Protein AF-0000000080308103 (afdb_homodimer)

Solvent-accessible surface area (backbone atoms only — not comparable to full-atom values): 25995 Å² total; per-residue (Å²): 134,79,86,72,74,79,72,71,76,78,71,68,77,74,68,74,76,74,72,71,75,73,69,74,71,70,71,75,76,76,62,34,45,28,36,38,45,41,58,25,29,65,58,26,25,47,21,34,77,88,60,50,63,88,73,70,76,81,42,71,68,58,45,45,56,50,38,70,53,49,80,53,44,45,34,35,49,26,24,52,69,46,42,56,53,44,47,71,62,43,49,53,52,89,93,43,58,66,75,50,66,36,80,89,50,80,57,86,63,48,74,41,54,36,52,44,33,47,48,60,52,69,18,39,30,41,34,40,32,82,75,70,86,73,78,86,57,71,56,54,42,83,34,64,67,94,47,71,68,57,53,52,50,56,25,67,38,90,73,54,25,31,36,32,50,67,23,32,70,52,46,18,53,36,52,75,67,67,56,52,50,31,43,35,38,33,38,30,41,31,35,44,31,50,46,33,53,50,46,70,30,64,96,37,79,44,53,37,38,58,76,43,77,47,76,46,96,76,28,36,30,40,38,33,31,29,54,58,80,64,72,127,137,74,88,77,65,84,72,69,73,82,70,70,77,75,70,71,74,76,69,71,77,72,69,76,70,72,71,76,76,75,62,33,46,30,34,38,47,39,58,25,29,64,60,26,25,46,24,34,76,89,60,51,64,88,74,71,76,82,44,70,68,58,44,45,56,52,38,71,53,49,80,52,43,44,34,35,48,26,23,51,69,45,42,57,51,43,48,71,62,43,49,52,51,89,94,43,55,63,74,50,64,38,78,89,51,76,59,88,64,48,73,41,54,35,53,44,30,44,48,62,52,69,18,40,30,42,34,42,34,82,76,70,88,72,80,85,55,70,55,54,41,83,34,64,68,95,46,70,68,58,52,52,50,53,25,68,39,90,73,54,26,31,37,32,50,66,24,32,70,52,47,18,54,35,53,77,66,68,55,53,50,31,42,3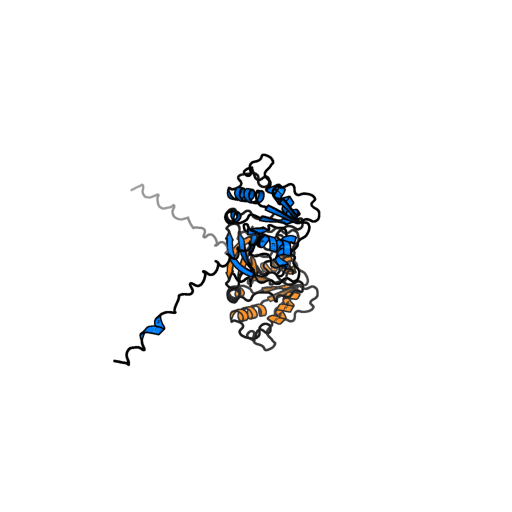5,39,32,37,30,41,29,34,45,31,51,46,33,55,51,46,69,30,64,96,39,79,45,53,37,38,58,75,43,76,48,76,47,95,78,28,36,30,40,38,32,30,30,54,59,79,65,72,125

Secondary structure (DSSP, 8-state):
-GGGTTSGGGGTT--------------------EEEEEEEETTSEEE-TT---TTPPP-HHHHHHHHHHGGGEEEEEEEHHHHHHHHHHHS--TT--TTS--TTS-S---HHHHHHHHHHHHSEEEEE-SS-----STTEEEESS--HHHHHHHHHSSSSEEEEES-HHHHHHHHHTT---EEEEEEESEE-SS-EES---SS--EEEEEEEEEE-TTS-EEEEEEETT---/--TTGGGSGGGTT--------------------EEEEEEEETTSEEE-TT---TTPPP-HHHHHHHHHHGGGEEEEEEEHHHHHHHHHHHSPPTT--TTS--TTS-S---HHHHHHHHHHHHSEEEEE-SS-----STTEEEESS--HHHHHHHHHSSSSEEEEES-HHHHHHHHHTT---EEEEEEESEE-SS-EES---SS--EEEEEEEEEE-TTS-EEEEEEETT---

InterPro domains:
  IPR002734 Bacterial bifunctional deaminase-reductase, C-terminal [PF01872] (34-221)
  IPR024072 Dihydrofolate reductase-like domain superfamily [G3DSA:3.40.430.10] (32-225)
  IPR024072 Dihydrofolate reductase-like domain superfamily [SSF53597] (31-227)
  IPR050765 Riboflavin Biosynthesis HTP Reductase [PTHR38011] (26-227)

Structure (mmCIF, N/CA/C/O backbone):
data_AF-0000000080308103-model_v1
#
loop_
_entity.id
_entity.type
_entity.pdbx_description
1 polymer 'Dihydrofolate reductase'
#
loop_
_atom_site.group_PDB
_atom_site.id
_atom_site.type_symbol
_atom_site.label_atom_id
_atom_site.label_alt_id
_atom_site.label_comp_id
_atom_site.label_asym_id
_atom_site.label_entity_id
_atom_site.label_seq_id
_atom_site.pdbx_PDB_ins_code
_atom_site.Cartn_x
_atom_site.Cartn_y
_atom_site.Cartn_z
_atom_site.occupancy
_atom_site.B_iso_or_equiv
_atom_site.auth_seq_id
_atom_site.auth_comp_id
_atom_site.auth_asym_id
_atom_site.auth_atom_id
_atom_site.pdbx_PDB_model_num
ATOM 1 N N . MET A 1 1 ? 73.375 21.219 58.812 1 26.78 1 MET A N 1
ATOM 2 C CA . MET A 1 1 ? 72.312 22.234 58.844 1 26.78 1 MET A CA 1
ATOM 3 C C . MET A 1 1 ? 71.812 22.516 57.438 1 26.78 1 MET A C 1
ATOM 5 O O . MET A 1 1 ? 70.688 23.078 57.281 1 26.78 1 MET A O 1
ATOM 9 N N . SER A 1 2 ? 72.688 22.375 56.344 1 27.06 2 SER A N 1
ATOM 1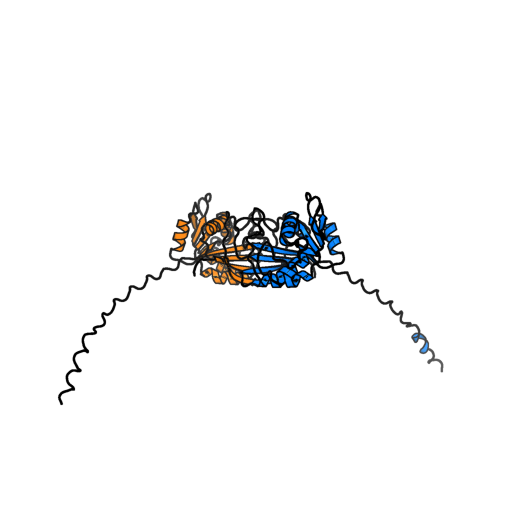0 C CA . SER A 1 2 ? 72.5 23.094 55.062 1 27.06 2 SER A CA 1
ATOM 11 C C . SER A 1 2 ? 71.5 22.359 54.156 1 27.06 2 SER A C 1
ATOM 13 O O . SER A 1 2 ? 71.062 22.906 53.156 1 27.06 2 SER A O 1
ATOM 15 N N . GLY A 1 3 ? 71.375 21.016 54.312 1 28.23 3 GLY A N 1
ATOM 16 C CA . GLY A 1 3 ? 70.812 20.172 53.25 1 28.23 3 GLY A CA 1
ATOM 17 C C . GLY A 1 3 ? 69.312 20.281 53.094 1 28.23 3 GLY A C 1
ATOM 18 O O . GLY A 1 3 ? 68.688 19.578 52.281 1 28.23 3 GLY A O 1
ATOM 19 N N . ALA A 1 4 ? 68.562 20.891 54.188 1 30.61 4 ALA A N 1
ATOM 20 C CA . ALA A 1 4 ? 67.062 20.828 54.406 1 30.61 4 ALA A CA 1
ATOM 21 C C . ALA A 1 4 ? 66.375 21.828 53.5 1 30.61 4 ALA A C 1
ATOM 23 O O . ALA A 1 4 ? 65.125 21.922 53.562 1 30.61 4 ALA A O 1
ATOM 24 N N . ARG A 1 5 ? 67.062 22.844 52.969 1 29.81 5 ARG A N 1
ATOM 25 C CA . ARG A 1 5 ? 66.375 24.016 52.469 1 29.81 5 ARG A CA 1
ATOM 26 C C . ARG A 1 5 ? 65.625 23.688 51.156 1 29.81 5 ARG A C 1
ATOM 28 O O . ARG A 1 5 ? 65 24.562 50.594 1 29.81 5 ARG A O 1
ATOM 35 N N . ARG A 1 6 ? 65.938 22.531 50.5 1 30.41 6 ARG A N 1
ATOM 36 C CA . ARG A 1 6 ? 65.562 22.375 49.094 1 30.41 6 ARG A CA 1
ATOM 37 C C . ARG A 1 6 ? 64.062 22.109 48.938 1 30.41 6 ARG A C 1
ATOM 39 O O . ARG A 1 6 ? 63.562 22 47.812 1 30.41 6 ARG A O 1
ATOM 46 N N . LEU A 1 7 ? 63.344 21.766 50.094 1 29.8 7 LEU A N 1
ATOM 47 C CA . LEU A 1 7 ? 62.062 21.078 49.906 1 29.8 7 LEU A CA 1
ATOM 48 C C . LEU A 1 7 ? 60.969 22.062 49.531 1 29.8 7 LEU A C 1
ATOM 50 O O . LEU A 1 7 ? 59.969 21.688 48.906 1 29.8 7 LEU A O 1
ATOM 54 N N . GLU A 1 8 ? 60.969 23.375 50.062 1 26.59 8 GLU A N 1
ATOM 55 C CA . GLU A 1 8 ? 59.688 24.016 50.312 1 26.59 8 GLU A CA 1
ATOM 56 C C . GLU A 1 8 ? 59.125 24.656 49.031 1 26.59 8 GLU A C 1
ATOM 58 O O . GLU A 1 8 ? 57.938 24.984 49 1 26.59 8 GLU A O 1
ATOM 63 N N . ARG A 1 9 ? 59.938 25.062 48.094 1 26.5 9 ARG A N 1
ATOM 64 C CA . ARG A 1 9 ? 59.406 26.125 47.219 1 26.5 9 ARG A CA 1
ATOM 65 C C . ARG A 1 9 ? 58.375 25.578 46.25 1 26.5 9 ARG A C 1
ATOM 67 O O . ARG A 1 9 ? 57.781 26.328 45.469 1 26.5 9 ARG A O 1
ATOM 74 N N . ARG A 1 10 ? 58.406 24.266 45.812 1 28.92 10 ARG A N 1
ATOM 75 C CA . ARG A 1 10 ? 57.781 24.016 44.531 1 28.92 10 ARG A CA 1
ATOM 76 C C . ARG A 1 10 ? 56.25 23.984 44.656 1 28.92 10 ARG A C 1
ATOM 78 O O . ARG A 1 10 ? 55.562 23.703 43.688 1 28.92 10 ARG A O 1
ATOM 85 N N . CYS A 1 11 ? 55.719 24.141 45.906 1 27.56 11 CYS A N 1
ATOM 86 C CA . CYS A 1 11 ? 54.312 23.781 46.031 1 27.56 11 CYS A CA 1
ATOM 87 C C . CYS A 1 11 ? 53.406 24.859 45.406 1 27.56 11 CYS A C 1
ATOM 89 O O . CYS A 1 11 ? 52.188 24.719 45.406 1 27.56 11 CYS A O 1
ATOM 91 N N . LEU A 1 12 ? 53.875 26.125 45.25 1 27.81 12 LEU A N 1
ATOM 92 C CA . LEU A 1 12 ? 52.812 27.141 45.25 1 27.81 12 LEU A CA 1
ATOM 93 C C . LEU A 1 12 ? 52.031 27.125 43.938 1 27.81 12 LEU A C 1
ATOM 95 O O . LEU A 1 12 ? 50.906 27.609 43.875 1 27.81 12 LEU A O 1
ATOM 99 N N . ASP A 1 13 ? 52.625 26.969 42.781 1 26.73 13 ASP A N 1
ATOM 100 C CA . ASP A 1 13 ? 52 27.672 41.656 1 26.73 13 ASP A CA 1
ATOM 101 C C . ASP A 1 13 ? 50.781 26.922 41.156 1 26.73 13 ASP A C 1
ATOM 103 O O . ASP A 1 13 ? 50.375 27.109 40 1 26.73 13 ASP A O 1
ATOM 107 N N . ARG A 1 14 ? 50.312 25.812 41.781 1 28.62 14 ARG A N 1
ATOM 108 C CA . ARG A 1 14 ? 49.219 25.156 41.094 1 28.62 14 ARG A CA 1
ATOM 109 C C . ARG A 1 14 ? 47.938 26 41.156 1 28.62 14 ARG A C 1
ATOM 111 O O . ARG A 1 14 ? 47.125 25.844 42.062 1 28.62 14 ARG A O 1
ATOM 118 N N . ARG A 1 15 ? 48.062 27.359 41.094 1 28.92 15 ARG A N 1
ATOM 119 C CA . ARG A 1 15 ? 46.781 28.031 41.031 1 28.92 15 ARG A CA 1
ATOM 120 C C . ARG A 1 15 ? 45.875 27.406 39.969 1 28.92 15 ARG A C 1
ATOM 122 O O . ARG A 1 15 ? 46.344 27.125 38.875 1 28.92 15 ARG A O 1
ATOM 129 N N . ALA A 1 16 ? 44.719 26.828 40.375 1 32.78 16 ALA A N 1
ATOM 130 C CA . ALA A 1 16 ? 43.531 26.219 39.75 1 32.78 16 ALA A CA 1
ATOM 131 C C . ALA A 1 16 ? 42.969 27.125 38.688 1 32.78 16 ALA A C 1
ATOM 133 O O . ALA A 1 16 ? 42.531 28.25 38.969 1 32.78 16 ALA A O 1
ATOM 134 N N . SER A 1 17 ? 43.656 27.344 37.5 1 33.94 17 SER A N 1
ATOM 135 C CA . SER A 1 17 ? 42.844 27.984 36.469 1 33.94 17 SER A CA 1
ATOM 136 C C . SER A 1 17 ? 41.438 27.422 36.438 1 33.94 17 SER A C 1
ATOM 138 O O . SER A 1 17 ? 41.219 26.219 36.281 1 33.94 17 SER A O 1
ATOM 140 N N . GLU A 1 18 ? 40.594 27.844 37.344 1 34.66 18 GLU A N 1
ATOM 141 C CA . GLU A 1 18 ? 39.156 27.562 37.25 1 34.66 18 GLU A CA 1
ATOM 142 C C . GLU A 1 18 ? 38.656 27.656 35.812 1 34.66 18 GLU A C 1
ATOM 144 O O . GLU A 1 18 ? 38.844 28.688 35.156 1 34.66 18 GLU A O 1
ATOM 149 N N . GLY A 1 19 ? 38.812 26.625 35 1 36.56 19 GLY A N 1
ATOM 150 C CA . GLY A 1 19 ? 38.25 26.484 33.656 1 36.56 19 GLY A CA 1
ATOM 151 C C . GLY A 1 19 ? 36.875 27.125 33.562 1 36.56 19 GLY A C 1
ATOM 152 O O . GLY A 1 19 ? 36.062 27.047 34.5 1 36.56 19 GLY A O 1
ATOM 153 N N . ARG A 1 20 ? 36.75 28.344 32.969 1 39.88 20 ARG A N 1
ATOM 154 C CA . ARG A 1 20 ? 35.469 28.984 32.719 1 39.88 20 ARG A CA 1
ATOM 155 C C . ARG A 1 20 ? 34.406 27.938 32.281 1 39.88 20 ARG A C 1
ATOM 157 O O . ARG A 1 20 ? 34.719 27.016 31.547 1 39.88 20 ARG A O 1
ATOM 164 N N . PRO A 1 21 ? 33.406 27.812 33.094 1 37.38 21 PRO A N 1
ATOM 165 C CA . PRO A 1 21 ? 32.375 26.828 32.688 1 37.38 21 PRO A CA 1
ATOM 166 C C . PRO A 1 21 ? 32.062 26.891 31.203 1 37.38 21 PRO A C 1
ATOM 168 O O . PRO A 1 21 ? 32.125 27.969 30.609 1 37.38 21 PRO A O 1
ATOM 171 N N . ARG A 1 22 ? 32.406 25.906 30.438 1 41.38 22 ARG A N 1
ATOM 172 C CA . ARG A 1 22 ? 31.984 25.797 29.047 1 41.38 22 ARG A CA 1
ATOM 173 C C . ARG A 1 22 ? 30.547 26.25 28.875 1 41.38 22 ARG A C 1
ATOM 175 O O . ARG A 1 22 ? 29.688 25.953 29.719 1 41.38 22 ARG A O 1
ATOM 182 N N . ALA A 1 23 ? 30.328 27.391 28.281 1 38.25 23 ALA A N 1
ATOM 183 C CA . ALA A 1 23 ? 28.969 27.844 27.969 1 38.25 23 ALA A CA 1
ATOM 184 C C . ALA A 1 23 ? 28.047 26.672 27.672 1 38.25 23 ALA A C 1
ATOM 186 O O . ALA A 1 23 ? 28.469 25.656 27.109 1 38.25 23 ALA A O 1
ATOM 187 N N . PRO A 1 24 ? 26.906 26.516 28.422 1 38.19 24 PRO A N 1
ATOM 188 C CA . PRO A 1 24 ? 26.047 25.406 28.078 1 38.19 24 PRO A CA 1
ATOM 189 C C . PRO A 1 24 ? 25.859 25.25 26.562 1 38.19 24 PRO A C 1
ATOM 191 O O . PRO A 1 24 ? 25.953 26.234 25.828 1 38.19 24 PRO A O 1
ATOM 194 N N . ARG A 1 25 ? 26.484 24.219 25.938 1 38.03 25 ARG A N 1
ATOM 195 C CA . ARG A 1 25 ? 26.125 23.922 24.547 1 38.03 25 ARG A CA 1
ATOM 196 C C . ARG A 1 25 ? 24.719 24.406 24.219 1 38.03 25 ARG A C 1
ATOM 198 O O . ARG A 1 25 ? 23.781 24.172 24.969 1 38.03 25 ARG A O 1
ATOM 205 N N . ARG A 1 26 ? 24.578 25.609 23.672 1 37.34 26 ARG A N 1
ATOM 206 C CA . ARG A 1 26 ? 23.25 25.984 23.188 1 37.34 26 ARG A CA 1
ATOM 207 C C . ARG A 1 26 ? 22.391 24.75 22.922 1 37.34 26 ARG A C 1
ATOM 209 O O . ARG A 1 26 ? 22.875 23.766 22.375 1 37.34 26 ARG A O 1
ATOM 216 N N . ALA A 1 27 ? 21.484 24.453 23.75 1 39.94 27 ALA A N 1
ATOM 217 C CA . ALA A 1 27 ? 20.453 23.469 23.5 1 39.94 27 ALA A CA 1
ATOM 218 C C . ALA A 1 27 ? 20.203 23.297 22 1 39.94 27 ALA A C 1
ATOM 220 O O . ALA A 1 27 ? 19.891 24.266 21.297 1 39.94 27 ALA A O 1
ATOM 221 N N . ARG A 1 28 ? 20.984 22.797 21.156 1 41.38 28 ARG A N 1
ATOM 222 C CA . ARG A 1 28 ? 20.625 22.469 19.781 1 41.38 28 ARG A CA 1
ATOM 223 C C . ARG A 1 28 ? 19.109 22.438 19.625 1 41.38 28 ARG A C 1
ATOM 225 O O . ARG A 1 28 ? 18.422 21.578 20.203 1 41.38 28 ARG A O 1
ATOM 232 N N . SER A 1 29 ? 18.297 23.562 19.781 1 49.81 29 SER A N 1
ATOM 233 C CA . SER A 1 29 ? 16.859 23.719 19.609 1 49.81 29 SER A CA 1
ATOM 234 C C . SER A 1 29 ? 16.312 22.688 18.641 1 49.81 29 SER A C 1
ATOM 236 O O . SER A 1 29 ? 16.812 22.531 17.516 1 49.81 29 SER A O 1
ATOM 238 N N . ALA A 1 30 ? 15.773 21.516 19.031 1 70.5 30 ALA A N 1
ATOM 239 C CA . ALA A 1 30 ? 15.32 20.312 18.344 1 70.5 30 ALA A CA 1
ATOM 240 C C . ALA A 1 30 ? 14.469 20.672 17.125 1 70.5 30 ALA A C 1
ATOM 242 O O . ALA A 1 30 ? 13.695 21.641 17.172 1 70.5 30 ALA A O 1
ATOM 243 N N . MET A 1 31 ? 14.93 20.469 15.844 1 91.44 31 MET A N 1
ATOM 244 C CA . MET A 1 31 ? 14.234 20.641 14.57 1 91.44 31 MET A CA 1
ATOM 245 C C . MET A 1 31 ? 12.836 20.031 14.633 1 91.44 31 MET A C 1
ATOM 247 O O . MET A 1 31 ? 12.641 18.953 15.195 1 91.44 31 MET A O 1
ATOM 251 N N . ARG A 1 32 ? 11.883 20.938 14.258 1 96.94 32 ARG A N 1
ATOM 252 C CA . ARG A 1 32 ? 10.523 20.406 14.133 1 96.94 32 ARG A CA 1
ATOM 253 C C . ARG A 1 32 ? 10.484 19.203 13.203 1 96.94 32 ARG A C 1
ATOM 255 O O . ARG A 1 32 ? 11.156 19.188 12.172 1 96.94 32 ARG A O 1
ATOM 262 N N . ARG A 1 33 ? 9.773 18.266 13.547 1 96.88 33 ARG A N 1
ATOM 263 C CA . ARG A 1 33 ? 9.578 17.109 12.672 1 96.88 33 ARG A CA 1
ATOM 264 C C . ARG A 1 33 ? 8.398 17.328 11.727 1 96.88 33 ARG A C 1
ATOM 266 O O . ARG A 1 33 ? 7.418 17.969 12.102 1 96.88 33 ARG A O 1
ATOM 273 N N . ILE A 1 34 ? 8.5 16.766 10.578 1 97.56 34 ILE A N 1
ATOM 274 C CA . ILE A 1 34 ? 7.383 16.703 9.648 1 97.56 34 ILE A CA 1
ATOM 275 C C . ILE A 1 34 ? 6.859 15.273 9.57 1 97.56 34 ILE A C 1
ATOM 277 O O . ILE A 1 34 ? 7.605 14.352 9.227 1 97.56 34 ILE A O 1
ATOM 281 N N . VAL A 1 35 ? 5.617 15.094 9.867 1 97.31 35 VAL A N 1
ATOM 282 C CA . VAL A 1 35 ? 4.957 13.789 9.875 1 97.31 35 VAL A CA 1
ATOM 283 C C . VAL A 1 35 ? 3.891 13.75 8.781 1 97.31 35 VAL A C 1
ATOM 285 O O . VAL A 1 35 ? 3.053 14.648 8.688 1 97.31 35 VAL A O 1
ATOM 288 N N . MET A 1 36 ? 3.953 12.766 7.934 1 96.38 36 MET A N 1
ATOM 289 C CA . MET A 1 36 ? 2.906 12.516 6.949 1 96.38 36 MET A CA 1
ATOM 290 C C . MET A 1 36 ? 1.895 11.5 7.477 1 96.38 36 MET A C 1
ATOM 292 O O . MET A 1 36 ? 2.275 10.445 7.984 1 96.38 36 MET A O 1
ATOM 296 N N . PHE A 1 37 ? 0.674 11.828 7.371 1 94.94 37 PHE A N 1
ATOM 297 C CA . PHE A 1 37 ? -0.406 10.914 7.723 1 94.94 37 PHE A CA 1
ATOM 298 C C . PHE A 1 37 ? -1.337 10.695 6.535 1 94.94 37 PHE A C 1
ATOM 300 O O . PHE A 1 37 ? -2.008 11.625 6.086 1 94.94 37 PHE A O 1
ATOM 307 N N . GLU A 1 38 ? -1.406 9.461 6.039 1 93.94 38 GLU A N 1
ATOM 308 C CA . GLU A 1 38 ? -2.24 9.141 4.883 1 93.94 38 GLU A CA 1
ATOM 309 C C . GLU A 1 38 ? -2.984 7.82 5.09 1 93.94 38 GLU A C 1
ATOM 311 O O . GLU A 1 38 ? -2.416 6.855 5.605 1 93.94 38 GLU A O 1
ATOM 316 N N . ARG A 1 39 ? -4.234 7.863 4.746 1 93.94 39 ARG A N 1
ATOM 317 C CA . ARG A 1 39 ? -4.961 6.617 4.527 1 93.94 39 ARG A CA 1
ATOM 318 C C . ARG A 1 39 ? -4.836 6.16 3.076 1 93.94 39 ARG A C 1
ATOM 320 O O . ARG A 1 39 ? -4.949 6.973 2.154 1 93.94 39 ARG A O 1
ATOM 327 N N . VAL A 1 40 ? -4.586 4.867 2.945 1 95.31 40 VAL A N 1
ATOM 328 C CA . VAL A 1 40 ? -4.445 4.332 1.595 1 95.31 40 VAL A CA 1
ATOM 329 C C . VAL A 1 40 ? -5.207 3.01 1.483 1 95.31 40 VAL A C 1
ATOM 331 O O . VAL A 1 40 ? -5.32 2.266 2.461 1 95.31 40 VAL A O 1
ATOM 334 N N . SER A 1 41 ? -5.777 2.795 0.31 1 94.12 41 SER A N 1
ATOM 335 C CA . SER A 1 41 ? -6.348 1.479 0.036 1 94.12 41 SER A CA 1
ATOM 336 C C . SER A 1 41 ? -5.262 0.411 -0.026 1 94.12 41 SER A C 1
ATOM 338 O O . SER A 1 41 ? -4.074 0.729 -0.125 1 94.12 41 SER A O 1
ATOM 340 N N . SER A 1 42 ? -5.656 -0.834 0.055 1 94.94 42 SER A N 1
ATOM 341 C CA . SER A 1 42 ? -4.703 -1.938 0.049 1 94.94 42 SER A CA 1
ATOM 342 C C . SER A 1 42 ? -3.971 -2.027 -1.285 1 94.94 42 SER A C 1
ATOM 344 O O . SER A 1 42 ? -2.908 -2.646 -1.375 1 94.94 42 SER A O 1
ATOM 346 N N . ASP A 1 43 ? -4.605 -1.435 -2.277 1 93.38 43 ASP A N 1
ATOM 347 C CA . ASP A 1 43 ? -3.922 -1.417 -3.568 1 93.38 43 ASP A CA 1
ATOM 348 C C . ASP A 1 43 ? -3.191 -0.095 -3.785 1 93.38 43 ASP A C 1
ATOM 350 O O . ASP A 1 43 ? -2.732 0.192 -4.895 1 93.38 43 ASP A O 1
ATOM 354 N N . GLY A 1 44 ? -3.076 0.829 -2.773 1 92.88 44 GLY A N 1
ATOM 355 C CA . GLY A 1 44 ? -2.035 1.843 -2.732 1 92.88 44 GLY A CA 1
ATOM 356 C C . GLY A 1 44 ? -2.531 3.225 -3.111 1 92.88 44 GLY A C 1
ATOM 357 O O . GLY A 1 44 ? -1.734 4.121 -3.389 1 92.88 44 GLY A O 1
ATOM 358 N N . PHE A 1 45 ? -3.836 3.43 -3.117 1 91.62 45 PHE A N 1
ATOM 359 C CA . PHE A 1 45 ? -4.359 4.73 -3.514 1 91.62 45 PHE A CA 1
ATOM 360 C C . PHE A 1 4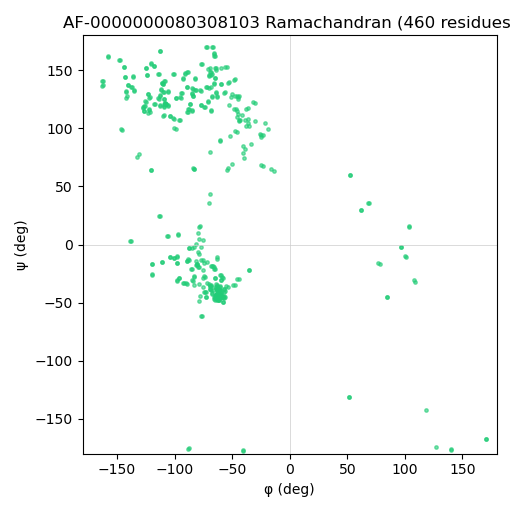5 ? -4.93 5.473 -2.312 1 91.62 45 PHE A C 1
ATOM 362 O O . PHE A 1 45 ? -5.57 4.871 -1.45 1 91.62 45 PHE A O 1
ATOM 369 N N . PHE A 1 46 ? -4.707 6.797 -2.254 1 90.94 46 PHE A N 1
ATOM 370 C CA . PHE A 1 46 ? -5.234 7.566 -1.133 1 90.94 46 PHE A CA 1
ATOM 371 C C . PHE A 1 46 ? -6.543 8.25 -1.512 1 90.94 46 PHE A C 1
ATOM 373 O O . PHE A 1 46 ? -7.273 8.734 -0.643 1 90.94 46 PHE A O 1
ATOM 380 N N . ALA A 1 47 ? -6.797 8.32 -2.799 1 88.31 47 ALA A N 1
ATOM 381 C CA . ALA A 1 47 ? -8.039 8.906 -3.295 1 88.31 47 ALA A CA 1
ATOM 382 C C . ALA A 1 47 ? -8.492 8.227 -4.586 1 88.31 47 ALA A C 1
ATOM 384 O O . ALA A 1 47 ? -7.676 7.645 -5.301 1 88.31 47 ALA A O 1
ATOM 385 N N . ARG A 1 48 ? -9.766 8.367 -4.848 1 88 48 ARG A N 1
ATOM 386 C CA . ARG A 1 48 ? -10.258 7.973 -6.164 1 88 48 ARG A CA 1
ATOM 387 C C . ARG A 1 48 ? -9.695 8.883 -7.25 1 88 48 ARG A C 1
ATOM 389 O O . ARG A 1 48 ? -9.086 9.914 -6.957 1 88 48 ARG A O 1
ATOM 396 N N . PRO A 1 49 ? -9.93 8.453 -8.484 1 87.38 49 PRO A N 1
ATOM 397 C CA . PRO A 1 49 ? -9.414 9.297 -9.57 1 87.38 49 PRO A CA 1
ATOM 398 C C . PRO A 1 49 ? -9.961 10.719 -9.523 1 87.38 49 PRO A C 1
ATOM 400 O O . PRO A 1 49 ? -9.258 11.664 -9.867 1 87.38 49 PRO A O 1
ATOM 403 N N . ASP A 1 50 ? -11.156 10.914 -9 1 84.56 50 ASP A N 1
ATOM 404 C CA . ASP A 1 50 ? -11.773 12.234 -8.953 1 84.56 50 ASP A CA 1
ATOM 405 C C . ASP A 1 50 ? -11.359 12.992 -7.691 1 84.56 50 ASP A C 1
ATOM 407 O O . ASP A 1 50 ? -11.789 14.133 -7.477 1 84.56 50 ASP A O 1
ATOM 411 N N . GLY A 1 51 ? -10.594 12.312 -6.871 1 83 51 GLY A N 1
ATOM 412 C CA . GLY A 1 51 ? -10.086 12.969 -5.68 1 83 51 GLY A CA 1
ATOM 413 C C . GLY A 1 51 ? -10.922 12.695 -4.445 1 83 51 GLY A C 1
ATOM 414 O O . GLY A 1 51 ? -10.578 13.125 -3.344 1 83 51 GLY A O 1
ATOM 415 N N . SER A 1 52 ? -12 11.953 -4.617 1 79.56 52 SER A N 1
ATOM 416 C CA . SER A 1 52 ? -12.875 11.688 -3.48 1 79.56 52 SER A CA 1
ATOM 417 C C . SER A 1 52 ? -12.211 10.75 -2.479 1 79.56 52 SER A C 1
ATOM 419 O O . SER A 1 52 ? -11.484 9.836 -2.867 1 79.56 52 SER A O 1
ATOM 421 N N . LEU A 1 53 ? -12.523 10.992 -1.211 1 78.44 53 LEU A N 1
ATOM 422 C CA . LEU A 1 53 ? -11.984 10.203 -0.103 1 78.44 53 LEU A CA 1
ATOM 423 C C . LEU A 1 53 ? -13.094 9.406 0.578 1 78.44 53 LEU A C 1
ATOM 425 O O . LEU A 1 53 ? -12.969 9.039 1.748 1 78.44 53 LEU A O 1
ATOM 429 N N . ASP A 1 54 ? -14.18 9.102 -0.095 1 73.5 54 ASP A N 1
ATOM 430 C CA . ASP A 1 54 ? -15.398 8.508 0.445 1 73.5 54 ASP A CA 1
ATOM 431 C C . ASP A 1 54 ? -15.227 7.008 0.663 1 73.5 54 ASP A C 1
ATOM 433 O O . ASP A 1 54 ? -16.203 6.305 0.94 1 73.5 54 ASP A O 1
ATOM 437 N N . TRP A 1 55 ? -14.102 6.555 0.661 1 77.56 55 TRP A N 1
ATOM 438 C CA . TRP A 1 55 ? -13.867 5.117 0.734 1 77.56 55 TRP A CA 1
ATOM 439 C C . TRP A 1 55 ? -13.234 4.734 2.07 1 77.56 55 TRP A C 1
ATOM 441 O O . TRP A 1 55 ? -13.188 3.555 2.424 1 77.56 55 TRP A O 1
ATOM 451 N N . ALA A 1 56 ? -12.711 5.781 2.799 1 72.12 56 ALA A N 1
ATOM 452 C CA . ALA A 1 56 ? -11.969 5.477 4.02 1 72.12 56 ALA A CA 1
ATOM 453 C C . ALA A 1 56 ? -12.875 4.816 5.059 1 72.12 56 ALA A C 1
ATOM 455 O O . ALA A 1 56 ? -14 5.266 5.289 1 72.12 56 ALA A O 1
ATOM 456 N N . VAL A 1 57 ? -12.43 3.725 5.625 1 72.38 57 VAL A N 1
ATOM 457 C CA . VAL A 1 57 ? -13.164 2.932 6.605 1 72.38 57 VAL A CA 1
ATOM 458 C C . VAL A 1 57 ? -13.109 3.617 7.969 1 72.38 57 VAL A C 1
ATOM 460 O O . VAL A 1 57 ? -12.023 3.865 8.5 1 72.38 57 VAL A O 1
ATOM 463 N N . PRO A 1 58 ? -14.25 3.941 8.461 1 74.19 58 PRO A N 1
ATOM 464 C CA . PRO A 1 58 ? -14.266 4.531 9.797 1 74.19 58 PRO A CA 1
ATOM 465 C C . PRO A 1 58 ? -13.664 3.611 10.859 1 74.19 58 PRO A C 1
ATOM 467 O O . PRO A 1 58 ? -13.828 2.391 10.789 1 74.19 58 PRO A O 1
ATOM 470 N N . ASP A 1 59 ? -12.922 4.117 11.711 1 84.94 59 ASP A N 1
ATOM 471 C CA . ASP A 1 59 ? -12.227 3.381 12.766 1 84.94 59 ASP A CA 1
ATOM 472 C C . ASP A 1 59 ? -12.109 4.215 14.039 1 84.94 59 ASP A C 1
ATOM 474 O O . ASP A 1 59 ? -11.141 4.949 14.219 1 84.94 59 ASP A O 1
ATOM 478 N N . PRO A 1 60 ? -13 3.945 14.969 1 82.69 60 PRO A N 1
ATOM 479 C CA . PRO A 1 60 ? -12.977 4.738 16.203 1 82.69 60 PRO A CA 1
ATOM 480 C C . PRO A 1 60 ? -11.695 4.539 17 1 82.69 60 PRO A C 1
ATOM 482 O O . PRO A 1 60 ? -11.211 5.477 17.641 1 82.69 60 PRO A O 1
ATOM 485 N N . GLU A 1 61 ? -11.188 3.32 17.016 1 89.5 61 GLU A N 1
ATOM 486 C CA . GLU A 1 61 ? -9.953 3.055 17.75 1 89.5 61 GLU A CA 1
ATOM 487 C C . GLU A 1 61 ? -8.773 3.793 17.125 1 89.5 61 GLU A C 1
ATOM 489 O O . GLU A 1 61 ? -7.98 4.414 17.828 1 89.5 61 GLU A O 1
ATOM 494 N N . LEU A 1 62 ? -8.703 3.727 15.828 1 88.19 62 LEU A N 1
ATOM 495 C CA . LEU A 1 62 ? -7.656 4.445 15.109 1 88.19 62 LEU A CA 1
ATOM 496 C C . LEU A 1 62 ? -7.797 5.953 15.312 1 88.19 62 LEU A C 1
ATOM 498 O O . LEU A 1 62 ? -6.805 6.648 15.531 1 88.19 62 LEU A O 1
ATOM 502 N N . ASP A 1 63 ? -8.984 6.398 15.25 1 83.44 63 ASP A N 1
ATOM 503 C CA . ASP A 1 63 ? -9.242 7.824 15.445 1 83.44 63 ASP A CA 1
ATOM 504 C C . ASP A 1 63 ? -8.812 8.273 16.844 1 83.44 63 ASP A C 1
ATOM 506 O O . ASP A 1 63 ? -8.25 9.359 17 1 83.44 63 ASP A O 1
ATOM 510 N N . ARG A 1 64 ? -9.055 7.445 17.812 1 86.06 64 ARG A N 1
ATOM 511 C CA . ARG A 1 64 ? -8.617 7.738 19.172 1 86.06 64 ARG A CA 1
ATOM 512 C C . ARG A 1 64 ? -7.094 7.797 19.266 1 86.06 64 ARG A C 1
ATOM 514 O O . ARG A 1 64 ? -6.539 8.711 19.875 1 86.06 64 ARG A O 1
ATOM 521 N N . ASP A 1 65 ? -6.504 6.863 18.641 1 88.19 65 ASP A N 1
ATOM 522 C CA . ASP A 1 65 ? -5.047 6.852 18.625 1 88.19 65 ASP A CA 1
ATOM 523 C C . ASP A 1 65 ? -4.492 8.094 17.922 1 88.19 65 ASP A C 1
ATOM 525 O O . ASP A 1 65 ? -3.566 8.734 18.422 1 88.19 65 ASP A O 1
ATOM 529 N N . ALA A 1 66 ? -5.039 8.398 16.797 1 84.25 66 ALA A N 1
ATOM 530 C CA . ALA A 1 66 ? -4.605 9.578 16.047 1 84.25 66 ALA A CA 1
ATOM 531 C C . ALA A 1 66 ? -4.848 10.859 16.859 1 84.25 66 ALA A C 1
ATOM 533 O O . ALA A 1 66 ? -3.982 11.727 16.922 1 84.25 66 ALA A O 1
ATOM 534 N N . ALA A 1 67 ? -5.973 10.953 17.5 1 81.56 67 ALA A N 1
ATOM 535 C CA . ALA A 1 67 ? -6.336 12.117 18.297 1 81.56 67 ALA A CA 1
ATOM 536 C C . ALA A 1 67 ? -5.34 12.328 19.438 1 81.56 67 ALA A C 1
ATOM 538 O O . ALA A 1 67 ? -5.035 13.469 19.797 1 81.56 67 ALA A O 1
ATOM 539 N N . SER A 1 68 ? -4.887 11.25 19.953 1 86.62 68 SER A N 1
ATOM 540 C CA . SER A 1 68 ? -3.955 11.336 21.062 1 86.62 68 SER A CA 1
ATOM 541 C C . SER A 1 68 ? -2.625 11.945 20.641 1 86.62 68 SER A C 1
ATOM 543 O O . SER A 1 68 ? -1.869 12.453 21.469 1 86.62 68 SER A O 1
ATOM 545 N N . THR A 1 69 ? -2.338 11.961 19.344 1 88.44 69 THR A N 1
ATOM 546 C CA . THR A 1 69 ? -1.066 12.484 18.859 1 88.44 69 THR A CA 1
ATOM 547 C C . THR A 1 69 ? -1.231 13.906 18.312 1 88.44 69 THR A C 1
ATOM 549 O O . THR A 1 69 ? -0.245 14.617 18.125 1 88.44 69 THR A O 1
ATOM 552 N N . ILE A 1 70 ? -2.381 14.344 18.141 1 84.88 70 ILE A N 1
ATOM 553 C CA . ILE A 1 70 ? -2.709 15.586 17.453 1 84.88 70 ILE A CA 1
ATOM 554 C C . ILE A 1 70 ? -2.105 16.766 18.219 1 84.88 70 ILE A C 1
ATOM 556 O O . ILE A 1 70 ? -1.582 17.703 17.594 1 84.88 70 ILE A O 1
ATOM 560 N N . PRO A 1 71 ? -2.041 16.766 19.625 1 86.56 71 PRO A N 1
ATOM 561 C CA . PRO A 1 71 ? -1.508 17.906 20.359 1 86.56 71 PRO A CA 1
ATOM 562 C C . PRO A 1 71 ? -0.032 18.172 20.062 1 86.56 71 PRO A C 1
ATOM 564 O O . PRO A 1 71 ? 0.483 19.25 20.375 1 86.56 71 PRO A O 1
ATOM 567 N N . ARG A 1 72 ? 0.572 17.297 19.453 1 92.75 72 ARG A N 1
ATOM 568 C CA . ARG A 1 72 ? 1.995 17.469 19.172 1 92.75 72 ARG A CA 1
ATOM 569 C C . ARG A 1 72 ? 2.213 18.312 17.922 1 92.75 72 ARG A C 1
ATOM 571 O O . ARG A 1 72 ? 3.346 18.672 17.594 1 92.75 72 ARG A O 1
ATOM 578 N N . PHE A 1 73 ? 1.139 18.672 17.328 1 95.5 73 PHE A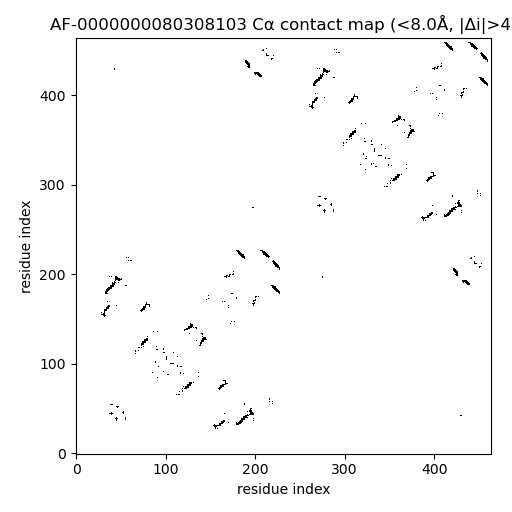 N 1
ATOM 579 C CA . PHE A 1 73 ? 1.254 19.422 16.078 1 95.5 73 PHE A CA 1
ATOM 580 C C . PHE A 1 73 ? 0.702 20.844 16.25 1 95.5 73 PHE A C 1
ATOM 582 O O . PHE A 1 73 ? -0.262 21.047 16.984 1 95.5 73 PHE A O 1
ATOM 589 N N . ASP A 1 74 ? 1.322 21.797 15.531 1 96.81 74 ASP A N 1
ATOM 590 C CA . ASP A 1 74 ? 0.775 23.156 15.539 1 96.81 74 ASP A CA 1
ATOM 591 C C . ASP A 1 74 ? 0.811 23.766 14.148 1 96.81 74 ASP A C 1
ATOM 593 O O . ASP A 1 74 ? 0.467 24.938 13.969 1 96.81 74 ASP A O 1
ATOM 597 N N . THR A 1 75 ? 1.244 23 13.164 1 97.88 75 THR A N 1
ATOM 598 C CA . THR A 1 75 ? 1.342 23.453 11.781 1 97.88 75 THR A CA 1
ATOM 599 C C . THR A 1 75 ? 0.915 22.344 10.812 1 97.88 75 THR A C 1
ATOM 601 O O . THR A 1 75 ? 1.27 21.172 11 1 97.88 75 THR A O 1
ATOM 604 N N . ILE A 1 76 ? 0.147 22.703 9.805 1 97.44 76 ILE A N 1
ATOM 605 C CA . ILE A 1 76 ? -0.32 21.781 8.781 1 97.44 76 ILE A CA 1
ATOM 606 C C . ILE A 1 76 ? 0.108 22.281 7.402 1 97.44 76 ILE A C 1
ATOM 608 O O . ILE A 1 76 ? -0.042 23.469 7.094 1 97.44 76 ILE A O 1
ATOM 612 N N . LEU A 1 77 ? 0.712 21.469 6.609 1 98.12 77 LEU A N 1
ATOM 613 C CA . LEU A 1 77 ? 0.982 21.75 5.207 1 98.12 77 LEU A CA 1
ATOM 614 C C . LEU A 1 77 ? -0.112 21.172 4.312 1 98.12 77 LEU A C 1
ATOM 616 O O . LEU A 1 77 ? -0.425 19.984 4.395 1 98.12 77 LEU A O 1
ATOM 620 N N . LEU A 1 78 ? -0.695 22.031 3.457 1 96.94 78 LEU A N 1
ATOM 621 C CA . LEU A 1 78 ? -1.83 21.609 2.639 1 96.94 78 LEU A CA 1
ATOM 622 C C . LEU A 1 78 ? -1.664 22.094 1.199 1 96.94 78 LEU A C 1
ATOM 624 O O . LEU A 1 78 ? -1.312 23.25 0.959 1 96.94 78 LEU A O 1
ATOM 628 N N . GLY A 1 79 ? -1.896 21.141 0.3 1 95.69 79 GLY A N 1
ATOM 629 C CA . GLY A 1 79 ? -2.211 21.609 -1.04 1 95.69 79 GLY A CA 1
ATOM 630 C C . GLY A 1 79 ? -3.594 22.219 -1.148 1 95.69 79 GLY A C 1
ATOM 631 O O . GLY A 1 79 ? -4.438 22.031 -0.269 1 95.69 79 GLY A O 1
ATOM 632 N N . ARG A 1 80 ? -3.891 22.828 -2.23 1 94.44 80 ARG A N 1
ATOM 633 C CA . ARG A 1 80 ? -5.121 23.594 -2.408 1 94.44 80 ARG A CA 1
ATOM 634 C C . ARG A 1 80 ? -6.348 22.703 -2.266 1 94.44 80 ARG A C 1
ATOM 636 O O . ARG A 1 80 ? -7.289 23.031 -1.547 1 94.44 80 ARG A O 1
ATOM 643 N N . ARG A 1 81 ? -6.344 21.562 -2.941 1 90.5 81 ARG A N 1
ATOM 644 C CA . ARG A 1 81 ? -7.52 20.688 -2.951 1 90.5 81 ARG A CA 1
ATOM 645 C C . ARG A 1 81 ? -7.832 20.172 -1.55 1 90.5 81 ARG A C 1
ATOM 647 O O . ARG A 1 81 ? -8.984 20.203 -1.116 1 90.5 81 ARG A O 1
ATOM 654 N N . THR A 1 82 ? -6.801 19.703 -0.892 1 91.5 82 THR A N 1
ATOM 655 C CA . THR A 1 82 ? -7.004 19.234 0.473 1 91.5 82 THR A CA 1
ATOM 656 C C . THR A 1 82 ? -7.453 20.375 1.378 1 91.5 82 THR A C 1
ATOM 658 O O . THR A 1 82 ? -8.312 20.188 2.244 1 91.5 82 THR A O 1
ATOM 661 N N . PHE A 1 83 ? -6.898 21.547 1.185 1 93.75 83 PHE A N 1
ATOM 662 C CA . PHE A 1 83 ? -7.293 22.703 1.965 1 93.75 83 PHE A CA 1
ATOM 663 C C . PHE A 1 83 ? -8.781 22.969 1.817 1 93.75 83 PHE A C 1
ATOM 665 O O . PHE A 1 83 ? -9.492 23.125 2.812 1 93.75 83 PHE A O 1
ATOM 672 N N . GLU A 1 84 ? -9.25 23 0.587 1 91.31 84 GLU A N 1
ATOM 673 C CA . GLU A 1 84 ? -10.656 23.297 0.315 1 91.31 84 GLU A CA 1
ATOM 674 C C . GLU A 1 84 ? -11.562 22.219 0.925 1 91.31 84 GLU A C 1
ATOM 676 O O . GLU A 1 84 ? -12.609 22.547 1.486 1 91.31 84 GLU A O 1
ATOM 681 N N . MET A 1 85 ? -11.133 21.031 0.849 1 86.88 85 MET A N 1
ATOM 682 C CA . MET A 1 85 ? -11.898 19.953 1.459 1 86.88 85 MET A CA 1
ATOM 683 C C . MET A 1 85 ? -11.938 20.094 2.977 1 86.88 85 MET A C 1
ATOM 685 O O . MET A 1 85 ? -12.992 19.922 3.594 1 86.88 85 MET A O 1
ATOM 689 N N . PHE A 1 86 ? -10.758 20.344 3.553 1 88.25 86 PHE A N 1
ATOM 690 C CA . PHE A 1 86 ? -10.672 20.5 5 1 88.25 86 PHE A CA 1
ATOM 691 C C . PHE A 1 86 ? -11.516 21.672 5.465 1 88.25 86 PHE A C 1
ATOM 693 O O . PHE A 1 86 ? -12.156 21.609 6.512 1 88.25 86 PHE A O 1
ATOM 700 N N . GLU A 1 87 ? -11.438 22.766 4.742 1 88.62 87 GLU A N 1
ATOM 701 C CA . GLU A 1 87 ? -12.195 23.953 5.117 1 88.62 87 GLU A CA 1
ATOM 702 C C . GLU A 1 87 ? -13.688 23.656 5.219 1 88.62 87 GLU A C 1
ATOM 704 O O . GLU A 1 87 ? -14.344 24.078 6.172 1 88.62 87 GLU A O 1
ATOM 709 N N . VAL A 1 88 ? -14.18 22.875 4.316 1 83.56 88 VAL A N 1
ATOM 710 C CA . VAL A 1 88 ? -15.594 22.516 4.301 1 83.56 88 VAL A CA 1
ATOM 711 C C . VAL A 1 88 ? -15.891 21.562 5.457 1 83.56 88 VAL A C 1
ATOM 713 O O . VAL A 1 88 ? -16.906 21.688 6.133 1 83.56 88 VAL A O 1
ATOM 716 N N . ALA A 1 89 ? -14.953 20.766 5.773 1 79.19 89 ALA A N 1
ATOM 717 C CA . ALA A 1 89 ? -15.203 19.672 6.715 1 79.19 89 ALA A CA 1
ATOM 718 C C . ALA A 1 89 ? -14.945 20.109 8.148 1 79.19 89 ALA A C 1
ATOM 720 O O . ALA A 1 89 ? -15.602 19.641 9.078 1 79.19 89 ALA A O 1
ATOM 721 N N . TRP A 1 90 ? -14.016 20.953 8.297 1 81.12 90 TRP A N 1
ATOM 722 C CA . TRP A 1 90 ? -13.508 21.156 9.648 1 81.12 90 TRP A CA 1
ATOM 723 C C . TRP A 1 90 ? -13.688 22.594 10.102 1 81.12 90 TRP A C 1
ATOM 725 O O . TRP A 1 90 ? -13.57 22.906 11.289 1 81.12 90 TRP A O 1
ATOM 735 N N . ARG A 1 91 ? -13.938 23.516 9.156 1 71.44 91 ARG A N 1
ATOM 736 C CA . ARG A 1 91 ? -14.133 24.906 9.562 1 71.44 91 ARG A CA 1
ATOM 737 C C . ARG A 1 91 ? -15.43 25.078 10.352 1 71.44 91 ARG A C 1
ATOM 739 O O . ARG A 1 91 ? -16.5 24.703 9.867 1 71.44 91 ARG A O 1
ATOM 746 N N . PRO A 1 92 ? -15.25 25.438 11.586 1 67.5 92 PRO A N 1
ATOM 747 C CA . PRO A 1 92 ? -16.484 25.672 12.336 1 67.5 92 PRO A CA 1
ATOM 748 C C . PRO A 1 92 ? -17.391 26.703 11.68 1 67.5 92 PRO A C 1
ATOM 750 O O . PRO A 1 92 ? -16.906 27.625 11 1 67.5 92 PRO A O 1
ATOM 753 N N . ALA A 1 93 ? -18.641 26.312 11.562 1 58.16 93 ALA A N 1
ATOM 754 C CA . ALA A 1 93 ? -19.578 27.328 11.094 1 58.16 93 ALA A CA 1
ATOM 755 C C . ALA A 1 93 ? -19.406 28.625 11.867 1 58.16 93 ALA A C 1
ATOM 757 O O . ALA A 1 93 ? -18.984 28.625 13.023 1 58.16 93 ALA A O 1
ATOM 758 N N . GLU A 1 94 ? -19.547 29.719 11.023 1 54.91 94 GLU A N 1
ATOM 759 C CA . GLU A 1 94 ? -19.547 31.016 11.695 1 54.91 94 GLU A CA 1
ATOM 760 C C . GLU A 1 94 ? -20.453 31 12.922 1 54.91 94 GLU A C 1
ATOM 762 O O . GLU A 1 94 ? -21.609 30.578 12.844 1 54.91 94 GLU A O 1
ATOM 767 N N . GLY A 1 95 ? -20 31.375 14.023 1 52.44 95 GLY A N 1
ATOM 768 C CA . GLY A 1 95 ? -20.766 31.391 15.258 1 52.44 95 GLY A CA 1
ATOM 769 C C . GLY A 1 95 ? -20.891 30.016 15.891 1 52.44 95 GLY A C 1
ATOM 770 O O . GLY A 1 95 ? -21.422 29.875 17 1 52.44 95 GLY A O 1
ATOM 771 N N . ALA A 1 96 ? -20.609 28.938 15.062 1 54.53 96 ALA A N 1
ATOM 772 C CA . ALA A 1 96 ? -20.766 27.594 15.586 1 54.53 96 ALA A CA 1
ATOM 773 C C . ALA A 1 96 ? -19.547 27.172 16.406 1 54.53 96 ALA A C 1
ATOM 775 O O . ALA A 1 96 ? -18.422 27.609 16.125 1 54.53 96 ALA A O 1
ATOM 776 N N . ALA A 1 97 ? -19.938 26.641 17.531 1 52.09 97 ALA A N 1
ATOM 777 C CA . ALA A 1 97 ? -18.859 26.125 18.391 1 52.09 97 ALA A CA 1
ATOM 778 C C . ALA A 1 97 ? -18.203 24.891 17.766 1 52.09 97 ALA A C 1
ATOM 780 O O . ALA A 1 97 ? -18.844 24.156 17.016 1 52.09 97 ALA A O 1
ATOM 781 N N . PRO A 1 98 ? -16.859 24.719 17.719 1 50.75 98 PRO A N 1
ATOM 782 C CA . PRO A 1 98 ? -16.125 23.578 17.203 1 50.75 98 PRO A CA 1
ATOM 783 C C . PRO A 1 98 ? -16.828 22.25 17.453 1 50.75 98 PRO A C 1
ATOM 785 O O . PRO A 1 98 ? -16.453 21.219 16.891 1 50.75 98 PRO A O 1
ATOM 788 N N . THR A 1 99 ? -17.656 22.266 18.406 1 48.12 99 THR A N 1
ATOM 789 C CA . THR A 1 99 ? -18.406 21.078 18.844 1 48.12 99 THR A CA 1
ATOM 790 C C . THR A 1 99 ? -19.578 20.812 17.922 1 48.12 99 THR A C 1
ATOM 792 O O . THR A 1 99 ? -20.312 19.828 18.094 1 48.12 99 THR A O 1
ATOM 795 N N . ASP A 1 100 ? -19.766 21.672 17.141 1 51.69 100 ASP A N 1
ATOM 796 C CA . ASP A 1 100 ? -21.031 21.5 16.438 1 51.69 100 ASP A CA 1
ATOM 797 C C . ASP A 1 100 ? -20.984 20.297 15.5 1 51.69 100 ASP A C 1
ATOM 799 O O . ASP A 1 100 ? -19.906 19.859 15.086 1 51.69 100 ASP A O 1
ATOM 803 N N . GLU A 1 101 ? -22.062 19.641 15.203 1 49.06 101 GLU A N 1
ATOM 804 C CA . GLU A 1 101 ? -22.312 18.406 14.461 1 49.06 101 GLU A CA 1
ATOM 805 C C . GLU A 1 101 ? -21.531 18.391 13.148 1 49.06 101 GLU A C 1
ATOM 807 O O . GLU A 1 101 ? -21.391 19.422 12.477 1 49.06 101 GLU A O 1
ATOM 812 N N . ASP A 1 102 ? -20.641 17.5 12.984 1 46.78 102 ASP A N 1
ATOM 813 C CA . ASP A 1 102 ? -19.844 17.219 11.797 1 46.78 102 ASP A CA 1
ATOM 814 C C . ASP A 1 102 ? -20.719 17.156 10.547 1 46.78 102 ASP A C 1
ATOM 816 O O . ASP A 1 102 ? -21.594 16.297 10.453 1 46.78 102 ASP A O 1
ATOM 820 N N . PRO A 1 103 ? -20.812 18.203 9.773 1 42.69 103 PRO A N 1
ATOM 821 C CA . PRO A 1 103 ? -21.719 18.156 8.617 1 42.69 103 PRO A CA 1
ATOM 822 C C . PRO A 1 103 ? -21.516 16.906 7.777 1 42.69 103 PRO A C 1
ATOM 824 O O . PRO A 1 103 ? -22.438 16.5 7.055 1 42.69 103 PRO A O 1
ATOM 827 N N . HIS A 1 104 ? -20.391 16.453 7.66 1 41.25 104 HIS A N 1
ATOM 828 C CA . HIS A 1 104 ? -20.141 15.344 6.75 1 41.25 104 HIS A CA 1
ATOM 829 C C . HIS A 1 104 ? -20.516 14.008 7.387 1 41.25 104 HIS A C 1
ATOM 831 O O . HIS A 1 104 ? -20.578 12.984 6.707 1 41.25 104 HIS A O 1
ATOM 837 N N . ALA A 1 105 ? -20.641 13.953 8.641 1 43.38 105 ALA A N 1
ATOM 838 C CA . ALA A 1 105 ? -21.219 12.844 9.398 1 43.38 105 ALA A CA 1
ATOM 839 C C . ALA A 1 105 ? -22.25 13.344 10.398 1 43.38 105 ALA A C 1
ATOM 841 O O . ALA A 1 105 ? -21.922 13.555 11.578 1 43.38 105 ALA A O 1
ATOM 842 N N . PRO A 1 106 ? -23.375 13.633 9.938 1 41.53 106 PRO A N 1
ATOM 843 C CA . PRO A 1 106 ? -24.469 13.977 10.859 1 41.53 106 PRO A CA 1
ATOM 844 C C . PRO A 1 106 ? -24.688 12.922 11.945 1 41.53 106 PRO A C 1
ATOM 846 O O . PRO A 1 106 ? -24.609 11.719 11.656 1 41.53 106 PRO A O 1
ATOM 849 N N . GLY A 1 107 ? -24.531 13.367 13.367 1 48.97 107 GLY A N 1
ATOM 850 C CA . GLY A 1 107 ? -24.562 12.609 14.609 1 48.97 107 GLY A CA 1
ATOM 851 C C . GLY A 1 107 ? -23.344 12.836 15.477 1 48.97 107 GLY A C 1
ATOM 852 O O . GLY A 1 107 ? -22.406 13.547 15.078 1 48.97 107 GLY A O 1
ATOM 853 N N . ARG A 1 108 ? -23.062 12.148 16.656 1 50.22 108 ARG A N 1
ATOM 854 C CA . ARG A 1 108 ? -22.188 12.367 17.812 1 50.22 108 ARG A CA 1
ATOM 855 C C . ARG A 1 108 ? -20.719 12.219 17.406 1 50.22 108 ARG A C 1
ATOM 857 O O . ARG A 1 108 ? -20.25 11.117 17.109 1 50.22 108 ARG A O 1
ATOM 864 N N . ARG A 1 109 ? -20.078 13.352 16.734 1 60.31 109 ARG A N 1
ATOM 865 C CA . ARG A 1 109 ? -18.625 13.258 16.734 1 60.31 109 ARG A CA 1
ATOM 866 C C . ARG A 1 109 ? -18.094 12.828 18.094 1 60.31 109 ARG A C 1
ATOM 868 O O . ARG A 1 109 ? -18.578 13.297 19.125 1 60.31 109 ARG A O 1
ATOM 875 N N . SER A 1 110 ? -17.375 11.898 17.891 1 71.94 110 SER A N 1
ATOM 876 C CA . SER A 1 110 ? -16.703 11.469 19.109 1 71.94 110 SER A CA 1
ATOM 877 C C . SER A 1 110 ? -15.852 12.594 19.703 1 71.94 110 SER A C 1
ATOM 879 O O . SER A 1 110 ? -15.578 13.586 19.016 1 71.94 110 SER A O 1
ATOM 881 N N . ASP A 1 111 ? -15.641 12.641 20.938 1 74.06 111 ASP A N 1
ATOM 882 C CA . ASP A 1 111 ? -14.75 13.578 21.594 1 74.06 111 ASP A CA 1
ATOM 883 C C . ASP A 1 111 ? -13.414 13.68 20.875 1 74.06 111 ASP A C 1
ATOM 885 O O . ASP A 1 111 ? -12.828 14.766 20.781 1 74.06 111 ASP A O 1
ATOM 889 N N . GLU A 1 112 ? -13.07 12.602 20.266 1 75.31 112 GLU A N 1
ATOM 890 C CA . GLU A 1 112 ? -11.797 12.547 19.562 1 75.31 112 GLU A CA 1
ATOM 891 C C . GLU A 1 112 ? -11.844 13.352 18.266 1 75.31 112 GLU A C 1
ATOM 893 O O . GLU A 1 112 ? -10.906 14.078 17.938 1 75.31 112 GLU A O 1
ATOM 898 N N . MET A 1 113 ? -12.898 13.266 17.578 1 75.75 113 MET A N 1
ATOM 899 C CA . MET A 1 113 ? -13.047 13.992 16.328 1 75.75 113 MET A CA 1
ATOM 900 C C . MET A 1 113 ? -13.156 15.492 16.578 1 75.75 113 MET A C 1
ATOM 902 O O . MET A 1 113 ? -12.648 16.297 15.789 1 75.75 113 MET A O 1
ATOM 906 N N . ARG A 1 114 ? -13.781 15.844 17.641 1 76.88 114 ARG A N 1
ATOM 907 C CA . ARG A 1 114 ? -13.883 17.25 18.016 1 76.88 114 ARG A CA 1
ATOM 908 C C . ARG A 1 114 ? -12.508 17.828 18.328 1 76.88 114 ARG A C 1
ATOM 910 O O . ARG A 1 114 ? -12.188 18.953 17.938 1 76.88 114 ARG A O 1
ATOM 917 N N . ALA A 1 115 ? -11.781 17.031 19.047 1 76.5 115 ALA A N 1
ATOM 918 C CA . ALA A 1 115 ? -10.422 17.453 19.375 1 76.5 115 ALA A CA 1
ATOM 919 C C . ALA A 1 115 ? -9.586 17.656 18.125 1 76.5 115 ALA A C 1
ATOM 921 O O . ALA A 1 115 ? -8.836 18.625 18.016 1 76.5 115 ALA A O 1
ATOM 922 N N . MET A 1 116 ? -9.758 16.812 17.172 1 80.12 116 MET A N 1
ATOM 923 C CA . MET A 1 116 ? -9.055 16.922 15.898 1 80.12 116 MET A CA 1
ATOM 924 C C . MET A 1 116 ? -9.477 18.188 15.156 1 80.12 116 MET A C 1
ATOM 926 O O . MET A 1 116 ? -8.625 18.922 14.656 1 80.12 116 MET A O 1
ATOM 930 N N . GLY A 1 117 ? -10.719 18.391 15.125 1 82.69 117 GLY A N 1
ATOM 931 C CA . GLY A 1 117 ? -11.234 19.594 14.484 1 82.69 117 GLY A CA 1
ATOM 932 C C . GLY A 1 117 ? -10.695 20.875 15.094 1 82.69 117 GLY A C 1
ATOM 933 O O . GLY A 1 117 ? -10.344 21.812 14.367 1 82.69 117 GLY A O 1
ATOM 934 N N . ARG A 1 118 ? -10.672 20.922 16.375 1 84.25 118 ARG A N 1
ATOM 935 C CA . ARG A 1 118 ? -10.141 22.094 17.078 1 84.25 118 ARG A CA 1
ATOM 936 C C . ARG A 1 118 ? -8.672 22.312 16.719 1 84.25 118 ARG A C 1
ATOM 938 O O . ARG A 1 118 ? -8.266 23.453 16.453 1 84.25 118 ARG A O 1
ATOM 945 N N . MET A 1 119 ? -7.988 21.25 16.75 1 85.31 119 MET A N 1
ATOM 946 C CA . MET A 1 119 ? -6.57 21.375 16.422 1 85.31 119 MET A CA 1
ATOM 947 C C . MET A 1 119 ? -6.383 21.875 15 1 85.31 119 MET A C 1
ATOM 949 O O . MET A 1 119 ? -5.551 22.75 14.758 1 85.31 119 MET A O 1
ATOM 953 N N . ILE A 1 120 ? -7.102 21.344 14.094 1 89.44 120 ILE A N 1
ATOM 954 C CA . ILE A 1 120 ? -6.977 21.719 12.688 1 89.44 120 ILE A CA 1
ATOM 955 C C . ILE A 1 120 ? -7.344 23.188 12.523 1 89.44 120 ILE A C 1
ATOM 957 O O . ILE A 1 120 ? -6.664 23.938 11.805 1 89.44 120 ILE A O 1
ATOM 961 N N . ASP A 1 121 ? -8.336 23.578 13.203 1 89.88 121 ASP A N 1
ATOM 962 C CA . ASP A 1 121 ? -8.789 24.953 13.109 1 89.88 121 ASP A CA 1
ATOM 963 C C . ASP A 1 121 ? -7.746 25.922 13.672 1 89.88 121 ASP A C 1
ATOM 965 O O . ASP A 1 121 ? -7.52 26.984 13.109 1 89.88 121 ASP A O 1
ATOM 969 N N . GLU A 1 122 ? -7.117 25.547 14.727 1 92.56 122 GLU A N 1
ATOM 970 C CA . GLU A 1 122 ? -6.203 26.438 15.438 1 92.56 122 GLU A CA 1
ATOM 971 C C . GLU A 1 122 ? -4.805 26.391 14.828 1 92.56 122 GLU A C 1
ATOM 973 O O . GLU A 1 122 ? -3.998 27.297 15.047 1 92.56 122 GLU A O 1
ATOM 978 N N . ALA A 1 123 ? -4.484 25.391 14.133 1 95.88 123 ALA A N 1
ATOM 979 C CA . ALA A 1 123 ? -3.143 25.219 13.586 1 95.88 123 ALA A CA 1
ATOM 980 C C . ALA A 1 123 ? -2.844 26.25 12.508 1 95.88 123 ALA A C 1
ATOM 982 O O . ALA A 1 123 ? -3.752 26.719 11.812 1 95.88 123 ALA A O 1
ATOM 983 N N . THR A 1 124 ? -1.544 26.625 12.492 1 97.62 124 THR A N 1
ATOM 984 C CA . THR A 1 124 ? -1.101 27.391 11.32 1 97.62 124 THR A CA 1
ATOM 985 C C . THR A 1 124 ? -1.129 26.5 10.07 1 97.62 124 THR A C 1
ATOM 987 O O . THR A 1 124 ? -0.566 25.406 10.062 1 97.62 124 THR A O 1
ATOM 990 N N . LYS A 1 125 ? -1.8 27.016 9.055 1 97.25 125 LYS A N 1
ATOM 991 C CA . LYS A 1 125 ? -1.914 26.281 7.805 1 97.25 125 LYS A CA 1
ATOM 992 C C . LYS A 1 125 ? -1.092 26.922 6.695 1 97.25 125 LYS A C 1
ATOM 994 O O . LYS A 1 125 ? -1.3 28.094 6.367 1 97.25 125 LYS A O 1
ATOM 999 N N . TRP A 1 126 ? -0.11 26.172 6.172 1 98.19 126 TRP A N 1
ATOM 1000 C CA . TRP A 1 126 ? 0.542 26.547 4.922 1 98.19 126 TRP A CA 1
ATOM 1001 C C . TRP A 1 126 ? -0.199 25.953 3.723 1 98.19 126 TRP A C 1
ATOM 1003 O O . TRP A 1 126 ? -0.269 24.734 3.562 1 98.19 126 TRP A O 1
ATOM 1013 N N . VAL A 1 127 ? -0.755 26.844 2.953 1 98.06 127 VAL A N 1
ATOM 1014 C CA . VAL A 1 127 ? -1.535 26.422 1.797 1 98.06 127 VAL A CA 1
ATOM 1015 C C . VAL A 1 127 ? -0.733 26.641 0.518 1 98.06 127 VAL A C 1
ATOM 1017 O O . VAL A 1 127 ? -0.55 27.797 0.092 1 98.06 127 VAL A O 1
ATOM 1020 N N . PHE A 1 128 ? -0.33 25.594 -0.09 1 97.94 128 PHE A N 1
ATOM 1021 C CA . PHE A 1 128 ? 0.435 25.672 -1.328 1 97.94 128 PHE A CA 1
ATOM 1022 C C . PHE A 1 128 ? -0.492 25.734 -2.535 1 97.94 128 PHE A C 1
ATOM 1024 O O . PHE A 1 128 ? -1.222 24.781 -2.807 1 97.94 128 PHE A O 1
ATOM 1031 N N . SER A 1 129 ? -0.423 26.828 -3.238 1 96.81 129 SER A N 1
ATOM 1032 C CA . SER A 1 129 ? -1.288 27 -4.402 1 96.81 129 SER A CA 1
ATOM 1033 C C . SER A 1 129 ? -0.781 28.109 -5.316 1 96.81 129 SER A C 1
ATOM 1035 O O . SER A 1 129 ? -0.384 29.172 -4.844 1 96.81 129 SER A O 1
ATOM 1037 N N . ARG A 1 130 ? -0.843 27.766 -6.562 1 93.12 130 ARG A N 1
ATOM 1038 C CA . ARG A 1 130 ? -0.505 28.781 -7.559 1 93.12 130 ARG A CA 1
ATOM 1039 C C . ARG A 1 130 ? -1.737 29.594 -7.961 1 93.12 130 ARG A C 1
ATOM 1041 O O . ARG A 1 130 ? -1.618 30.672 -8.547 1 93.12 130 ARG A O 1
ATOM 1048 N N . THR A 1 131 ? -2.941 29.094 -7.605 1 92.44 131 THR A N 1
ATOM 1049 C CA . THR A 1 131 ? -4.145 29.656 -8.203 1 92.44 131 THR A CA 1
ATOM 1050 C C . THR A 1 131 ? -5.059 30.234 -7.125 1 92.44 131 THR A C 1
ATOM 1052 O O . THR A 1 131 ? -5.906 31.078 -7.41 1 92.44 131 THR A O 1
ATOM 1055 N N . LEU A 1 132 ? -4.969 29.75 -5.938 1 90.94 132 LEU A N 1
ATOM 1056 C CA . LEU A 1 132 ? -5.797 30.266 -4.859 1 90.94 132 LEU A CA 1
ATOM 1057 C C . LEU A 1 132 ? -5.465 31.734 -4.582 1 90.94 132 LEU A C 1
ATOM 1059 O O . LEU A 1 132 ? -4.293 32.094 -4.434 1 90.94 132 LEU A O 1
ATOM 1063 N N . ALA A 1 133 ? -6.422 32.625 -4.578 1 89.56 133 ALA A N 1
ATOM 1064 C CA . ALA A 1 133 ? -6.184 34.062 -4.387 1 89.56 133 ALA A CA 1
ATOM 1065 C C . ALA A 1 133 ? -5.91 34.375 -2.922 1 89.56 133 ALA A C 1
ATOM 1067 O O . ALA A 1 133 ? -4.848 34.875 -2.58 1 89.56 133 ALA A O 1
ATOM 1068 N N . THR A 1 134 ? -6.953 34.062 -2.037 1 89.94 134 THR A N 1
ATOM 1069 C CA . THR A 1 134 ? -6.82 34.312 -0.605 1 89.94 134 THR A CA 1
ATOM 1070 C C . THR A 1 134 ? -7.484 33.188 0.194 1 89.94 134 THR A C 1
ATOM 1072 O O . THR A 1 134 ? -8.656 32.875 -0.024 1 89.94 134 THR A O 1
ATOM 1075 N N . PRO A 1 135 ? -6.699 32.625 1.091 1 90.56 135 PRO A N 1
ATOM 1076 C CA . PRO A 1 135 ? -7.371 31.656 1.96 1 90.56 135 PRO A CA 1
ATOM 1077 C C . PRO A 1 135 ? -8.305 32.312 2.973 1 90.56 135 PRO A C 1
ATOM 1079 O O . PRO A 1 135 ? -7.961 33.344 3.543 1 90.56 135 PRO A O 1
ATOM 1082 N N . THR A 1 136 ? -9.453 31.812 3.162 1 88.62 136 THR A N 1
ATOM 1083 C CA . THR A 1 136 ? -10.477 32.438 3.988 1 88.62 136 THR A CA 1
ATOM 1084 C C . THR A 1 136 ? -10.5 31.828 5.383 1 88.62 136 THR A C 1
ATOM 1086 O O . THR A 1 136 ? -11.141 32.375 6.293 1 88.62 136 THR A O 1
ATOM 1089 N N . TRP A 1 137 ? -9.797 30.734 5.613 1 91.19 137 TRP A N 1
ATOM 1090 C CA . TRP A 1 137 ? -9.75 30.062 6.906 1 91.19 137 TRP A CA 1
ATOM 1091 C C . TRP A 1 137 ? -8.695 30.703 7.809 1 91.19 137 TRP A C 1
ATOM 1093 O O . TRP A 1 137 ? -7.594 31.016 7.363 1 91.19 137 TRP A O 1
ATOM 1103 N N . ARG A 1 138 ? -9.047 30.938 9.016 1 92 138 ARG A N 1
ATOM 1104 C CA . ARG A 1 138 ? -8.117 31.609 9.93 1 92 138 ARG A CA 1
ATOM 1105 C C . ARG A 1 138 ? -6.797 30.844 10.008 1 92 138 ARG A C 1
ATOM 1107 O O . ARG A 1 138 ? -6.75 29.641 9.766 1 92 138 ARG A O 1
ATOM 1114 N N . ASN A 1 139 ? -5.688 31.516 10.312 1 96.12 139 ASN A N 1
ATOM 1115 C CA . ASN A 1 139 ? -4.348 30.984 10.516 1 96.12 139 ASN A CA 1
ATOM 1116 C C . ASN A 1 139 ? -3.811 30.312 9.25 1 96.12 139 ASN A C 1
ATOM 1118 O O . ASN A 1 139 ? -3.068 29.328 9.328 1 96.12 139 ASN A O 1
ATOM 1122 N N . SER A 1 140 ? -4.25 30.781 8.109 1 96.69 140 SER A N 1
ATOM 1123 C CA . SER A 1 140 ? -3.771 30.234 6.844 1 96.69 140 SER A CA 1
ATOM 1124 C C . SER A 1 140 ? -2.803 31.188 6.16 1 96.69 140 SER A C 1
ATOM 1126 O O . SER A 1 140 ? -3.066 32.375 6.074 1 96.69 140 SER A O 1
ATOM 1128 N N . LYS A 1 141 ? -1.719 30.641 5.754 1 96.19 141 LYS A N 1
ATOM 1129 C CA . LYS A 1 141 ? -0.729 31.344 4.945 1 96.19 141 LYS A CA 1
ATOM 1130 C C . LYS A 1 141 ? -0.648 30.75 3.539 1 96.19 141 LYS A C 1
ATOM 1132 O O . LYS A 1 141 ? -0.506 29.547 3.375 1 96.19 141 LYS A O 1
ATOM 1137 N N . LEU A 1 142 ? -0.749 31.625 2.559 1 97.31 142 LEU A N 1
ATOM 1138 C CA . LEU A 1 142 ? -0.643 31.172 1.175 1 97.31 142 LEU A CA 1
ATOM 1139 C C . LEU A 1 142 ? 0.816 31.078 0.741 1 97.31 142 LEU A C 1
ATOM 1141 O O . LEU A 1 142 ? 1.584 32.031 0.938 1 97.31 142 LEU A O 1
ATOM 1145 N N . VAL A 1 143 ? 1.208 29.953 0.21 1 97.06 143 VAL A N 1
ATOM 1146 C CA . VAL A 1 143 ? 2.543 29.719 -0.329 1 97.06 143 VAL A CA 1
ATOM 1147 C C . VAL A 1 143 ? 2.451 29.422 -1.824 1 97.06 143 VAL A C 1
ATOM 1149 O O . VAL A 1 143 ? 1.863 28.406 -2.227 1 97.06 143 VAL A O 1
ATOM 1152 N N . ARG A 1 144 ? 3.061 30.156 -2.662 1 95.5 144 ARG A N 1
ATOM 1153 C CA . ARG A 1 144 ? 2.832 30.109 -4.105 1 95.5 144 ARG A CA 1
ATOM 1154 C C . ARG A 1 144 ? 3.662 29.016 -4.754 1 95.5 144 ARG A C 1
ATOM 1156 O O . ARG A 1 144 ? 3.275 28.469 -5.793 1 95.5 144 ARG A O 1
ATOM 1163 N N . ALA A 1 145 ? 4.809 28.797 -4.129 1 94.75 145 ALA A N 1
ATOM 1164 C CA . ALA A 1 145 ? 5.68 27.781 -4.695 1 94.75 145 ALA A CA 1
ATOM 1165 C C . ALA A 1 145 ? 6.398 27 -3.598 1 94.75 145 ALA A C 1
ATOM 1167 O O . ALA A 1 145 ? 6.77 27.562 -2.566 1 94.75 145 ALA A O 1
ATOM 1168 N N . PHE A 1 146 ? 6.57 25.75 -3.844 1 95.81 146 PHE A N 1
ATOM 1169 C CA . PHE A 1 146 ? 7.316 24.922 -2.906 1 95.81 146 PHE A CA 1
ATOM 1170 C C . PHE A 1 146 ? 8.812 25.219 -2.986 1 95.81 146 PHE A C 1
ATOM 1172 O O . PHE A 1 146 ? 9.422 25.062 -4.043 1 95.81 146 PHE A O 1
ATOM 1179 N N . GLU A 1 147 ? 9.383 25.672 -1.944 1 96.81 147 GLU A N 1
ATOM 1180 C CA . GLU A 1 147 ? 10.82 25.891 -1.797 1 96.81 147 GLU A CA 1
ATOM 1181 C C . GLU A 1 147 ? 11.383 25.094 -0.623 1 96.81 147 GLU A C 1
ATOM 1183 O O . GLU A 1 147 ? 11.086 25.391 0.536 1 96.81 147 GLU A O 1
ATOM 1188 N N . PRO A 1 148 ? 12.211 24.156 -0.92 1 96.62 148 PRO A N 1
ATOM 1189 C CA . PRO A 1 148 ? 12.742 23.328 0.161 1 96.62 148 PRO A CA 1
ATOM 1190 C C . PRO A 1 148 ? 13.406 24.141 1.263 1 96.62 148 PRO A C 1
ATOM 1192 O O . PRO A 1 148 ? 13.312 23.797 2.441 1 96.62 148 PRO A O 1
ATOM 1195 N N . ARG A 1 149 ? 14.055 25.203 0.886 1 97 149 ARG A N 1
ATOM 1196 C CA . ARG A 1 149 ? 14.758 26.031 1.863 1 97 149 ARG A CA 1
ATOM 1197 C C . ARG A 1 149 ? 13.773 26.672 2.848 1 97 149 ARG A C 1
ATOM 1199 O O . ARG A 1 149 ? 14.102 26.844 4.023 1 97 149 ARG A O 1
ATOM 1206 N N . GLU A 1 150 ? 12.633 26.984 2.363 1 97.06 150 GLU A N 1
ATOM 1207 C CA . GLU A 1 150 ? 11.609 27.547 3.242 1 97.06 150 GLU A CA 1
ATOM 1208 C C . GLU A 1 150 ? 11.094 26.516 4.227 1 97.06 150 GLU A C 1
ATOM 1210 O O . GLU A 1 150 ? 10.789 26.828 5.375 1 97.06 150 GLU A O 1
ATOM 1215 N N . ILE A 1 151 ? 10.961 25.344 3.799 1 97.81 151 ILE A N 1
ATOM 1216 C CA . ILE A 1 151 ? 10.523 24.25 4.668 1 97.81 151 ILE A CA 1
ATOM 1217 C C . ILE A 1 151 ? 11.602 23.953 5.707 1 97.81 151 ILE A C 1
ATOM 1219 O O . ILE A 1 151 ? 11.289 23.719 6.879 1 97.81 151 ILE A O 1
ATOM 1223 N N . GLU A 1 152 ? 12.812 23.953 5.285 1 97.12 152 GLU A N 1
ATOM 1224 C CA . GLU A 1 152 ? 13.914 23.781 6.227 1 97.12 152 GLU A CA 1
ATOM 1225 C C . GLU A 1 152 ? 13.906 24.875 7.293 1 97.12 152 GLU A C 1
ATOM 1227 O O . GLU A 1 152 ? 14.148 24.594 8.469 1 97.12 152 GLU A O 1
ATOM 1232 N N . ALA A 1 153 ? 13.711 26.047 6.824 1 96.94 153 ALA A N 1
ATOM 1233 C CA . ALA A 1 153 ? 13.617 27.172 7.77 1 96.94 153 ALA A CA 1
ATOM 1234 C C . ALA A 1 153 ? 12.469 26.953 8.75 1 96.94 153 ALA A C 1
ATOM 1236 O O . ALA A 1 153 ? 12.602 27.25 9.945 1 96.94 153 ALA A O 1
ATOM 1237 N N . LEU A 1 154 ? 11.32 26.469 8.234 1 97 154 LEU A N 1
ATOM 1238 C CA . LEU A 1 154 ? 10.188 26.141 9.102 1 97 154 LEU A CA 1
ATOM 1239 C C . LEU A 1 154 ? 10.602 25.125 10.156 1 97 154 LEU A C 1
ATOM 1241 O O . LEU A 1 154 ? 10.273 25.281 11.336 1 97 154 LEU A O 1
ATOM 1245 N N . LYS A 1 155 ? 11.281 24.109 9.75 1 96.88 155 LYS A N 1
ATOM 1246 C CA . LYS A 1 155 ? 11.727 23.062 10.664 1 96.88 155 LYS A CA 1
ATOM 1247 C C . LYS A 1 155 ? 12.641 23.641 11.75 1 96.88 155 LYS A C 1
ATOM 1249 O O . LYS A 1 155 ? 12.68 23.125 12.867 1 96.88 155 LYS A O 1
ATOM 1254 N N . ARG A 1 156 ? 13.375 24.672 11.469 1 96.25 156 ARG A N 1
ATOM 1255 C CA . ARG A 1 156 ? 14.32 25.266 12.406 1 96.25 156 ARG A CA 1
ATOM 1256 C C . ARG A 1 156 ? 13.641 26.312 13.281 1 96.25 156 ARG A C 1
ATOM 1258 O O . ARG A 1 156 ? 14.227 26.797 14.25 1 96.25 156 ARG A O 1
ATOM 1265 N N . SER A 1 157 ? 12.484 26.703 12.914 1 95.88 157 SER A N 1
ATOM 1266 C CA . SER A 1 157 ? 11.742 27.688 13.695 1 95.88 157 SER A CA 1
ATOM 1267 C C . SER A 1 157 ? 11.148 27.062 14.953 1 95.88 157 SER A C 1
ATOM 1269 O O . SER A 1 157 ? 10.961 25.844 15.016 1 95.88 157 SER A O 1
ATOM 1271 N N . PRO A 1 158 ? 10.906 27.875 15.945 1 95.31 158 PRO A N 1
ATOM 1272 C CA . PRO A 1 158 ? 10.266 27.328 17.141 1 95.31 158 PRO A CA 1
ATOM 1273 C C . PRO A 1 158 ? 8.844 26.828 16.875 1 95.31 158 PRO A C 1
ATOM 1275 O O . PRO A 1 158 ? 8.148 27.359 16 1 95.31 158 PRO A O 1
ATOM 1278 N N . GLY A 1 159 ? 8.43 25.859 17.641 1 95.88 159 GLY A N 1
ATOM 1279 C CA . GLY A 1 159 ? 7.09 25.312 17.531 1 95.88 159 GLY A CA 1
ATOM 1280 C C . GLY A 1 159 ? 7.035 23.797 17.688 1 95.88 159 GLY A C 1
ATOM 1281 O O . GLY A 1 159 ? 8.039 23.172 18.031 1 95.88 159 GLY A O 1
ATOM 1282 N N . LYS A 1 160 ? 5.836 23.312 17.516 1 96.69 160 LYS A N 1
ATOM 1283 C CA . LYS A 1 160 ? 5.609 21.875 17.578 1 96.69 160 LYS A CA 1
ATOM 1284 C C . LYS A 1 160 ? 5.832 21.219 16.219 1 96.69 160 LYS A C 1
ATOM 1286 O O . LYS A 1 160 ? 6.285 21.875 15.273 1 96.69 160 LYS A O 1
ATOM 1291 N N . ASP A 1 161 ? 5.582 19.938 16.078 1 97.12 161 ASP A N 1
ATOM 1292 C CA . ASP A 1 161 ? 5.758 19.203 14.836 1 97.12 161 ASP A CA 1
ATOM 1293 C C . ASP A 1 161 ? 4.785 19.688 13.766 1 97.12 161 ASP A C 1
ATOM 1295 O O . ASP A 1 161 ? 3.803 20.375 14.07 1 97.12 161 ASP A O 1
ATOM 1299 N N . VAL A 1 162 ? 5.113 19.359 12.586 1 97.94 162 VAL A N 1
ATOM 1300 C CA . VAL A 1 162 ? 4.34 19.719 11.398 1 97.94 162 VAL A CA 1
ATOM 1301 C C . VAL A 1 162 ? 3.695 18.469 10.812 1 97.94 162 VAL A C 1
ATOM 1303 O O . VAL A 1 162 ? 4.328 17.406 10.734 1 97.94 162 VAL A O 1
ATOM 1306 N N . ILE A 1 163 ? 2.457 18.594 10.391 1 97.06 163 ILE A N 1
ATOM 1307 C CA . ILE A 1 163 ? 1.779 17.422 9.844 1 97.06 163 ILE A CA 1
ATOM 1308 C C . ILE A 1 163 ? 1.274 17.719 8.438 1 97.06 163 ILE A C 1
ATOM 1310 O O . ILE A 1 163 ? 0.942 18.875 8.125 1 97.06 163 ILE A O 1
ATOM 1314 N N . VAL A 1 164 ? 1.282 16.75 7.586 1 96.69 164 VAL A N 1
ATOM 1315 C CA . VAL A 1 164 ? 0.734 16.828 6.238 1 96.69 164 VAL A CA 1
ATOM 1316 C C . VAL A 1 164 ? -0.336 15.758 6.051 1 96.69 164 VAL A C 1
ATOM 1318 O O . VAL A 1 164 ? -0.091 14.578 6.312 1 96.69 164 VAL A O 1
ATOM 1321 N N . PHE A 1 165 ? -1.547 16.125 5.621 1 92.06 165 PHE A N 1
ATOM 1322 C CA . PHE A 1 165 ? -2.641 15.242 5.227 1 92.06 165 PHE A CA 1
ATOM 1323 C C . PHE A 1 165 ? -2.869 15.312 3.719 1 92.06 165 PHE A C 1
ATOM 1325 O O . PHE A 1 165 ? -2.951 16.391 3.146 1 92.06 165 PHE A O 1
ATOM 1332 N N . GLY A 1 166 ? -3.104 14.078 3.172 1 91.62 166 GLY A N 1
ATOM 1333 C CA . GLY A 1 166 ? -3.289 14.148 1.731 1 91.62 166 GLY A CA 1
ATOM 1334 C C . GLY A 1 166 ? -2.18 14.906 1.025 1 91.62 166 GLY A C 1
ATOM 1335 O O . GLY A 1 166 ? -1 14.594 1.196 1 91.62 166 GLY A O 1
ATOM 1336 N N . SER A 1 167 ? -2.732 15.859 0.147 1 93.19 167 SER A N 1
ATOM 1337 C CA . SER A 1 167 ? -1.776 16.781 -0.472 1 93.19 167 SER A CA 1
ATOM 1338 C C . SER A 1 167 ? -0.633 16.016 -1.135 1 93.19 167 SER A C 1
ATOM 1340 O O . SER A 1 167 ? 0.539 16.297 -0.869 1 93.19 167 SER A O 1
ATOM 1342 N N . GLY A 1 168 ? -0.993 15.172 -2.102 1 91.25 168 GLY A N 1
ATOM 1343 C CA . GLY A 1 168 ? -0.031 14.289 -2.74 1 91.25 168 GLY A CA 1
ATOM 1344 C C . GLY A 1 168 ? 1.139 15.031 -3.361 1 91.25 168 GLY A C 1
ATOM 1345 O O . GLY A 1 168 ? 2.281 14.57 -3.285 1 91.25 168 GLY A O 1
ATOM 1346 N N . SER A 1 169 ? 0.883 16.188 -3.957 1 91.69 169 SER A N 1
ATOM 1347 C CA . SER A 1 169 ? 1.967 16.938 -4.59 1 91.69 169 SER A CA 1
ATOM 1348 C C . SER A 1 169 ? 2.936 17.484 -3.549 1 91.69 169 SER A C 1
ATOM 1350 O O . SER A 1 169 ? 4.145 17.531 -3.783 1 91.69 169 SER A O 1
ATOM 1352 N N . ILE A 1 170 ? 2.416 17.875 -2.418 1 94.88 170 ILE A N 1
ATOM 1353 C CA . ILE A 1 170 ? 3.26 18.406 -1.349 1 94.88 170 ILE A CA 1
ATOM 1354 C C . ILE A 1 170 ? 4.055 17.266 -0.715 1 94.88 170 ILE A C 1
ATOM 1356 O O . ILE A 1 170 ? 5.266 17.391 -0.497 1 94.88 170 ILE A O 1
ATOM 1360 N N . VAL A 1 171 ? 3.354 16.172 -0.456 1 94.75 171 VAL A N 1
ATOM 1361 C CA . VAL A 1 171 ? 4.02 15 0.086 1 94.75 171 VAL A CA 1
ATOM 1362 C C . VAL A 1 171 ? 5.152 14.57 -0.846 1 94.75 171 VAL A C 1
ATOM 1364 O O . VAL A 1 171 ? 6.258 14.266 -0.392 1 94.75 171 VAL A O 1
ATOM 1367 N N . SER A 1 172 ? 4.895 14.555 -2.117 1 93.5 172 SER A N 1
ATOM 1368 C CA . SER A 1 172 ? 5.895 14.156 -3.104 1 93.5 172 SER A CA 1
ATOM 1369 C C . SER A 1 172 ? 7.102 15.094 -3.07 1 93.5 172 SER A C 1
ATOM 1371 O O . SER A 1 172 ? 8.242 14.641 -3.092 1 93.5 172 SER A O 1
ATOM 1373 N N . ALA A 1 173 ? 6.848 16.375 -3.025 1 93.75 173 ALA A N 1
ATOM 1374 C CA . ALA A 1 173 ? 7.93 17.359 -2.979 1 93.75 173 ALA A CA 1
ATOM 1375 C C . ALA A 1 173 ? 8.75 17.203 -1.7 1 93.75 173 ALA A C 1
ATOM 1377 O O . ALA A 1 173 ? 9.984 17.219 -1.743 1 93.75 173 ALA A O 1
ATOM 1378 N N . LEU A 1 174 ? 8.055 17.094 -0.572 1 94.94 174 LEU A N 1
ATOM 1379 C CA . LEU A 1 174 ? 8.742 16.906 0.701 1 94.94 174 LEU A CA 1
ATOM 1380 C C . LEU A 1 174 ? 9.602 15.648 0.676 1 94.94 174 LEU A C 1
ATOM 1382 O O . LEU A 1 174 ? 10.75 15.672 1.128 1 94.94 174 LEU A O 1
ATOM 1386 N N . THR A 1 175 ? 9.039 14.562 0.172 1 93.12 175 THR A N 1
ATOM 1387 C CA . THR A 1 175 ? 9.734 13.281 0.115 1 93.12 175 THR A CA 1
ATOM 1388 C C . THR A 1 175 ? 10.969 13.383 -0.783 1 93.12 175 THR A C 1
ATOM 1390 O O . THR A 1 175 ? 12.039 12.883 -0.433 1 93.12 175 THR A O 1
ATOM 1393 N N . ALA A 1 176 ? 10.812 14.023 -1.913 1 90.56 176 ALA A N 1
ATOM 1394 C CA . ALA A 1 176 ? 11.906 14.172 -2.873 1 90.56 176 ALA A CA 1
ATOM 1395 C C . ALA A 1 176 ? 13.086 14.914 -2.25 1 90.56 176 ALA A C 1
ATOM 1397 O O . ALA A 1 176 ? 14.234 14.688 -2.633 1 90.56 176 ALA A O 1
ATOM 1398 N N . HIS A 1 17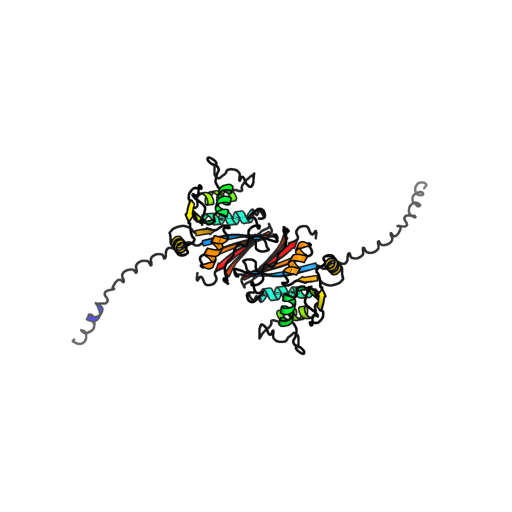7 ? 12.805 15.695 -1.316 1 91.94 177 HIS A N 1
ATOM 1399 C CA . HIS A 1 177 ? 13.852 16.5 -0.717 1 91.94 177 HIS A CA 1
ATOM 1400 C C . HIS A 1 177 ? 14.25 15.969 0.656 1 91.94 177 HIS A C 1
ATOM 1402 O O . HIS A 1 177 ? 14.984 16.625 1.395 1 91.94 177 HIS A O 1
ATOM 1408 N N . GLY A 1 178 ? 13.719 14.844 1.001 1 91.06 178 GLY A N 1
ATOM 1409 C CA . GLY A 1 178 ? 14.102 14.211 2.252 1 91.06 178 GLY A CA 1
ATOM 1410 C C . GLY A 1 178 ? 13.633 14.969 3.477 1 91.06 178 GLY A C 1
ATOM 1411 O O . GLY A 1 178 ? 14.305 14.977 4.508 1 91.06 178 GLY A O 1
ATOM 1412 N N . LEU A 1 179 ? 12.477 15.57 3.396 1 94.25 179 LEU A N 1
ATOM 1413 C CA . LEU A 1 179 ? 12.07 16.516 4.438 1 94.25 179 LEU A CA 1
ATOM 1414 C C . LEU A 1 179 ? 11.031 15.883 5.359 1 94.25 179 LEU A C 1
ATOM 1416 O O . LEU A 1 179 ? 10.734 16.438 6.426 1 94.25 179 LEU A O 1
ATOM 1420 N N . ILE A 1 180 ? 10.469 14.742 5.039 1 95.38 180 ILE A N 1
ATOM 1421 C CA . ILE A 1 180 ? 9.539 14.055 5.93 1 95.38 180 ILE A CA 1
ATOM 1422 C C . ILE A 1 180 ? 10.32 13.195 6.922 1 95.38 180 ILE A C 1
ATOM 1424 O O . ILE A 1 180 ? 11.156 12.383 6.523 1 95.38 180 ILE A O 1
ATOM 1428 N N . ASP A 1 181 ? 9.984 13.367 8.141 1 95.44 181 ASP A N 1
ATOM 1429 C CA . ASP A 1 181 ? 10.688 12.641 9.195 1 95.44 181 ASP A CA 1
ATOM 1430 C C . ASP A 1 181 ? 9.984 11.328 9.523 1 95.44 181 ASP A C 1
ATOM 1432 O O . ASP A 1 181 ? 10.617 10.359 9.938 1 95.44 181 ASP A O 1
ATOM 1436 N N . GLU A 1 182 ? 8.734 11.336 9.406 1 96.62 182 GLU A N 1
ATOM 1437 C CA . GLU A 1 182 ? 7.926 10.164 9.75 1 96.62 182 GLU A CA 1
ATOM 1438 C C . GLU A 1 182 ? 6.762 10 8.773 1 96.62 182 GLU A C 1
ATOM 1440 O O . GLU A 1 182 ? 6.07 10.969 8.453 1 96.62 182 GLU A O 1
ATOM 1445 N N . TYR A 1 183 ? 6.625 8.781 8.297 1 96.25 183 TYR A N 1
ATOM 1446 C CA . TYR A 1 183 ? 5.488 8.391 7.473 1 96.25 183 TYR A CA 1
ATOM 1447 C C . TYR A 1 183 ? 4.512 7.523 8.258 1 96.25 183 TYR A C 1
ATOM 1449 O O . TYR A 1 183 ? 4.891 6.473 8.789 1 96.25 183 TYR A O 1
ATOM 1457 N N . GLN A 1 184 ? 3.348 7.969 8.383 1 96.62 184 GLN A N 1
ATOM 1458 C CA . GLN A 1 184 ? 2.264 7.168 8.945 1 96.62 184 GLN A CA 1
ATOM 1459 C C . GLN A 1 184 ? 1.252 6.785 7.871 1 96.62 184 GLN A C 1
ATOM 1461 O O . GLN A 1 184 ? 0.534 7.641 7.352 1 96.62 184 GLN A O 1
ATOM 1466 N N . LEU A 1 185 ? 1.203 5.52 7.551 1 96.81 185 LEU A N 1
ATOM 1467 C CA . LEU A 1 185 ? 0.306 4.98 6.535 1 96.81 185 LEU A CA 1
ATOM 1468 C C . LEU A 1 185 ? -0.749 4.078 7.164 1 96.81 185 LEU A C 1
ATOM 1470 O O . LEU A 1 185 ? -0.413 3.109 7.848 1 96.81 185 LEU A O 1
ATOM 1474 N N . VAL A 1 186 ? -1.953 4.445 7 1 96.31 186 VAL A N 1
ATOM 1475 C CA . VAL A 1 186 ? -3.045 3.551 7.371 1 96.31 186 VAL A CA 1
ATOM 1476 C C . VAL A 1 186 ? -3.516 2.771 6.145 1 96.31 186 VAL A C 1
ATOM 1478 O O . VAL A 1 186 ? -4.199 3.322 5.277 1 96.31 186 VAL A O 1
ATOM 1481 N N . VAL A 1 187 ? -3.193 1.517 6.102 1 97.31 187 VAL A N 1
ATOM 1482 C CA . VAL A 1 187 ? -3.631 0.663 5.004 1 97.31 187 VAL A CA 1
ATOM 1483 C C . VAL A 1 187 ? -5.031 0.125 5.289 1 97.31 187 VAL A C 1
ATOM 1485 O O . VAL A 1 187 ? -5.227 -0.633 6.242 1 97.31 187 VAL A O 1
ATOM 1488 N N . CYS A 1 188 ? -5.98 0.529 4.457 1 95.88 188 CYS A N 1
ATOM 1489 C CA . CYS A 1 188 ? -7.379 0.161 4.656 1 95.88 188 CYS A CA 1
ATOM 1490 C C . CYS A 1 188 ? -7.711 -1.133 3.922 1 95.88 188 CYS A C 1
ATOM 1492 O O . CYS A 1 188 ? -7.172 -1.397 2.846 1 95.88 188 CYS A O 1
ATOM 1494 N N . PRO A 1 189 ? -8.594 -1.906 4.473 1 95.44 189 PRO A N 1
ATOM 1495 C CA . PRO A 1 189 ? -8.906 -3.23 3.926 1 95.44 189 PRO A CA 1
ATOM 1496 C C . PRO A 1 189 ? -9.914 -3.178 2.779 1 95.44 189 PRO A C 1
ATOM 1498 O O . PRO A 1 189 ? -11 -3.746 2.883 1 95.44 189 PRO A O 1
ATOM 1501 N N . LEU A 1 190 ? -9.539 -2.586 1.726 1 93.56 190 LEU A N 1
ATOM 1502 C CA . LEU A 1 190 ? -10.367 -2.525 0.524 1 93.56 190 LEU A CA 1
ATOM 1503 C C . LEU A 1 190 ? -9.508 -2.258 -0.71 1 93.56 190 LEU A C 1
ATOM 1505 O O . LEU A 1 190 ? -8.344 -1.867 -0.591 1 93.56 190 LEU A O 1
ATOM 1509 N N . LEU A 1 191 ? -10.102 -2.564 -1.841 1 93.12 191 LEU A N 1
ATOM 1510 C CA . LEU A 1 191 ? -9.492 -2.273 -3.135 1 93.12 191 LEU A CA 1
ATOM 1511 C C . LEU A 1 191 ? -10.273 -1.186 -3.867 1 93.12 191 LEU A C 1
ATOM 1513 O O . LEU A 1 191 ? -11.508 -1.231 -3.928 1 93.12 191 LEU A O 1
ATOM 1517 N N . LEU A 1 192 ? -9.516 -0.217 -4.402 1 90.81 192 LEU A N 1
ATOM 1518 C CA . LEU A 1 192 ? -10.156 0.823 -5.203 1 90.81 192 LEU A CA 1
ATOM 1519 C C . LEU A 1 192 ? -10.078 0.494 -6.688 1 90.81 192 LEU A C 1
ATOM 1521 O O . LEU A 1 192 ? -10.938 0.906 -7.469 1 90.81 192 LEU A O 1
ATOM 1525 N N . GLY A 1 193 ? -9.023 -0.243 -7.059 1 89.81 193 GLY A N 1
ATOM 1526 C CA . GLY A 1 193 ? -8.82 -0.582 -8.461 1 89.81 193 GLY A CA 1
ATOM 1527 C C . GLY A 1 193 ? -8.109 0.507 -9.242 1 89.81 193 GLY A C 1
ATOM 1528 O O . GLY A 1 193 ? -7.234 0.221 -10.062 1 89.81 193 GLY A O 1
ATOM 1529 N N . ARG A 1 194 ? -8.539 1.717 -9.047 1 88.5 194 ARG A N 1
ATOM 1530 C CA . ARG A 1 194 ? -7.914 2.91 -9.609 1 88.5 194 ARG A CA 1
ATOM 1531 C C . ARG A 1 194 ? -7.992 4.078 -8.633 1 88.5 194 ARG A C 1
ATOM 1533 O O . ARG A 1 194 ? -8.914 4.16 -7.828 1 88.5 194 ARG A O 1
ATOM 1540 N N . GLY A 1 195 ? -6.996 4.938 -8.82 1 89.75 195 GLY A N 1
ATOM 1541 C CA . GLY A 1 195 ? -6.988 6.086 -7.93 1 89.75 195 GLY A CA 1
ATOM 1542 C C . GLY A 1 195 ? -5.719 6.91 -8.031 1 89.75 195 GLY A C 1
ATOM 1543 O O . GLY A 1 195 ? -4.961 6.777 -8.992 1 89.75 195 GLY A O 1
ATOM 1544 N N . ARG A 1 196 ? -5.602 7.773 -7.059 1 89.44 196 ARG A N 1
ATOM 1545 C CA . ARG A 1 196 ? -4.422 8.633 -6.992 1 89.44 196 ARG A CA 1
ATOM 1546 C C . ARG A 1 196 ? -3.398 8.078 -6.004 1 89.44 196 ARG A C 1
ATOM 1548 O O . ARG A 1 196 ? -3.73 7.789 -4.855 1 89.44 196 ARG A O 1
ATOM 1555 N N . PRO A 1 197 ? -2.145 7.902 -6.512 1 90.31 197 PRO A N 1
ATOM 1556 C CA . PRO A 1 197 ? -1.097 7.555 -5.551 1 90.31 197 PRO A CA 1
ATOM 1557 C C . PRO A 1 197 ? -0.762 8.703 -4.602 1 90.31 197 PRO A C 1
ATOM 1559 O O . PRO A 1 197 ? -0.901 9.867 -4.965 1 90.31 197 PRO A O 1
ATOM 1562 N N . TRP A 1 198 ? -0.365 8.32 -3.377 1 89.12 198 TRP A N 1
ATOM 1563 C CA . TRP A 1 198 ? -0.043 9.375 -2.418 1 89.12 198 TRP A CA 1
ATOM 1564 C C . TRP A 1 198 ? 1.362 9.914 -2.658 1 89.12 198 TRP A C 1
ATOM 1566 O O . TRP A 1 198 ? 1.721 10.977 -2.143 1 89.12 198 TRP A O 1
ATOM 1576 N N . LEU A 1 199 ? 2.143 9.203 -3.367 1 90.25 199 LEU A N 1
ATOM 1577 C CA . LEU A 1 199 ? 3.49 9.609 -3.752 1 90.25 199 LEU A CA 1
ATOM 1578 C C . LEU A 1 199 ? 3.68 9.5 -5.262 1 90.25 199 LEU A C 1
ATOM 1580 O O . LEU A 1 199 ? 3.369 8.461 -5.855 1 90.25 199 LEU A O 1
ATOM 1584 N N . ASP A 1 200 ? 3.93 10.539 -5.828 1 81.62 200 ASP A N 1
ATOM 1585 C CA . ASP A 1 200 ? 4.258 10.562 -7.25 1 81.62 200 ASP A CA 1
ATOM 1586 C C . ASP A 1 200 ? 5.645 11.156 -7.484 1 81.62 200 ASP A C 1
ATOM 1588 O O . ASP A 1 200 ? 5.777 12.352 -7.758 1 81.62 200 ASP A O 1
ATOM 1592 N N . GLY A 1 201 ? 6.578 10.477 -6.996 1 70.31 201 GLY A N 1
ATOM 1593 C CA . GLY A 1 201 ? 7.906 11.062 -7.086 1 70.31 201 GLY A CA 1
ATOM 1594 C C . GLY A 1 201 ? 8.742 10.477 -8.203 1 70.31 201 GLY A C 1
ATOM 1595 O O . GLY A 1 201 ? 8.336 9.508 -8.844 1 70.31 201 GLY A O 1
ATOM 1596 N N . GLY A 1 202 ? 9.594 11.234 -8.82 1 59.91 202 GLY A N 1
ATOM 1597 C CA . GLY A 1 202 ? 10.672 10.734 -9.656 1 59.91 202 GLY A CA 1
ATOM 1598 C C . GLY A 1 202 ? 11.359 9.508 -9.078 1 59.91 202 GLY A C 1
ATOM 1599 O O . GLY A 1 202 ? 10.859 8.898 -8.133 1 59.91 202 GLY A O 1
ATOM 1600 N N . SER A 1 203 ? 12.352 9.062 -9.734 1 56.25 203 SER A N 1
ATOM 1601 C CA . SER A 1 203 ? 13.164 7.898 -9.383 1 56.25 203 SER A CA 1
ATOM 1602 C C . SER A 1 203 ? 13.719 8.016 -7.969 1 56.25 203 SER A C 1
ATOM 1604 O O . SER A 1 203 ? 14.766 8.625 -7.754 1 56.25 203 SER A O 1
ATOM 1606 N N . LEU A 1 204 ? 12.719 8.016 -6.949 1 61.75 204 LEU A N 1
ATOM 1607 C CA . LEU A 1 204 ? 13.219 8.023 -5.574 1 61.75 204 LEU A CA 1
ATOM 1608 C C . LEU A 1 204 ? 13.156 6.625 -4.969 1 61.75 204 LEU A C 1
ATOM 1610 O O . LEU A 1 204 ? 12.164 5.91 -5.148 1 61.75 204 LEU A O 1
ATOM 1614 N N . SER A 1 205 ? 14.312 5.957 -4.785 1 67.12 205 SER A N 1
ATOM 1615 C CA . SER A 1 205 ? 14.305 4.797 -3.9 1 67.12 205 SER A CA 1
ATOM 1616 C C . SER A 1 205 ? 14.828 5.152 -2.514 1 67.12 205 SER A C 1
ATOM 1618 O O . SER A 1 205 ? 15.984 5.555 -2.367 1 67.12 205 SER A O 1
ATOM 1620 N N . SER A 1 206 ? 13.898 5.383 -1.542 1 84.38 206 SER A N 1
ATOM 1621 C CA . SER A 1 206 ? 14.289 5.637 -0.157 1 84.38 206 SER A CA 1
ATOM 1622 C C . SER A 1 206 ? 13.922 4.461 0.742 1 84.38 206 SER A C 1
ATOM 1624 O O . SER A 1 206 ? 12.812 3.926 0.655 1 84.38 206 SER A O 1
ATOM 1626 N N . GLU A 1 207 ? 14.891 4.102 1.468 1 90.62 207 GLU A N 1
ATOM 1627 C CA . GLU A 1 207 ? 14.633 3.045 2.439 1 90.62 207 GLU A CA 1
ATOM 1628 C C . GLU A 1 207 ? 14 3.604 3.711 1 90.62 207 GLU A C 1
ATOM 1630 O O . GLU A 1 207 ? 14.32 4.719 4.129 1 90.62 207 GLU A O 1
ATOM 1635 N N . LEU A 1 208 ? 13.125 2.863 4.238 1 94.69 208 LEU A N 1
ATOM 1636 C CA . LEU A 1 208 ? 12.438 3.234 5.469 1 94.69 208 LEU A CA 1
ATOM 1637 C C . LEU A 1 208 ? 12.727 2.229 6.578 1 94.69 208 LEU A C 1
ATOM 1639 O O . LEU A 1 208 ? 13.148 1.104 6.309 1 94.69 208 LEU A O 1
ATOM 1643 N N . ALA A 1 209 ? 12.633 2.697 7.766 1 95.75 209 ALA A N 1
ATOM 1644 C CA . ALA A 1 209 ? 12.648 1.834 8.945 1 95.75 209 ALA A CA 1
ATOM 1645 C C . ALA A 1 209 ? 11.266 1.743 9.578 1 95.75 209 ALA A C 1
ATOM 1647 O O . ALA A 1 209 ? 10.68 2.762 9.953 1 95.75 209 ALA A O 1
ATOM 1648 N N . LEU A 1 210 ? 10.742 0.538 9.664 1 97.31 210 LEU A N 1
ATOM 1649 C CA . LEU A 1 210 ? 9.445 0.335 10.305 1 97.31 210 LEU A CA 1
ATOM 1650 C C . LEU A 1 210 ? 9.547 0.524 11.812 1 97.31 210 LEU A C 1
ATOM 1652 O O . LEU A 1 210 ? 10.344 -0.145 12.477 1 97.31 210 LEU A O 1
ATOM 1656 N N . GLN A 1 211 ? 8.781 1.396 12.312 1 97.31 211 GLN A N 1
ATOM 1657 C CA . GLN A 1 211 ? 8.773 1.651 13.75 1 97.31 211 GLN A CA 1
ATOM 1658 C C . GLN A 1 211 ? 7.629 0.913 14.438 1 97.31 211 GLN A C 1
ATOM 1660 O O . GLN A 1 211 ? 7.746 0.521 15.602 1 97.31 211 GLN A O 1
ATOM 1665 N N . GLU A 1 212 ? 6.574 0.755 13.703 1 97 212 GLU A N 1
ATOM 1666 C CA . GLU A 1 212 ? 5.375 0.142 14.273 1 97 212 GLU A CA 1
ATOM 1667 C C . GLU A 1 212 ? 4.43 -0.339 13.172 1 97 212 GLU A C 1
ATOM 1669 O O . GLU A 1 212 ? 4.285 0.318 12.141 1 97 212 GLU A O 1
ATOM 1674 N N . ALA A 1 213 ? 3.838 -1.508 13.422 1 98 213 ALA A N 1
ATOM 1675 C CA . ALA A 1 213 ? 2.689 -2.014 12.672 1 98 213 ALA A CA 1
ATOM 1676 C C . ALA A 1 213 ? 1.549 -2.396 13.609 1 98 213 ALA A C 1
ATOM 1678 O O . ALA A 1 213 ? 1.687 -3.312 14.422 1 98 213 ALA A O 1
ATOM 1679 N N . LYS A 1 214 ? 0.495 -1.684 13.484 1 97.5 214 LYS A N 1
ATOM 1680 C CA . LYS A 1 214 ? -0.627 -1.92 14.383 1 97.5 214 LYS A CA 1
ATOM 1681 C C . LYS A 1 214 ? -1.91 -2.197 13.609 1 97.5 214 LYS A C 1
ATOM 1683 O O . LYS A 1 214 ? -2.332 -1.379 12.789 1 97.5 214 LYS A O 1
ATOM 1688 N N . ALA A 1 215 ? -2.5 -3.328 13.875 1 97.62 215 ALA A N 1
ATOM 1689 C CA . ALA A 1 215 ? -3.787 -3.678 13.281 1 97.62 215 ALA A CA 1
ATOM 1690 C C . ALA A 1 215 ? -4.941 -3.268 14.188 1 97.62 215 ALA A C 1
ATOM 1692 O O . ALA A 1 215 ? -4.852 -3.395 15.414 1 97.62 215 ALA A O 1
ATOM 1693 N N . TYR A 1 216 ? -6 -2.828 13.586 1 96.12 216 TYR A N 1
ATOM 1694 C CA . TYR A 1 216 ? -7.219 -2.473 14.305 1 96.12 216 TYR A CA 1
ATOM 1695 C C . TYR A 1 216 ? -8.352 -3.438 13.969 1 96.12 216 TYR A C 1
ATOM 1697 O O . TYR A 1 216 ? -8.289 -4.148 12.961 1 96.12 216 TYR A O 1
ATOM 1705 N N . ARG A 1 217 ? -9.398 -3.396 14.75 1 93.19 217 ARG A N 1
ATOM 1706 C CA . ARG A 1 217 ? -10.531 -4.297 14.555 1 93.19 217 ARG A CA 1
ATOM 1707 C C . ARG A 1 217 ? -11.227 -4.023 13.227 1 93.19 217 ARG A C 1
ATOM 1709 O O . ARG A 1 217 ? -11.797 -4.934 12.625 1 93.19 217 ARG A O 1
ATOM 1716 N N . SER A 1 218 ? -11.195 -2.893 12.75 1 92.25 218 SER A N 1
ATOM 1717 C CA . SER A 1 218 ? -11.828 -2.49 11.492 1 92.25 218 SER A CA 1
ATOM 1718 C C . SER A 1 218 ? -11.148 -3.146 10.297 1 92.25 218 SER A C 1
ATOM 1720 O O . SER A 1 218 ? -11.688 -3.143 9.188 1 92.25 218 SER A O 1
ATOM 1722 N N . GLY A 1 219 ? -9.922 -3.625 10.523 1 95.38 219 GLY A N 1
ATOM 1723 C CA . GLY A 1 219 ? -9.109 -4.133 9.43 1 95.38 219 GLY A CA 1
ATOM 1724 C C . GLY A 1 219 ? -8.062 -3.143 8.953 1 95.38 219 GLY A C 1
ATOM 1725 O O . GLY A 1 219 ? -7.199 -3.484 8.141 1 95.38 219 GLY A O 1
ATOM 1726 N N . ASN A 1 220 ? -8.188 -1.946 9.43 1 96.56 220 ASN A N 1
ATOM 1727 C CA . ASN A 1 220 ? -7.133 -0.98 9.156 1 96.56 220 ASN A CA 1
ATOM 1728 C C . ASN A 1 220 ? -5.812 -1.392 9.805 1 96.56 220 ASN A C 1
ATOM 1730 O O . ASN A 1 220 ? -5.801 -1.922 10.914 1 96.56 220 ASN A O 1
ATOM 1734 N N . VAL A 1 221 ? -4.703 -1.132 9.117 1 98 221 VAL A N 1
ATOM 1735 C CA . VAL A 1 221 ? -3.377 -1.367 9.68 1 98 221 VAL A CA 1
ATOM 1736 C C . VAL A 1 221 ? -2.541 -0.092 9.586 1 98 221 VAL A C 1
ATOM 1738 O O . VAL A 1 221 ? -2.305 0.421 8.484 1 98 221 VAL A O 1
ATOM 1741 N N . MET A 1 222 ? -2.125 0.406 10.688 1 97.44 222 MET A N 1
ATOM 1742 C CA . MET A 1 222 ? -1.243 1.569 10.727 1 97.44 222 MET A CA 1
ATOM 1743 C C . MET A 1 222 ? 0.219 1.146 10.625 1 97.44 222 MET A C 1
ATOM 1745 O O . MET A 1 222 ? 0.691 0.336 11.43 1 97.44 222 MET A O 1
ATOM 1749 N N . LEU A 1 223 ? 0.899 1.615 9.641 1 98.19 223 LEU A N 1
ATOM 1750 C CA . LEU A 1 223 ? 2.34 1.451 9.469 1 98.19 223 LEU A CA 1
ATOM 1751 C C . LEU A 1 223 ? 3.066 2.771 9.703 1 98.19 223 LEU A C 1
ATOM 1753 O O . LEU A 1 223 ? 2.799 3.762 9.023 1 98.19 223 LEU A O 1
ATOM 1757 N N . ARG A 1 224 ? 3.957 2.799 10.648 1 97.75 224 ARG A N 1
ATOM 1758 C CA . ARG A 1 224 ? 4.777 3.973 10.93 1 97.75 224 ARG A CA 1
ATOM 1759 C C . ARG A 1 224 ? 6.227 3.732 10.516 1 97.75 224 ARG A C 1
ATOM 1761 O O . ARG A 1 224 ? 6.844 2.748 10.93 1 97.75 224 ARG A O 1
ATOM 1768 N N . TYR A 1 225 ? 6.711 4.641 9.68 1 97.19 225 TYR A N 1
ATOM 1769 C CA . TYR A 1 225 ? 8.07 4.523 9.164 1 97.19 225 TYR A CA 1
ATOM 1770 C C . TYR A 1 225 ? 8.875 5.785 9.461 1 97.19 225 TYR A C 1
ATOM 1772 O O . TYR A 1 225 ? 8.312 6.883 9.539 1 97.19 225 TYR A O 1
ATOM 1780 N N . THR A 1 226 ? 10.156 5.609 9.586 1 96.06 226 THR A N 1
ATOM 1781 C CA . THR A 1 226 ? 11.117 6.707 9.508 1 96.06 226 THR A CA 1
ATOM 1782 C C . THR A 1 226 ? 12.117 6.469 8.375 1 96.06 226 THR A C 1
ATOM 1784 O O . THR A 1 226 ? 12.234 5.352 7.875 1 96.06 226 THR A O 1
ATOM 1787 N N . ARG A 1 227 ? 12.688 7.504 7.871 1 88.81 227 ARG A N 1
ATOM 1788 C CA . ARG A 1 227 ? 13.727 7.328 6.859 1 88.81 227 ARG A CA 1
ATOM 1789 C C . ARG A 1 227 ? 14.953 6.641 7.445 1 88.81 227 ARG A C 1
ATOM 1791 O O . ARG A 1 227 ? 15.352 6.926 8.578 1 88.81 227 ARG A O 1
ATOM 1798 N N . ARG A 1 228 ? 15.445 5.691 6.539 1 80 228 ARG A N 1
ATOM 1799 C CA . ARG A 1 228 ? 16.688 5.047 6.961 1 80 228 ARG A CA 1
ATOM 1800 C C . ARG A 1 228 ? 17.891 5.961 6.73 1 80 228 ARG A C 1
ATOM 1802 O O . ARG A 1 228 ? 17.969 6.641 5.707 1 80 228 ARG A O 1
ATOM 1809 N N . GLY A 1 229 ? 18.797 6.148 7.656 1 64.62 229 GLY A N 1
ATOM 1810 C CA . GLY A 1 229 ? 19.969 7 7.637 1 64.62 229 GLY A CA 1
ATOM 1811 C C . GLY A 1 229 ? 19.844 8.227 8.516 1 64.62 229 GLY A C 1
ATOM 1812 O O . GLY A 1 229 ? 20.797 8.984 8.695 1 64.62 229 GLY A O 1
ATOM 1813 N N . ASP A 1 230 ? 18.625 8.703 8.648 1 46.66 230 ASP A N 1
ATOM 1814 C CA . ASP A 1 230 ? 18.609 9.812 9.594 1 46.66 230 ASP A CA 1
ATOM 1815 C C . ASP A 1 230 ? 19.078 9.367 10.977 1 46.66 230 ASP A C 1
ATOM 1817 O O . ASP A 1 230 ? 18.516 8.453 11.562 1 46.66 230 ASP A O 1
ATOM 1821 N N . PRO A 1 231 ? 20.312 9.445 11.234 1 37.5 231 PRO A N 1
ATOM 1822 C CA . PRO A 1 231 ? 20.797 9.258 12.609 1 37.5 231 PRO A CA 1
ATOM 1823 C C . PRO A 1 231 ? 19.859 9.875 13.641 1 37.5 231 PRO A C 1
ATOM 1825 O O . PRO A 1 231 ? 19.312 10.969 13.422 1 37.5 231 PRO A O 1
ATOM 1828 N N . ARG A 1 232 ? 19.047 9.047 14.312 1 31.98 232 ARG A N 1
ATOM 1829 C CA . ARG A 1 232 ? 18.641 9.742 15.523 1 31.98 232 ARG A CA 1
ATOM 1830 C C . ARG A 1 232 ? 19.781 10.539 16.125 1 31.98 232 ARG A C 1
ATOM 1832 O O . ARG A 1 232 ? 20.953 10.133 16.031 1 31.98 232 ARG A O 1
ATOM 1839 N N . MET B 1 1 ? -58.062 -62.438 39.344 1 26.98 1 MET B N 1
ATOM 1840 C CA . MET B 1 1 ? -57.375 -63.25 38.312 1 26.98 1 MET B CA 1
ATOM 1841 C C . MET B 1 1 ? -57.531 -62.656 36.938 1 26.98 1 MET B C 1
ATOM 1843 O O . MET B 1 1 ? -57 -63.156 35.969 1 26.98 1 MET B O 1
ATOM 1847 N N . SER B 1 2 ? -58.562 -61.719 36.812 1 25.52 2 SER B N 1
ATOM 1848 C CA . SER B 1 2 ? -59.156 -61.344 35.531 1 25.52 2 SER B CA 1
ATOM 1849 C C . SER B 1 2 ? -58.25 -60.344 34.781 1 25.52 2 SER B C 1
ATOM 1851 O O . SER B 1 2 ? -58.125 -60.438 33.562 1 25.52 2 SER B O 1
ATOM 1853 N N . GLY B 1 3 ? -57.781 -59.25 35.5 1 27.25 3 GLY B N 1
ATOM 1854 C CA . GLY B 1 3 ? -57.531 -57.938 34.938 1 27.25 3 GLY B CA 1
ATOM 1855 C C . GLY B 1 3 ? -56.25 -57.844 34.156 1 27.25 3 GLY B C 1
ATOM 1856 O O . GLY B 1 3 ? -55.844 -56.75 33.719 1 27.25 3 GLY B O 1
ATOM 1857 N N . ALA B 1 4 ? -55.281 -58.969 34.312 1 29.75 4 ALA B N 1
ATOM 1858 C CA . ALA B 1 4 ? -53.844 -58.938 33.969 1 29.75 4 ALA B CA 1
ATOM 1859 C C . ALA B 1 4 ? -53.625 -59.156 32.5 1 29.75 4 ALA B C 1
ATOM 1861 O O . ALA B 1 4 ? -52.469 -59.219 32.031 1 29.75 4 ALA B O 1
ATOM 1862 N N . ARG B 1 5 ? -54.688 -59.625 31.812 1 28.06 5 ARG B N 1
ATOM 1863 C CA . ARG B 1 5 ? -54.375 -60.312 30.547 1 28.06 5 ARG B CA 1
ATOM 1864 C C . ARG B 1 5 ? -54 -59.312 29.469 1 28.06 5 ARG B C 1
ATOM 1866 O O . ARG B 1 5 ? -53.406 -59.656 28.469 1 28.06 5 ARG B O 1
ATOM 1873 N N . ARG B 1 6 ? -54.688 -58.094 29.469 1 30.55 6 ARG B N 1
ATOM 1874 C CA . ARG B 1 6 ? -54.844 -57.469 28.172 1 30.55 6 ARG B CA 1
ATOM 1875 C C . ARG B 1 6 ? -53.562 -56.75 27.766 1 30.55 6 ARG B C 1
ATOM 1877 O O . ARG B 1 6 ? -53.562 -55.781 27.031 1 30.55 6 ARG B O 1
ATOM 1884 N N . LEU B 1 7 ? -52.375 -56.969 28.562 1 29.66 7 LEU B N 1
ATOM 1885 C CA . LEU B 1 7 ? -51.188 -56.094 28.438 1 29.66 7 LEU B CA 1
ATOM 1886 C C . LEU B 1 7 ? -50.375 -56.469 27.203 1 29.66 7 LEU B C 1
ATOM 1888 O O . LEU B 1 7 ? -49.469 -55.719 26.844 1 29.66 7 LEU B O 1
ATOM 1892 N N . GLU B 1 8 ? -50.531 -57.719 26.594 1 25.86 8 GLU B N 1
ATOM 1893 C CA . GLU B 1 8 ? -49.375 -58.312 25.938 1 25.86 8 GLU B CA 1
ATOM 1894 C C . GLU B 1 8 ? -49.219 -57.75 24.516 1 25.86 8 GLU B C 1
ATOM 1896 O O . GLU B 1 8 ? -48.125 -57.781 23.953 1 25.86 8 GLU B O 1
ATOM 1901 N N . ARG B 1 9 ? -50.312 -57.469 23.828 1 25.59 9 ARG B N 1
ATOM 1902 C CA . ARG B 1 9 ? -50.219 -57.625 22.375 1 25.59 9 ARG B CA 1
ATOM 1903 C C . ARG B 1 9 ? -49.438 -56.469 21.766 1 25.59 9 ARG B C 1
ATOM 1905 O O . ARG B 1 9 ? -49.188 -56.438 20.547 1 25.59 9 ARG B O 1
ATOM 1912 N N . ARG B 1 10 ? -49.438 -55.219 22.391 1 29.27 10 ARG B N 1
ATOM 1913 C CA . ARG B 1 10 ? -49.188 -54.094 21.5 1 29.27 10 ARG B CA 1
ATOM 1914 C C . ARG B 1 10 ? -47.719 -54 21.109 1 29.27 10 ARG B C 1
ATOM 1916 O O . ARG B 1 10 ? -47.312 -53 20.484 1 29.27 10 ARG B O 1
ATOM 1923 N N . CYS B 1 11 ? -46.844 -55 21.547 1 27.62 11 CYS B N 1
ATOM 1924 C CA . CYS B 1 11 ? -45.406 -54.75 21.469 1 27.62 11 CYS B CA 1
ATOM 1925 C C . CYS B 1 11 ? -44.938 -54.844 20.031 1 27.62 11 CYS B C 1
ATOM 1927 O O . CYS B 1 11 ? -43.781 -54.562 19.734 1 27.62 11 CYS B O 1
ATOM 1929 N N . LEU B 1 12 ? -45.594 -55.625 19.109 1 27.56 12 LEU B N 1
ATOM 1930 C CA . LEU B 1 12 ? -44.75 -56.25 18.109 1 27.56 12 LEU B CA 1
ATOM 1931 C C . LEU B 1 12 ? -44.344 -55.25 17.031 1 27.56 12 LEU B C 1
ATOM 1933 O O . LEU B 1 12 ? -43.312 -55.406 16.406 1 27.56 12 LEU B O 1
ATOM 1937 N N . ASP B 1 13 ? -45.25 -54.438 16.531 1 26.36 13 ASP B N 1
ATOM 1938 C CA . ASP B 1 13 ? -45.062 -54.156 15.109 1 26.36 13 ASP B CA 1
ATOM 1939 C C . ASP B 1 13 ? -44.031 -53.094 14.883 1 26.36 13 ASP B C 1
ATOM 1941 O O . ASP B 1 13 ? -43.938 -52.5 13.797 1 26.36 13 ASP B O 1
ATOM 1945 N N . ARG B 1 14 ? -43.344 -52.469 15.922 1 27.91 14 ARG B N 1
ATOM 1946 C CA . ARG B 1 14 ? -42.562 -51.312 15.516 1 27.91 14 ARG B CA 1
ATOM 1947 C C . ARG B 1 14 ? -41.375 -51.719 14.664 1 27.91 14 ARG B C 1
ATOM 1949 O O . ARG B 1 14 ? -40.281 -51.969 15.195 1 27.91 14 ARG B O 1
ATOM 1956 N N . ARG B 1 15 ? -41.531 -52.625 13.719 1 26.83 15 ARG B N 1
ATOM 1957 C CA . ARG B 1 15 ? -40.344 -52.75 12.883 1 26.83 15 ARG B CA 1
ATOM 1958 C C . ARG B 1 15 ? -39.906 -51.406 12.352 1 26.83 15 ARG B C 1
ATOM 1960 O O . ARG B 1 15 ? -40.656 -50.719 11.688 1 26.83 15 ARG B O 1
ATOM 1967 N N . ALA B 1 16 ? -38.969 -50.719 13.055 1 32.41 16 ALA B N 1
ATOM 1968 C CA . ALA B 1 16 ? -38.219 -49.531 12.672 1 32.41 16 ALA B CA 1
ATOM 1969 C C . ALA B 1 16 ? -37.781 -49.625 11.211 1 32.41 16 ALA B C 1
ATOM 1971 O O . ALA B 1 16 ? -37.125 -50.562 10.805 1 32.41 16 ALA B O 1
ATOM 1972 N N . SER B 1 17 ? -38.625 -49.25 10.234 1 31.89 17 SER B N 1
ATOM 1973 C CA . SER B 1 17 ? -38.125 -49.062 8.883 1 31.89 17 SER B CA 1
ATOM 1974 C C . SER B 1 17 ? -36.688 -48.531 8.891 1 31.89 17 SER B C 1
ATOM 1976 O O . SER B 1 17 ? -36.406 -47.531 9.547 1 31.89 17 SER B O 1
ATOM 1978 N N . GLU B 1 18 ? -35.75 -49.438 8.969 1 35.34 18 GLU B N 1
ATOM 1979 C CA . GLU B 1 18 ? -34.344 -49.062 8.742 1 35.34 18 GLU B CA 1
ATOM 1980 C C . GLU B 1 18 ? -34.219 -48.062 7.594 1 35.34 18 GLU B C 1
ATOM 1982 O O . GLU B 1 18 ? -34.625 -48.344 6.465 1 35.34 18 GLU B O 1
ATOM 1987 N N . GLY B 1 19 ? -34.594 -46.75 7.789 1 37.88 19 GLY B N 1
ATOM 1988 C CA . GLY B 1 19 ? -34.312 -45.688 6.848 1 37.88 19 GLY B CA 1
ATOM 1989 C C . GLY B 1 19 ? -33.031 -45.906 6.047 1 37.88 19 GLY B C 1
ATOM 1990 O O . GLY B 1 19 ? -32.062 -46.469 6.555 1 37.88 19 GLY B O 1
ATOM 1991 N N . ARG B 1 20 ? -33.125 -46.25 4.766 1 40.56 20 ARG B N 1
ATOM 1992 C CA . ARG B 1 20 ? -31.953 -46.344 3.875 1 40.56 20 ARG B CA 1
ATOM 1993 C C . ARG B 1 20 ? -30.938 -45.281 4.176 1 40.56 20 ARG B C 1
ATOM 1995 O O . ARG B 1 20 ? -31.297 -44.125 4.441 1 40.56 20 ARG B O 1
ATOM 2002 N N . PRO B 1 21 ? -29.766 -45.688 4.574 1 37.38 21 PRO B N 1
ATOM 2003 C CA . PRO B 1 21 ? -28.766 -44.656 4.844 1 37.38 21 PRO B CA 1
ATOM 2004 C C . PRO B 1 21 ? -28.734 -43.562 3.764 1 37.38 21 PRO B C 1
ATOM 2006 O O . PRO B 1 21 ? -28.969 -43.844 2.588 1 37.38 21 PRO B O 1
ATOM 2009 N N . ARG B 1 22 ? -29.219 -42.344 4.004 1 41.22 22 ARG B N 1
ATOM 2010 C CA . ARG B 1 22 ? -29.031 -41.219 3.102 1 41.22 22 ARG B CA 1
ATOM 2011 C C . ARG B 1 22 ? -27.656 -41.25 2.451 1 41.22 22 ARG B C 1
ATOM 2013 O O . ARG B 1 22 ? -26.656 -41.594 3.102 1 41.22 22 ARG B O 1
ATOM 2020 N N . ALA B 1 23 ? -27.578 -41.562 1.15 1 39.72 23 ALA B N 1
ATOM 2021 C CA . ALA B 1 23 ? -26.312 -41.5 0.41 1 39.72 23 ALA B CA 1
ATOM 2022 C C . ALA B 1 23 ? -25.391 -40.438 0.97 1 39.72 23 ALA B C 1
ATOM 2024 O O . ALA B 1 23 ? -25.859 -39.375 1.404 1 39.72 23 ALA B O 1
ATOM 2025 N N . PRO B 1 24 ? -24.172 -40.812 1.401 1 38.5 24 PRO B N 1
ATOM 2026 C CA . PRO B 1 24 ? -23.312 -39.719 1.895 1 38.5 24 PRO B CA 1
ATOM 2027 C C . PRO B 1 24 ? -23.344 -38.5 1.003 1 38.5 24 PRO B C 1
ATOM 2029 O O . PRO B 1 24 ? -23.594 -38.594 -0.202 1 38.5 24 PRO B O 1
ATOM 2032 N N . ARG B 1 25 ? -24.016 -37.406 1.421 1 37.66 25 ARG B N 1
ATOM 2033 C CA . ARG B 1 25 ? -23.859 -36.125 0.723 1 37.66 25 ARG B CA 1
ATOM 2034 C C . ARG B 1 25 ? -22.531 -36.062 -0.036 1 37.66 25 ARG B C 1
ATOM 2036 O O . ARG B 1 25 ? -21.484 -36.438 0.505 1 37.66 25 ARG B O 1
ATOM 2043 N N . ARG B 1 26 ? -22.484 -36.406 -1.319 1 36.56 26 ARG B N 1
ATOM 2044 C CA . ARG B 1 26 ? -21.266 -36.125 -2.07 1 36.56 26 ARG B CA 1
ATOM 2045 C C . ARG B 1 26 ? -20.406 -35.062 -1.385 1 36.56 26 ARG B C 1
ATOM 2047 O O . ARG B 1 26 ? -20.938 -34.062 -0.914 1 36.56 26 ARG B O 1
ATOM 2054 N N . ALA B 1 27 ? -19.406 -35.406 -0.68 1 39.47 27 ALA B N 1
ATOM 2055 C CA . ALA B 1 27 ? -18.406 -34.469 -0.184 1 39.47 27 ALA B CA 1
ATOM 2056 C C . ALA B 1 27 ? -18.359 -33.188 -1.048 1 39.47 27 ALA B C 1
ATOM 2058 O O . ALA B 1 27 ? -18.203 -33.281 -2.268 1 39.47 27 ALA B O 1
ATOM 2059 N N . ARG B 1 28 ? -19.266 -32.312 -1.133 1 40.88 28 ARG B N 1
ATOM 2060 C CA . ARG B 1 28 ? -19.078 -31.016 -1.794 1 40.88 28 ARG B CA 1
ATOM 2061 C C . ARG B 1 28 ? -17.594 -30.75 -2.055 1 40.88 28 ARG B C 1
ATOM 2063 O O . ARG B 1 28 ? -16.812 -30.578 -1.116 1 40.88 28 ARG B O 1
ATOM 2070 N N . SER B 1 29 ? -16.812 -31.562 -2.908 1 50 29 SER B N 1
ATOM 2071 C CA . SER B 1 29 ? -15.406 -31.422 -3.299 1 50 29 SER B CA 1
ATOM 2072 C C . SER B 1 29 ? -14.945 -29.969 -3.199 1 50 29 SER B C 1
ATOM 2074 O O . SER B 1 29 ? -15.578 -29.078 -3.762 1 50 29 SER B O 1
ATOM 2076 N N . ALA B 1 30 ? -14.375 -29.469 -2.129 1 70.5 30 ALA B N 1
ATOM 2077 C CA . ALA B 1 30 ? -13.977 -28.125 -1.741 1 70.5 30 ALA B CA 1
ATOM 2078 C C . ALA B 1 30 ? -13.266 -27.406 -2.889 1 70.5 30 ALA B C 1
ATOM 2080 O O . ALA B 1 30 ? -12.531 -28.031 -3.654 1 70.5 30 ALA B O 1
ATOM 2081 N N . MET B 1 31 ? -13.844 -26.328 -3.525 1 91.44 31 MET B N 1
ATOM 2082 C CA . MET B 1 31 ? -13.297 -25.453 -4.555 1 91.44 31 MET B CA 1
ATOM 2083 C C . MET B 1 31 ? -11.867 -25.031 -4.207 1 91.44 31 MET B C 1
ATOM 2085 O O . MET B 1 31 ? -11.57 -24.734 -3.051 1 91.44 31 MET B O 1
ATOM 2089 N N . ARG B 1 32 ? -11.008 -25.328 -5.215 1 96.88 32 ARG B N 1
ATOM 2090 C CA . ARG B 1 32 ? -9.648 -24.828 -5.043 1 96.88 32 ARG B CA 1
ATOM 2091 C C . ARG B 1 32 ? -9.648 -23.328 -4.754 1 96.88 32 ARG B C 1
ATOM 2093 O O . ARG B 1 32 ? -10.422 -22.578 -5.348 1 96.88 32 ARG B O 1
ATOM 2100 N N . ARG B 1 33 ? -8.844 -22.922 -3.9 1 96.88 33 ARG B N 1
ATOM 2101 C CA . ARG B 1 33 ? -8.688 -21.5 -3.631 1 96.88 33 ARG B CA 1
ATOM 2102 C C . ARG B 1 33 ? -7.621 -20.891 -4.531 1 96.88 33 ARG B C 1
ATOM 2104 O O . ARG B 1 33 ? -6.637 -21.547 -4.871 1 96.88 33 ARG B O 1
ATOM 2111 N N . ILE B 1 34 ? -7.812 -19.656 -4.859 1 97.56 34 ILE B N 1
ATOM 2112 C CA . ILE B 1 34 ? -6.789 -18.859 -5.539 1 97.56 34 ILE B CA 1
ATOM 2113 C C . ILE B 1 34 ? -6.211 -17.828 -4.57 1 97.56 34 ILE B C 1
ATOM 2115 O O . ILE B 1 34 ? -6.941 -17 -4.027 1 97.56 34 ILE B O 1
ATOM 2119 N N . VAL B 1 35 ? -4.941 -17.875 -4.363 1 97.31 35 VAL B N 1
ATOM 2120 C CA . VAL B 1 35 ? -4.223 -17 -3.453 1 97.31 35 VAL B CA 1
ATOM 2121 C C . VAL B 1 35 ? -3.273 -16.094 -4.242 1 97.31 35 VAL B C 1
ATOM 2123 O O . VAL B 1 35 ? -2.496 -16.578 -5.07 1 97.31 35 VAL B O 1
ATOM 2126 N N . MET B 1 36 ? -3.383 -14.82 -4.062 1 96.31 36 MET B N 1
ATOM 2127 C CA . MET B 1 36 ? -2.426 -13.867 -4.625 1 96.31 36 MET B CA 1
ATOM 2128 C C . MET B 1 36 ? -1.324 -13.547 -3.619 1 96.31 36 MET B C 1
ATOM 2130 O O . MET B 1 36 ? -1.604 -13.242 -2.459 1 96.31 36 MET B O 1
ATOM 2134 N N . PHE B 1 37 ? -0.125 -13.633 -4.051 1 94.94 37 PHE B N 1
ATOM 2135 C CA . PHE B 1 37 ? 1.023 -13.234 -3.242 1 94.94 37 PHE B CA 1
ATOM 2136 C C . PHE B 1 37 ? 1.843 -12.164 -3.951 1 94.94 37 PHE B C 1
ATOM 2138 O O . PHE B 1 37 ? 2.428 -12.422 -5.004 1 94.94 37 PHE B O 1
ATOM 2145 N N . GLU B 1 38 ? 1.908 -10.961 -3.369 1 93.88 38 GLU B N 1
ATOM 2146 C CA . GLU B 1 38 ? 2.637 -9.852 -3.971 1 93.88 38 GLU B CA 1
ATOM 2147 C C . GLU B 1 38 ? 3.457 -9.102 -2.926 1 93.88 38 GLU B C 1
ATOM 2149 O O . GLU B 1 38 ? 2.988 -8.867 -1.809 1 93.88 38 GLU B O 1
ATOM 2154 N N . ARG B 1 39 ? 4.664 -8.812 -3.303 1 93.88 39 ARG B N 1
ATOM 2155 C CA . ARG B 1 39 ? 5.422 -7.793 -2.592 1 93.88 39 ARG B CA 1
ATOM 2156 C C . ARG B 1 39 ? 5.176 -6.41 -3.191 1 93.88 39 ARG B C 1
ATOM 2158 O O . ARG B 1 39 ? 5.16 -6.254 -4.414 1 93.88 39 ARG B O 1
ATOM 2165 N N . VAL B 1 40 ? 4.969 -5.461 -2.285 1 95.31 40 VAL B N 1
ATOM 2166 C CA . VAL B 1 40 ? 4.719 -4.102 -2.76 1 95.31 40 VAL B CA 1
ATOM 2167 C C . VAL B 1 40 ? 5.523 -3.107 -1.924 1 95.31 40 VAL B C 1
ATOM 2169 O O . VAL B 1 40 ? 5.766 -3.34 -0.737 1 95.31 40 VAL B O 1
ATOM 2172 N N . SER B 1 41 ? 5.988 -2.062 -2.592 1 94.06 41 SER B N 1
ATOM 2173 C CA . SER B 1 41 ? 6.586 -0.959 -1.847 1 94.06 41 SER B CA 1
ATOM 2174 C C . SER B 1 41 ? 5.551 -0.255 -0.977 1 94.06 41 SER B C 1
ATOM 2176 O O . SER B 1 41 ? 4.348 -0.447 -1.157 1 94.06 41 SER B O 1
ATOM 2178 N N . SER B 1 42 ? 6.012 0.526 -0.044 1 94.94 42 SER B N 1
ATOM 2179 C CA . SER B 1 42 ? 5.113 1.221 0.874 1 94.94 42 SER B CA 1
ATOM 2180 C C . SER B 1 42 ? 4.258 2.246 0.14 1 94.94 42 SER B C 1
ATOM 2182 O O . 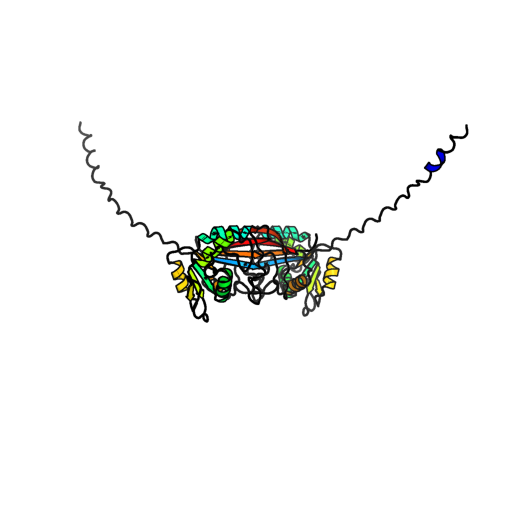SER B 1 42 ? 3.223 2.678 0.652 1 94.94 42 SER B O 1
ATOM 2184 N N . ASP B 1 43 ? 4.758 2.633 -1.009 1 93.38 43 ASP B N 1
ATOM 2185 C CA . ASP B 1 43 ? 3.949 3.555 -1.802 1 93.38 43 ASP B CA 1
ATOM 2186 C C . ASP B 1 43 ? 3.143 2.807 -2.859 1 93.38 43 ASP B C 1
ATOM 2188 O O . ASP B 1 43 ? 2.559 3.422 -3.754 1 93.38 43 ASP B O 1
ATOM 2192 N N . GLY B 1 44 ? 3.078 1.431 -2.871 1 92.88 44 GLY B N 1
ATOM 2193 C CA . GLY B 1 44 ? 2 0.68 -3.494 1 92.88 44 GLY B CA 1
ATOM 2194 C C . GLY B 1 44 ? 2.395 0.065 -4.824 1 92.88 44 GLY B C 1
ATOM 2195 O O . GLY B 1 44 ? 1.533 -0.37 -5.594 1 92.88 44 GLY B O 1
ATOM 2196 N N . PHE B 1 45 ? 3.688 0.001 -5.117 1 91.69 45 PHE B N 1
ATOM 2197 C CA . PHE B 1 45 ? 4.109 -0.547 -6.402 1 91.69 45 PHE B CA 1
ATOM 2198 C C . PHE B 1 45 ? 4.762 -1.912 -6.223 1 91.69 45 PHE B C 1
ATOM 2200 O O . PHE B 1 45 ? 5.512 -2.123 -5.266 1 91.69 45 PHE B O 1
ATOM 2207 N N . PHE B 1 46 ? 4.488 -2.848 -7.152 1 91 46 PHE B N 1
ATOM 2208 C CA . PHE B 1 46 ? 5.086 -4.172 -7.043 1 91 46 PHE B CA 1
ATOM 2209 C C . PHE B 1 46 ? 6.32 -4.285 -7.93 1 91 46 PHE B C 1
ATOM 2211 O O . PHE B 1 46 ? 7.109 -5.219 -7.789 1 91 46 PHE B O 1
ATOM 2218 N N . ALA B 1 47 ? 6.449 -3.352 -8.852 1 88.38 47 ALA B N 1
ATOM 2219 C CA . ALA B 1 47 ? 7.609 -3.318 -9.734 1 88.38 47 ALA B CA 1
ATOM 2220 C C . ALA B 1 47 ? 7.961 -1.886 -10.133 1 88.38 47 ALA B C 1
ATOM 2222 O O . ALA B 1 47 ? 7.105 -0.997 -10.078 1 88.38 47 ALA B O 1
ATOM 2223 N N . ARG B 1 48 ? 9.188 -1.741 -10.539 1 87.88 48 ARG B N 1
ATOM 2224 C CA . ARG B 1 48 ? 9.562 -0.475 -11.156 1 87.88 48 ARG B CA 1
ATOM 2225 C C . ARG B 1 48 ? 8.859 -0.291 -12.492 1 87.88 48 ARG B C 1
ATOM 2227 O O . ARG B 1 48 ? 8.234 -1.225 -13.008 1 87.88 48 ARG B O 1
ATOM 2234 N N . PRO B 1 49 ? 8.984 0.928 -13.023 1 87.31 49 PRO B N 1
ATOM 2235 C CA . PRO B 1 49 ? 8.32 1.152 -14.305 1 87.31 49 PRO B CA 1
ATOM 2236 C C . PRO B 1 49 ? 8.805 0.198 -15.398 1 87.31 49 PRO B C 1
ATOM 2238 O O . PRO B 1 49 ? 8.023 -0.212 -16.25 1 87.31 49 PRO B O 1
ATOM 2241 N N . ASP B 1 50 ? 10.039 -0.268 -15.305 1 84.56 50 ASP B N 1
ATOM 2242 C CA . ASP B 1 50 ? 10.594 -1.156 -16.328 1 84.56 50 ASP B CA 1
ATOM 2243 C C . ASP B 1 50 ? 10.273 -2.617 -16.016 1 84.56 50 ASP B C 1
ATOM 2245 O O . ASP B 1 50 ? 10.664 -3.516 -16.766 1 84.56 50 ASP B O 1
ATOM 2249 N N . GLY B 1 51 ? 9.633 -2.812 -14.883 1 82.81 51 GLY B N 1
ATOM 2250 C CA . GLY B 1 51 ? 9.211 -4.16 -14.531 1 82.81 51 GLY B CA 1
ATOM 2251 C C . GLY B 1 51 ? 10.18 -4.863 -13.602 1 82.81 51 GLY B C 1
ATOM 2252 O O . GLY B 1 51 ? 9.922 -5.984 -13.164 1 82.81 51 GLY B O 1
ATOM 2253 N N . SER B 1 52 ? 11.266 -4.191 -13.289 1 79 52 SER B N 1
ATOM 2254 C CA . SER B 1 52 ? 12.258 -4.824 -12.43 1 79 52 SER B CA 1
ATOM 2255 C C . SER B 1 52 ? 11.742 -4.977 -11 1 79 52 SER B C 1
ATOM 2257 O O . SER B 1 52 ? 11.016 -4.113 -10.5 1 79 52 SER B O 1
ATOM 2259 N N . LEU B 1 53 ? 12.156 -6.082 -10.383 1 78.12 53 LEU B N 1
ATOM 2260 C CA . LEU B 1 53 ? 11.773 -6.41 -9.016 1 78.12 53 LEU B CA 1
ATOM 2261 C C . LEU B 1 53 ? 12.977 -6.34 -8.086 1 78.12 53 LEU B C 1
ATOM 2263 O O . LEU B 1 53 ? 12.984 -6.984 -7.031 1 78.12 53 LEU B O 1
ATOM 2267 N N . ASP B 1 54 ? 14 -5.582 -8.406 1 73.31 54 ASP B N 1
ATOM 2268 C CA . ASP B 1 54 ? 15.297 -5.539 -7.73 1 73.31 54 ASP B CA 1
ATOM 2269 C C . ASP B 1 54 ? 15.227 -4.719 -6.445 1 73.31 54 ASP B C 1
ATOM 2271 O O . ASP B 1 54 ? 16.25 -4.441 -5.82 1 73.31 54 ASP B O 1
ATOM 2275 N N . TRP B 1 55 ? 14.117 -4.453 -6 1 77.75 55 TRP B N 1
ATOM 2276 C CA . TRP B 1 55 ? 13.961 -3.564 -4.855 1 77.75 55 TRP B CA 1
ATOM 2277 C C . TRP B 1 55 ? 13.484 -4.336 -3.627 1 77.75 55 TRP B C 1
ATOM 2279 O O . TRP B 1 55 ? 13.531 -3.822 -2.508 1 77.75 55 TRP B O 1
ATOM 2289 N N . ALA B 1 56 ? 12.984 -5.605 -3.881 1 72.44 56 ALA B N 1
ATOM 2290 C CA . ALA B 1 56 ? 12.375 -6.344 -2.779 1 72.44 56 ALA B CA 1
ATOM 2291 C C . ALA B 1 56 ? 13.398 -6.652 -1.692 1 72.44 56 ALA B C 1
ATOM 2293 O O . ALA B 1 56 ? 14.523 -7.078 -1.988 1 72.44 56 ALA B O 1
ATOM 2294 N N . VAL B 1 57 ? 13.07 -6.367 -0.455 1 72.31 57 VAL B N 1
ATOM 2295 C CA . VAL B 1 57 ? 13.938 -6.547 0.708 1 72.31 57 VAL B CA 1
ATOM 2296 C C . VAL B 1 57 ? 13.984 -8.023 1.093 1 72.31 57 VAL B C 1
ATOM 2298 O O . VAL B 1 57 ? 12.945 -8.633 1.361 1 72.31 57 VAL B O 1
ATOM 2301 N N . PRO B 1 58 ? 15.148 -8.547 1.057 1 74.38 58 PRO B N 1
ATOM 2302 C CA . PRO B 1 58 ? 15.273 -9.938 1.492 1 74.38 58 PRO B CA 1
ATOM 2303 C C . PRO B 1 58 ? 14.828 -10.148 2.938 1 74.38 58 PRO B C 1
ATOM 2305 O O . PRO B 1 58 ? 15.047 -9.281 3.787 1 74.38 58 PRO B O 1
ATOM 2308 N N . ASP B 1 59 ? 14.148 -11.148 3.201 1 85.12 59 ASP B N 1
ATOM 2309 C CA . ASP B 1 59 ? 13.594 -11.477 4.512 1 85.12 59 ASP B CA 1
ATOM 2310 C C . ASP B 1 59 ? 13.57 -12.984 4.738 1 85.12 59 ASP B C 1
ATOM 2312 O O . ASP B 1 59 ? 12.586 -13.648 4.406 1 85.12 59 ASP B O 1
ATOM 2316 N N . PRO B 1 60 ? 14.562 -13.469 5.457 1 82.88 60 PRO B N 1
ATOM 2317 C CA . PRO B 1 60 ? 14.625 -14.914 5.672 1 82.88 60 PRO B CA 1
ATOM 2318 C C . PRO B 1 60 ? 13.445 -15.445 6.484 1 82.88 60 PRO B C 1
ATOM 2320 O O . PRO B 1 60 ? 12.984 -16.562 6.25 1 82.88 60 PRO B O 1
ATOM 2323 N N . GLU B 1 61 ? 13 -14.664 7.461 1 89.75 61 GLU B N 1
ATOM 2324 C CA . GLU B 1 61 ? 11.859 -15.094 8.266 1 89.75 61 GLU B CA 1
ATOM 2325 C C . GLU B 1 61 ? 10.586 -15.18 7.426 1 89.75 61 GLU B C 1
ATOM 2327 O O . GLU B 1 61 ? 9.844 -16.156 7.512 1 89.75 61 GLU B O 1
ATOM 2332 N N . LEU B 1 62 ? 10.391 -14.172 6.621 1 88.25 62 LEU B N 1
ATOM 2333 C CA . LEU B 1 62 ? 9.25 -14.164 5.719 1 88.25 62 LEU B CA 1
ATOM 2334 C C . LEU B 1 62 ? 9.344 -15.305 4.715 1 88.25 62 LEU B C 1
ATOM 2336 O O . LEU B 1 62 ? 8.344 -15.977 4.438 1 88.25 62 LEU B O 1
ATOM 2340 N N . ASP B 1 63 ? 10.5 -15.492 4.219 1 83.62 63 ASP B N 1
ATOM 2341 C CA . ASP B 1 63 ? 10.711 -16.578 3.264 1 83.62 63 ASP B CA 1
ATOM 2342 C C . ASP B 1 63 ? 10.398 -17.938 3.891 1 83.62 63 ASP B C 1
ATOM 2344 O O . ASP B 1 63 ? 9.805 -18.797 3.246 1 83.62 63 ASP B O 1
ATOM 2348 N N . ARG B 1 64 ? 10.773 -18.094 5.121 1 86.25 64 ARG B N 1
ATOM 2349 C CA . ARG B 1 64 ? 10.469 -19.328 5.844 1 86.25 64 ARG B CA 1
ATOM 2350 C C . ARG B 1 64 ? 8.961 -19.5 6.012 1 86.25 64 ARG B C 1
ATOM 2352 O O . ARG B 1 64 ? 8.43 -20.594 5.793 1 86.25 64 ARG B O 1
ATOM 2359 N N . ASP B 1 65 ? 8.336 -18.438 6.352 1 88.38 65 ASP B N 1
ATOM 2360 C CA . ASP B 1 65 ? 6.883 -18.5 6.5 1 88.38 65 ASP B CA 1
ATOM 2361 C C . ASP B 1 65 ? 6.203 -18.828 5.172 1 88.38 65 ASP B C 1
ATOM 2363 O O . ASP B 1 65 ? 5.305 -19.672 5.117 1 88.38 65 ASP B O 1
ATOM 2367 N N . ALA B 1 66 ? 6.633 -18.156 4.145 1 84.44 66 ALA B N 1
ATOM 2368 C CA . ALA B 1 66 ? 6.074 -18.406 2.816 1 84.44 66 ALA B CA 1
ATOM 2369 C C . ALA B 1 66 ? 6.34 -19.844 2.371 1 84.44 66 ALA B C 1
ATOM 2371 O O . ALA B 1 66 ? 5.449 -20.516 1.848 1 84.44 66 ALA B O 1
ATOM 2372 N N . ALA B 1 67 ? 7.516 -20.328 2.613 1 81.62 67 ALA B N 1
ATOM 2373 C CA . ALA B 1 67 ? 7.906 -21.688 2.234 1 81.62 67 ALA B CA 1
ATOM 2374 C C . ALA B 1 67 ? 7.023 -22.719 2.92 1 81.62 67 ALA B C 1
ATOM 2376 O O . ALA B 1 67 ? 6.707 -23.766 2.336 1 81.62 67 ALA B O 1
ATOM 2377 N N . SER B 1 68 ? 6.668 -22.422 4.113 1 86.62 68 SER B N 1
ATOM 2378 C CA . SER B 1 68 ? 5.848 -23.344 4.879 1 86.62 68 SER B CA 1
ATOM 2379 C C . SER B 1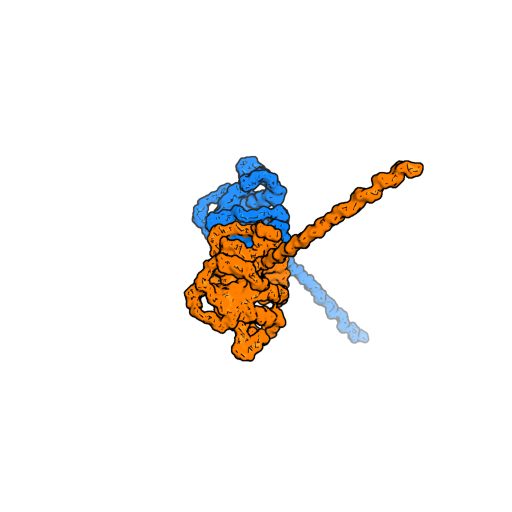 68 ? 4.457 -23.5 4.266 1 86.62 68 SER B C 1
ATOM 2381 O O . SER B 1 68 ? 3.766 -24.484 4.508 1 86.62 68 SER B O 1
ATOM 2383 N N . THR B 1 69 ? 4.043 -22.547 3.43 1 88.5 69 THR B N 1
ATOM 2384 C CA . THR B 1 69 ? 2.707 -22.594 2.844 1 88.5 69 THR B CA 1
ATOM 2385 C C . THR B 1 69 ? 2.76 -23.125 1.417 1 88.5 69 THR B C 1
ATOM 2387 O O . THR B 1 69 ? 1.729 -23.5 0.85 1 88.5 69 THR B O 1
ATOM 2390 N N . ILE B 1 70 ? 3.857 -23.234 0.86 1 85 70 ILE B N 1
ATOM 2391 C CA . ILE B 1 70 ? 4.066 -23.531 -0.552 1 85 70 ILE B CA 1
ATOM 2392 C C . ILE B 1 70 ? 3.484 -24.906 -0.882 1 85 70 ILE B C 1
ATOM 2394 O O . ILE B 1 70 ? 2.861 -25.078 -1.932 1 85 70 ILE B O 1
ATOM 2398 N N . PRO B 1 71 ? 3.561 -25.953 0.058 1 86.75 71 PRO B N 1
ATOM 2399 C CA . PRO B 1 71 ? 3.053 -27.281 -0.262 1 86.75 71 PRO B CA 1
ATOM 2400 C C . PRO B 1 71 ? 1.546 -27.297 -0.508 1 86.75 71 PRO B C 1
ATOM 2402 O O . PRO B 1 71 ? 1.016 -28.266 -1.061 1 86.75 71 PRO B O 1
ATOM 2405 N N . ARG B 1 72 ? 0.926 -26.297 -0.221 1 92.75 72 ARG B N 1
ATOM 2406 C CA . ARG B 1 72 ? -0.523 -26.266 -0.392 1 92.75 72 ARG B CA 1
ATOM 2407 C C . ARG B 1 72 ? -0.9 -25.891 -1.82 1 92.75 72 ARG B C 1
ATOM 2409 O O . ARG B 1 72 ? -2.07 -25.953 -2.199 1 92.75 72 ARG B O 1
ATOM 2416 N N . PHE B 1 73 ? 0.096 -25.625 -2.58 1 95.56 73 PHE B N 1
ATOM 2417 C CA . PHE B 1 73 ? -0.172 -25.203 -3.949 1 95.56 73 PHE B CA 1
ATOM 2418 C C . PHE B 1 73 ? 0.33 -26.25 -4.945 1 95.56 73 PHE B C 1
ATOM 2420 O O . PHE B 1 73 ? 1.352 -26.891 -4.711 1 95.56 73 PHE B O 1
ATOM 2427 N N . ASP B 1 74 ? -0.401 -26.375 -6.062 1 96.88 74 ASP B N 1
ATOM 2428 C CA . ASP B 1 74 ? 0.083 -27.25 -7.125 1 96.88 74 ASP B CA 1
ATOM 2429 C C . ASP B 1 74 ? -0.118 -26.609 -8.5 1 96.88 74 ASP B C 1
ATOM 2431 O O . ASP B 1 74 ? 0.152 -27.234 -9.523 1 96.88 74 ASP B O 1
ATOM 2435 N N . THR B 1 75 ? -0.614 -25.391 -8.531 1 97.88 75 THR B N 1
ATOM 2436 C CA . THR B 1 75 ? -0.869 -24.656 -9.773 1 97.88 75 THR B CA 1
ATOM 2437 C C . THR B 1 75 ? -0.491 -23.188 -9.617 1 97.88 75 THR B C 1
ATOM 2439 O O . THR B 1 75 ? -0.771 -22.578 -8.586 1 97.88 75 THR B O 1
ATOM 2442 N N . ILE B 1 76 ? 0.155 -22.641 -10.625 1 97.44 76 ILE B N 1
ATOM 2443 C CA . ILE B 1 76 ? 0.558 -21.234 -10.656 1 97.44 76 ILE B CA 1
ATOM 2444 C C . ILE B 1 76 ? -0.027 -20.562 -11.898 1 97.44 76 ILE B C 1
ATOM 2446 O O . ILE B 1 76 ? 0.037 -21.109 -13 1 97.44 76 ILE B O 1
ATOM 2450 N N . LEU B 1 77 ? -0.668 -19.453 -11.75 1 98.12 77 LEU B N 1
ATOM 2451 C CA . LEU B 1 77 ? -1.092 -18.609 -12.859 1 98.12 77 LEU B CA 1
ATOM 2452 C C . LEU B 1 77 ? -0.068 -17.516 -13.125 1 98.12 77 LEU B C 1
ATOM 2454 O O . LEU B 1 77 ? 0.302 -16.766 -12.211 1 98.12 77 LEU B O 1
ATOM 2458 N N . LEU B 1 78 ? 0.394 -17.406 -14.375 1 96.88 78 LEU B N 1
ATOM 2459 C CA . LEU B 1 78 ? 1.459 -16.469 -14.719 1 96.88 78 LEU B CA 1
ATOM 2460 C C . LEU B 1 78 ? 1.13 -15.719 -16.016 1 96.88 78 LEU B C 1
ATOM 2462 O O . LEU B 1 78 ? 0.701 -16.328 -17 1 96.88 78 LEU B O 1
ATOM 2466 N N . GLY B 1 79 ? 1.312 -14.398 -15.914 1 95.62 79 GLY B N 1
ATOM 2467 C CA . GLY B 1 79 ? 1.472 -13.695 -17.172 1 95.62 79 GLY B CA 1
ATOM 2468 C C . GLY B 1 79 ? 2.809 -13.961 -17.844 1 95.62 79 GLY B C 1
ATOM 2469 O O . GLY B 1 79 ? 3.736 -14.469 -17.203 1 95.62 79 GLY B O 1
ATOM 2470 N N . ARG B 1 80 ? 2.973 -13.539 -19.047 1 94.38 80 ARG B N 1
ATOM 2471 C CA . ARG B 1 80 ? 4.148 -13.852 -19.844 1 94.38 80 ARG B CA 1
ATOM 2472 C C . ARG B 1 80 ? 5.418 -13.312 -19.203 1 94.38 80 ARG B C 1
ATOM 2474 O O . ARG B 1 80 ? 6.41 -14.031 -19.078 1 94.38 80 ARG B O 1
ATOM 2481 N N . ARG B 1 81 ? 5.395 -12.055 -18.797 1 90.44 81 ARG B N 1
ATOM 2482 C CA . ARG B 1 81 ? 6.602 -11.414 -18.266 1 90.44 81 ARG B CA 1
ATOM 2483 C C . ARG B 1 81 ? 7.074 -12.109 -17 1 90.44 81 ARG B C 1
ATOM 2485 O O . ARG B 1 81 ? 8.266 -12.398 -16.859 1 90.44 81 ARG B O 1
ATOM 2492 N N . THR B 1 82 ? 6.133 -12.336 -16.109 1 91.31 82 THR B N 1
ATOM 2493 C CA . THR B 1 82 ? 6.496 -13.031 -14.883 1 91.31 82 THR B CA 1
ATOM 2494 C C . THR B 1 82 ? 6.977 -14.445 -15.188 1 91.31 82 THR B C 1
ATOM 2496 O O . THR B 1 82 ? 7.926 -14.93 -14.562 1 91.31 82 THR B O 1
ATOM 2499 N N . PHE B 1 83 ? 6.367 -15.102 -16.125 1 93.69 83 PHE B N 1
ATOM 2500 C CA . PHE B 1 83 ? 6.785 -16.438 -16.516 1 93.69 83 PHE B CA 1
ATOM 2501 C C . PHE B 1 83 ? 8.242 -16.438 -16.969 1 93.69 83 PHE B C 1
ATOM 2503 O O . PHE B 1 83 ? 9.039 -17.25 -16.5 1 93.69 83 PHE B O 1
ATOM 2510 N N . GLU B 1 84 ? 8.578 -15.523 -17.844 1 91.19 84 GLU B N 1
ATOM 2511 C CA . GLU B 1 84 ? 9.938 -15.445 -18.375 1 91.19 84 GLU B CA 1
ATOM 2512 C C . GLU B 1 84 ? 10.945 -15.156 -17.266 1 91.19 84 GLU B C 1
ATOM 2514 O O . GLU B 1 84 ? 12.031 -15.734 -17.25 1 91.19 84 GLU B O 1
ATOM 2519 N N . MET B 1 85 ? 10.562 -14.32 -16.391 1 86.62 85 MET B N 1
ATOM 2520 C CA . MET B 1 85 ? 11.422 -14.023 -15.25 1 86.62 85 MET B CA 1
ATOM 2521 C C . MET B 1 85 ? 11.609 -15.25 -14.367 1 86.62 85 MET B C 1
ATOM 2523 O O . MET B 1 85 ? 12.727 -15.547 -13.938 1 86.62 85 MET B O 1
ATOM 2527 N N . PHE B 1 86 ? 10.492 -15.898 -14.055 1 88 86 PHE B N 1
ATOM 2528 C CA . PHE B 1 86 ? 10.539 -17.094 -13.219 1 88 86 PHE B CA 1
ATOM 2529 C C . PHE B 1 86 ? 11.367 -18.188 -13.875 1 88 86 PHE B C 1
ATOM 2531 O O . PHE B 1 86 ? 12.117 -18.891 -13.195 1 88 86 PHE B O 1
ATOM 2538 N N . GLU B 1 87 ? 11.18 -18.359 -15.148 1 88.5 87 GLU B N 1
ATOM 2539 C CA . GLU B 1 87 ? 11.914 -19.391 -15.867 1 88.5 87 GLU B CA 1
ATOM 2540 C C . GLU B 1 87 ? 13.422 -19.203 -15.719 1 88.5 87 GLU B C 1
ATOM 2542 O O . GLU B 1 87 ? 14.156 -20.172 -15.469 1 88.5 87 GLU B O 1
ATOM 2547 N N . VAL B 1 88 ? 13.859 -18 -15.789 1 83.38 88 VAL B N 1
ATOM 2548 C CA . VAL B 1 88 ? 15.273 -17.672 -15.664 1 83.38 88 VAL B CA 1
ATOM 2549 C C . VAL B 1 88 ? 15.727 -17.891 -14.227 1 83.38 88 VAL B C 1
ATOM 2551 O O . VAL B 1 88 ? 16.812 -18.438 -13.984 1 83.38 88 VAL B O 1
ATOM 2554 N N . ALA B 1 89 ? 14.859 -17.641 -13.328 1 78.81 89 ALA B N 1
ATOM 2555 C CA . ALA B 1 89 ? 15.242 -17.609 -11.922 1 78.81 89 ALA B CA 1
ATOM 2556 C C . ALA B 1 89 ? 15.109 -18.984 -11.281 1 78.81 89 ALA B C 1
ATOM 2558 O O . ALA B 1 89 ? 15.875 -19.344 -10.383 1 78.81 89 ALA B O 1
ATOM 2559 N N . TRP B 1 90 ? 14.164 -19.688 -11.719 1 81 90 TRP B N 1
ATOM 2560 C CA . TRP B 1 90 ? 13.781 -20.859 -10.922 1 81 90 TRP B CA 1
ATOM 2561 C C . TRP B 1 90 ? 13.953 -22.141 -11.719 1 81 90 TRP B C 1
ATOM 2563 O O . TRP B 1 90 ? 13.945 -23.234 -11.156 1 81 90 TRP B O 1
ATOM 2573 N N . ARG B 1 91 ? 14.062 -22.047 -13.055 1 71.12 91 ARG B N 1
ATOM 2574 C CA . ARG B 1 91 ? 14.234 -23.266 -13.844 1 71.12 91 ARG B CA 1
ATOM 2575 C C . ARG B 1 91 ? 15.594 -23.906 -13.586 1 71.12 91 ARG B C 1
ATOM 2577 O O . ARG B 1 91 ? 16.625 -23.25 -13.734 1 71.12 91 ARG B O 1
ATOM 2584 N N . PRO B 1 92 ? 15.531 -25.078 -13.031 1 67.19 92 PRO B N 1
ATOM 2585 C CA . PRO B 1 92 ? 16.828 -25.734 -12.828 1 67.19 92 PRO B CA 1
ATOM 2586 C C . PRO B 1 92 ? 17.609 -25.891 -14.125 1 67.19 92 PRO B C 1
ATOM 2588 O O . PRO B 1 92 ? 17.031 -26 -15.203 1 67.19 92 PRO B O 1
ATOM 2591 N N . ALA B 1 93 ? 18.859 -25.469 -14.023 1 57.88 93 ALA B N 1
ATOM 2592 C CA . ALA B 1 93 ? 19.703 -25.734 -15.18 1 57.88 93 ALA B CA 1
ATOM 2593 C C . ALA B 1 93 ? 19.562 -27.188 -15.648 1 57.88 93 ALA B C 1
ATOM 2595 O O . ALA B 1 93 ? 19.266 -28.078 -14.844 1 57.88 93 ALA B O 1
ATOM 2596 N N . GLU B 1 94 ? 19.609 -27.25 -17.031 1 54.91 94 GLU B N 1
ATOM 2597 C CA . GLU B 1 94 ? 19.641 -28.609 -17.562 1 54.91 94 GLU B CA 1
ATOM 2598 C C . GLU B 1 94 ? 20.672 -29.469 -16.828 1 54.91 94 GLU B C 1
ATOM 2600 O O . GLU B 1 94 ? 21.828 -29.078 -16.688 1 54.91 94 GLU B O 1
ATOM 2605 N N . GLY B 1 95 ? 20.328 -30.562 -16.359 1 52.97 95 GLY B N 1
ATOM 2606 C CA . GLY B 1 95 ? 21.203 -31.453 -15.602 1 52.97 95 GLY B CA 1
ATOM 2607 C C . GLY B 1 95 ? 21.422 -31 -14.172 1 52.97 95 GLY B C 1
ATOM 2608 O O . GLY B 1 95 ? 22.062 -31.688 -13.383 1 52.97 95 GLY B O 1
ATOM 2609 N N . ALA B 1 96 ? 21.078 -29.703 -13.898 1 54.66 96 ALA B N 1
ATOM 2610 C CA . ALA B 1 96 ? 21.312 -29.188 -12.555 1 54.66 96 ALA B CA 1
ATOM 2611 C C . ALA B 1 96 ? 20.188 -29.578 -11.609 1 54.66 96 ALA B C 1
ATOM 2613 O O . ALA B 1 96 ? 19.031 -29.719 -12.031 1 54.66 96 ALA B O 1
ATOM 2614 N N . ALA B 1 97 ? 20.656 -30.047 -10.484 1 52.38 97 ALA B N 1
ATOM 2615 C CA . ALA B 1 97 ? 19.672 -30.391 -9.461 1 52.38 97 ALA B CA 1
ATOM 2616 C C . ALA B 1 97 ? 19.016 -29.125 -8.891 1 52.38 97 ALA B C 1
ATOM 2618 O O . ALA B 1 97 ? 19.625 -28.062 -8.883 1 52.38 97 ALA B O 1
ATOM 2619 N N . PRO B 1 98 ? 17.656 -29.047 -8.703 1 50.75 98 PRO B N 1
ATOM 2620 C CA . PRO B 1 98 ? 16.938 -27.922 -8.117 1 50.75 98 PRO B CA 1
ATOM 2621 C C . PRO B 1 98 ? 17.719 -27.234 -7.012 1 50.75 98 PRO B C 1
ATOM 2623 O O . PRO B 1 98 ? 17.344 -26.141 -6.57 1 50.75 98 PRO B O 1
ATOM 2626 N N . THR B 1 99 ? 18.625 -27.953 -6.48 1 48.38 99 THR B N 1
ATOM 2627 C CA . THR B 1 99 ? 19.453 -27.5 -5.375 1 48.38 99 THR B CA 1
ATOM 2628 C C . THR B 1 99 ? 20.578 -26.594 -5.883 1 48.38 99 THR B C 1
ATOM 2630 O O . THR B 1 99 ? 21.344 -26.047 -5.09 1 48.38 99 THR B O 1
ATOM 2633 N N . ASP B 1 100 ? 20.625 -26.547 -7.051 1 51.91 100 ASP B N 1
ATOM 2634 C CA . ASP B 1 100 ? 21.844 -25.875 -7.5 1 51.91 100 ASP B CA 1
ATOM 2635 C C . ASP B 1 100 ? 21.781 -24.375 -7.207 1 51.91 100 ASP B C 1
ATOM 2637 O O . ASP B 1 100 ? 20.688 -23.812 -7.062 1 51.91 100 ASP B O 1
ATOM 2641 N N . GLU B 1 101 ? 22.844 -23.688 -6.992 1 48.84 101 GLU B N 1
ATOM 2642 C CA . GLU B 1 101 ? 23.078 -22.312 -6.59 1 48.84 101 GLU B CA 1
ATOM 2643 C C . GLU B 1 101 ? 22.203 -21.344 -7.383 1 48.84 101 GLU B C 1
ATOM 2645 O O . GLU B 1 101 ? 21.984 -21.531 -8.578 1 48.84 101 GLU B O 1
ATOM 2650 N N . ASP B 1 102 ? 21.328 -20.688 -6.758 1 46.78 102 ASP B N 1
ATOM 2651 C CA . ASP B 1 102 ? 20.453 -19.641 -7.281 1 46.78 102 ASP B CA 1
ATOM 2652 C C . ASP B 1 102 ? 21.219 -18.641 -8.125 1 46.78 102 ASP B C 1
ATOM 2654 O O . ASP B 1 102 ? 22.125 -17.969 -7.625 1 46.78 102 ASP B O 1
ATOM 2658 N N . PRO B 1 103 ? 21.234 -18.781 -9.438 1 42.31 103 PRO B N 1
ATOM 2659 C CA . PRO B 1 103 ? 22.047 -17.859 -10.25 1 42.31 103 PRO B CA 1
ATOM 2660 C C . PRO B 1 103 ? 21.828 -16.391 -9.859 1 42.31 103 PRO B C 1
ATOM 2662 O O . PRO B 1 103 ? 22.688 -15.547 -10.133 1 42.31 103 PRO B O 1
ATOM 2665 N N . HIS B 1 104 ? 20.703 -16.031 -9.5 1 40.97 104 HIS B N 1
ATOM 2666 C CA . HIS B 1 104 ? 20.438 -14.625 -9.25 1 40.97 104 HIS B CA 1
ATOM 2667 C C . HIS B 1 104 ? 20.922 -14.203 -7.871 1 40.97 104 HIS B C 1
ATOM 2669 O O . HIS B 1 104 ? 20.984 -13.016 -7.566 1 40.97 104 HIS B O 1
ATOM 2675 N N . ALA B 1 105 ? 21.156 -15.133 -7.02 1 42.75 105 ALA B N 1
ATOM 2676 C CA . ALA B 1 105 ? 21.859 -14.953 -5.75 1 42.75 105 ALA B CA 1
ATOM 2677 C C . ALA B 1 105 ? 22.922 -16.031 -5.551 1 42.75 105 ALA B C 1
ATOM 2679 O O . ALA B 1 105 ? 22.672 -17.031 -4.879 1 42.75 105 ALA B O 1
ATOM 2680 N N . PRO B 1 106 ? 23.984 -15.938 -6.203 1 42.12 106 PRO B N 1
ATOM 2681 C CA . PRO B 1 106 ? 25.094 -16.875 -5.977 1 42.12 106 PRO B CA 1
ATOM 2682 C C . PRO B 1 106 ? 25.469 -16.984 -4.5 1 42.12 106 PRO B C 1
ATOM 2684 O O . PRO B 1 106 ? 25.422 -16 -3.768 1 42.12 106 PRO B O 1
ATOM 2687 N N . GLY B 1 107 ? 25.516 -18.359 -3.928 1 48.5 107 GLY B N 1
ATOM 2688 C CA . GLY B 1 107 ? 25.812 -18.766 -2.564 1 48.5 107 GLY B CA 1
ATOM 2689 C C . GLY B 1 107 ? 24.656 -19.484 -1.898 1 48.5 107 GLY B C 1
ATOM 2690 O O . GLY B 1 107 ? 23.594 -19.672 -2.51 1 48.5 107 GLY B O 1
ATOM 2691 N N . ARG B 1 108 ? 24.234 -19.391 -0.526 1 49.91 108 ARG B N 1
ATOM 2692 C CA . ARG B 1 108 ? 23.5 -20.234 0.417 1 49.91 108 ARG B CA 1
ATOM 2693 C C . ARG B 1 108 ? 22 -20.062 0.26 1 49.91 108 ARG B C 1
ATOM 2695 O O . ARG B 1 108 ? 21.422 -19.078 0.746 1 49.91 108 ARG B O 1
ATOM 2702 N N . ARG B 1 109 ? 21.359 -20.5 -0.995 1 60.03 109 ARG B N 1
ATOM 2703 C CA . ARG B 1 109 ? 19.922 -20.547 -0.803 1 60.03 109 ARG B CA 1
ATOM 2704 C C . ARG B 1 109 ? 19.562 -21.328 0.451 1 60.03 109 ARG B C 1
ATOM 2706 O O . ARG B 1 109 ? 20.125 -22.391 0.708 1 60.03 109 ARG B O 1
ATOM 2713 N N . SER B 1 110 ? 18.828 -20.672 1.064 1 71.81 110 SER B N 1
ATOM 2714 C CA . SER B 1 110 ? 18.312 -21.344 2.25 1 71.81 110 SER B CA 1
ATOM 2715 C C . SER B 1 110 ? 17.469 -22.562 1.872 1 71.81 110 SER B C 1
ATOM 2717 O O . SER B 1 110 ? 17.094 -22.734 0.71 1 71.81 110 SER B O 1
ATOM 2719 N N . ASP B 1 111 ? 17.406 -23.547 2.654 1 74.19 111 ASP B N 1
ATOM 2720 C CA . ASP B 1 111 ? 16.547 -24.703 2.479 1 74.19 111 ASP B CA 1
ATOM 2721 C C . ASP B 1 111 ? 15.141 -24.297 2.057 1 74.19 111 ASP B C 1
ATOM 2723 O O . ASP B 1 111 ? 14.5 -24.969 1.245 1 74.19 111 ASP B O 1
ATOM 2727 N N . GLU B 1 112 ? 14.781 -23.156 2.496 1 75.38 112 GLU B N 1
ATOM 2728 C CA . GLU B 1 112 ? 13.445 -22.641 2.199 1 75.38 112 GLU B CA 1
ATOM 2729 C C . GLU B 1 112 ? 13.336 -22.203 0.742 1 75.38 112 GLU B C 1
ATOM 2731 O O . GLU B 1 112 ? 12.336 -22.484 0.08 1 75.38 112 GLU B O 1
ATOM 2736 N N . MET B 1 113 ? 14.32 -21.594 0.25 1 75.75 113 MET B N 1
ATOM 2737 C CA . MET B 1 113 ? 14.312 -21.125 -1.134 1 75.75 113 MET B CA 1
ATOM 2738 C C . MET B 1 113 ? 14.375 -22.297 -2.104 1 75.75 113 MET B C 1
ATOM 2740 O O . MET B 1 113 ? 13.758 -22.266 -3.168 1 75.75 113 MET B O 1
ATOM 2744 N N . ARG B 1 114 ? 15.094 -23.297 -1.728 1 77 114 ARG B N 1
ATOM 2745 C CA . ARG B 1 114 ? 15.164 -24.516 -2.543 1 77 114 ARG B CA 1
ATOM 2746 C C . ARG B 1 114 ? 13.805 -25.188 -2.627 1 77 114 ARG B C 1
ATOM 2748 O O . ARG B 1 114 ? 13.398 -25.656 -3.699 1 77 114 ARG B O 1
ATOM 2755 N N . ALA B 1 115 ? 13.188 -25.234 -1.491 1 76.5 115 ALA B N 1
ATOM 2756 C CA . ALA B 1 115 ? 11.852 -25.828 -1.46 1 76.5 115 ALA B CA 1
ATOM 2757 C C . ALA B 1 115 ? 10.891 -25.047 -2.355 1 76.5 115 ALA B C 1
ATOM 2759 O O . ALA B 1 115 ? 10.086 -25.656 -3.072 1 76.5 115 ALA B O 1
ATOM 2760 N N . MET B 1 116 ? 11 -23.781 -2.361 1 80.06 116 MET B N 1
ATOM 2761 C CA . MET B 1 116 ? 10.172 -22.938 -3.215 1 80.06 116 MET B CA 1
ATOM 2762 C C . MET B 1 116 ? 10.461 -23.203 -4.688 1 80.06 116 MET B C 1
ATOM 2764 O O . MET B 1 116 ? 9.531 -23.359 -5.488 1 80.06 116 MET B O 1
ATOM 2768 N N . GLY B 1 117 ? 11.68 -23.266 -4.98 1 82.62 117 GLY B N 1
ATOM 2769 C CA . GLY B 1 117 ? 12.07 -23.547 -6.352 1 82.62 117 GLY B CA 1
ATOM 2770 C C . GLY B 1 117 ? 11.547 -24.875 -6.859 1 82.62 117 GLY B C 1
ATOM 2771 O O . GLY B 1 117 ? 11.078 -24.969 -7.996 1 82.62 117 GLY B O 1
ATOM 2772 N N . ARG B 1 118 ? 11.633 -25.875 -6.047 1 84.56 118 ARG B N 1
ATOM 2773 C CA . ARG B 1 118 ? 11.125 -27.188 -6.418 1 84.56 118 ARG B CA 1
ATOM 2774 C C . ARG B 1 118 ? 9.625 -27.141 -6.672 1 84.56 118 ARG B C 1
ATOM 2776 O O . ARG B 1 118 ? 9.141 -27.703 -7.656 1 84.56 118 ARG B O 1
ATOM 2783 N N . MET B 1 119 ? 8.992 -26.5 -5.785 1 85.44 119 MET B N 1
ATOM 2784 C CA . MET B 1 119 ? 7.543 -26.391 -5.949 1 85.44 119 MET B CA 1
ATOM 2785 C C . MET B 1 119 ? 7.195 -25.672 -7.246 1 85.44 119 MET B C 1
ATOM 2787 O O . MET B 1 119 ? 6.312 -26.109 -7.988 1 85.44 119 MET B O 1
ATOM 2791 N N . ILE B 1 120 ? 7.848 -24.609 -7.512 1 89.44 120 ILE B N 1
ATOM 2792 C CA . ILE B 1 120 ? 7.57 -23.812 -8.703 1 89.44 120 ILE B CA 1
ATOM 2793 C C . ILE B 1 120 ? 7.855 -24.641 -9.953 1 89.44 120 ILE B C 1
ATOM 2795 O O . ILE B 1 120 ? 7.074 -24.625 -10.914 1 89.44 120 ILE B O 1
ATOM 2799 N N . ASP B 1 121 ? 8.883 -25.375 -9.875 1 90 121 ASP B N 1
ATOM 2800 C CA . ASP B 1 121 ? 9.266 -26.188 -11.023 1 90 121 ASP B CA 1
ATOM 2801 C C . ASP B 1 121 ? 8.242 -27.297 -11.266 1 90 121 ASP B C 1
ATOM 2803 O O . ASP B 1 121 ? 7.914 -27.594 -12.414 1 90 121 ASP B O 1
ATOM 2807 N N . GLU B 1 122 ? 7.742 -27.875 -10.242 1 92.62 122 GLU B N 1
ATOM 2808 C CA . GLU B 1 122 ? 6.863 -29.031 -10.344 1 92.62 122 GLU B CA 1
ATOM 2809 C C . GLU B 1 122 ? 5.414 -28.609 -10.57 1 92.62 122 GLU B C 1
ATOM 2811 O O . GLU B 1 122 ? 4.598 -29.406 -11.031 1 92.62 122 GLU B O 1
ATOM 2816 N N . ALA B 1 123 ? 5.062 -27.453 -10.25 1 95.81 123 ALA B N 1
ATOM 2817 C CA . ALA B 1 123 ? 3.68 -26.984 -10.344 1 95.81 123 ALA B CA 1
ATOM 2818 C C . ALA B 1 123 ? 3.232 -26.891 -11.797 1 95.81 123 ALA B C 1
ATOM 2820 O O . ALA B 1 123 ? 4.047 -26.625 -12.688 1 95.81 123 ALA B O 1
ATOM 2821 N N . THR B 1 124 ? 1.93 -27.172 -11.969 1 97.69 124 THR B N 1
ATOM 2822 C CA . THR B 1 124 ? 1.342 -26.812 -13.258 1 97.69 124 THR B CA 1
ATOM 2823 C C . THR B 1 124 ? 1.281 -25.297 -13.43 1 97.69 124 THR B C 1
ATOM 2825 O O . THR B 1 124 ? 0.763 -24.594 -12.555 1 97.69 124 THR B O 1
ATOM 2828 N N . LYS B 1 125 ? 1.823 -24.844 -14.539 1 97.19 125 LYS B N 1
ATOM 2829 C CA . LYS B 1 125 ? 1.845 -23.406 -14.812 1 97.19 125 LYS B CA 1
ATOM 2830 C C . LYS B 1 125 ? 0.889 -23.047 -15.945 1 97.19 125 LYS B C 1
ATOM 2832 O O . LYS B 1 125 ? 1.016 -23.562 -17.062 1 97.19 125 LYS B O 1
ATOM 2837 N N . TRP B 1 126 ? -0.103 -22.203 -15.625 1 98.19 126 TRP B N 1
ATOM 2838 C CA . TRP B 1 126 ? -0.894 -21.547 -16.672 1 98.19 126 TRP B CA 1
ATOM 2839 C C . TRP B 1 126 ? -0.253 -20.234 -17.094 1 98.19 126 TRP B C 1
ATOM 2841 O O . TRP B 1 126 ? -0.155 -19.297 -16.297 1 98.19 126 TRP B O 1
ATOM 2851 N N . VAL B 1 127 ? 0.194 -20.219 -18.312 1 98.06 127 VAL B N 1
ATOM 2852 C CA . VAL B 1 127 ? 0.87 -19.031 -18.828 1 98.06 127 VAL B CA 1
ATOM 2853 C C . VAL B 1 127 ? -0.066 -18.266 -19.766 1 98.06 127 VAL B C 1
ATOM 2855 O O . VAL B 1 127 ? -0.339 -18.719 -20.875 1 98.06 127 VAL B O 1
ATOM 2858 N N . PHE B 1 128 ? -0.485 -17.141 -19.344 1 97.94 128 PHE B N 1
ATOM 2859 C CA . PHE B 1 128 ? -1.374 -16.312 -20.141 1 97.94 128 PHE B CA 1
ATOM 2860 C C . PHE B 1 128 ? -0.574 -15.398 -21.062 1 97.94 128 PHE B C 1
ATOM 2862 O O . PHE B 1 128 ? 0.161 -14.523 -20.609 1 97.94 128 PHE B O 1
ATOM 2869 N N . SER B 1 129 ? -0.758 -15.609 -22.344 1 96.81 129 SER B N 1
ATOM 2870 C CA . SER B 1 129 ? -0.024 -14.805 -23.312 1 96.81 129 SER B CA 1
ATOM 2871 C C . SER B 1 129 ? -0.671 -14.875 -24.688 1 96.81 129 SER B C 1
ATOM 2873 O O . SER B 1 129 ? -1.067 -15.953 -25.141 1 96.81 129 SER B O 1
ATOM 2875 N N . ARG B 1 130 ? -0.732 -13.727 -25.281 1 92.88 130 ARG B N 1
ATOM 2876 C CA . ARG B 1 130 ? -1.213 -13.672 -26.656 1 92.88 130 ARG B CA 1
ATOM 2877 C C . ARG B 1 130 ? -0.066 -13.852 -27.641 1 92.88 130 ARG B C 1
ATOM 2879 O O . ARG B 1 130 ? -0.293 -14.133 -28.812 1 92.88 130 ARG B O 1
ATOM 2886 N N . THR B 1 131 ? 1.197 -13.727 -27.141 1 92.31 131 THR B N 1
ATOM 2887 C CA . THR B 1 131 ? 2.309 -13.609 -28.078 1 92.31 131 THR B CA 1
ATOM 2888 C C . THR B 1 131 ? 3.299 -14.758 -27.891 1 92.31 131 THR B C 1
ATOM 2890 O O . THR B 1 131 ? 4.07 -15.07 -28.812 1 92.31 131 THR B O 1
ATOM 2893 N N . LEU B 1 132 ? 3.348 -15.312 -26.734 1 90.75 132 LEU B N 1
ATOM 2894 C CA . LEU B 1 132 ? 4.258 -16.438 -26.5 1 90.75 132 LEU B CA 1
ATOM 2895 C C . LEU B 1 132 ? 3.893 -17.625 -27.375 1 90.75 132 LEU B C 1
ATOM 2897 O O . LEU B 1 132 ? 2.727 -18.016 -27.438 1 90.75 132 LEU B O 1
ATOM 2901 N N . ALA B 1 133 ? 4.812 -18.172 -28.109 1 89.5 133 ALA B N 1
ATOM 2902 C CA . ALA B 1 133 ? 4.531 -19.281 -29.031 1 89.5 133 ALA B CA 1
ATOM 2903 C C . ALA B 1 133 ? 4.395 -20.594 -28.281 1 89.5 133 ALA B C 1
ATOM 2905 O O . ALA B 1 133 ? 3.35 -21.25 -28.344 1 89.5 133 ALA B O 1
ATOM 2906 N N . THR B 1 134 ? 5.535 -21.016 -27.578 1 89.81 134 THR B N 1
ATOM 2907 C CA . THR B 1 134 ? 5.531 -22.25 -26.797 1 89.81 134 THR B CA 1
ATOM 2908 C C . THR B 1 134 ? 6.324 -22.062 -25.5 1 89.81 134 THR B C 1
ATOM 2910 O O . THR B 1 134 ? 7.477 -21.641 -25.531 1 89.81 134 THR B O 1
ATOM 2913 N N . PRO B 1 135 ? 5.652 -22.406 -24.438 1 90.5 135 PRO B N 1
ATOM 2914 C CA . PRO B 1 135 ? 6.449 -22.375 -23.203 1 90.5 135 PRO B CA 1
ATOM 2915 C C . PRO B 1 135 ? 7.449 -23.531 -23.125 1 90.5 135 PRO B C 1
ATOM 2917 O O . PRO B 1 135 ? 7.125 -24.656 -23.484 1 90.5 135 PRO B O 1
ATOM 2920 N N . THR B 1 136 ? 8.633 -23.281 -22.75 1 88.69 136 THR B N 1
ATOM 2921 C CA . THR B 1 136 ? 9.711 -24.266 -22.781 1 88.69 136 THR B CA 1
ATOM 2922 C C . THR B 1 136 ? 9.898 -24.906 -21.406 1 88.69 136 THR B C 1
ATOM 2924 O O . THR B 1 136 ? 10.609 -25.906 -21.266 1 88.69 136 THR B O 1
ATOM 2927 N N . TRP B 1 137 ? 9.273 -24.375 -20.375 1 91.06 137 TRP B N 1
ATOM 2928 C CA . TRP B 1 137 ? 9.383 -24.906 -19.016 1 91.06 137 TRP B CA 1
ATOM 2929 C C . TRP B 1 137 ? 8.398 -26.047 -18.797 1 91.06 137 TRP B C 1
ATOM 2931 O O . TRP B 1 137 ? 7.238 -25.969 -19.203 1 91.06 137 TRP B O 1
ATOM 2941 N N . ARG B 1 138 ? 8.859 -27.094 -18.219 1 92 138 ARG B N 1
ATOM 2942 C CA . ARG B 1 138 ? 8 -28.25 -18.016 1 92 138 ARG B CA 1
ATOM 2943 C C . ARG B 1 138 ? 6.727 -27.875 -17.281 1 92 138 ARG B C 1
ATOM 2945 O O . ARG B 1 138 ? 6.707 -26.891 -16.516 1 92 138 ARG B O 1
ATOM 2952 N N . ASN B 1 139 ? 5.621 -28.594 -17.469 1 96.06 139 ASN B N 1
ATOM 2953 C CA . ASN B 1 139 ? 4.332 -28.453 -16.797 1 96.06 139 ASN B CA 1
ATOM 2954 C C . ASN B 1 139 ? 3.709 -27.094 -17.062 1 96.06 139 ASN B C 1
ATOM 2956 O O . ASN B 1 139 ? 3.029 -26.531 -16.203 1 96.06 139 ASN B O 1
ATOM 2960 N N . SER B 1 140 ? 4 -26.516 -18.203 1 96.62 140 SER B N 1
ATOM 2961 C CA . SER B 1 140 ? 3.42 -25.234 -18.578 1 96.62 140 SER B CA 1
ATOM 2962 C C . SER B 1 140 ? 2.348 -25.406 -19.656 1 96.62 140 SER B C 1
ATOM 2964 O O . SER B 1 140 ? 2.551 -26.125 -20.641 1 96.62 140 SER B O 1
ATOM 2966 N N . LYS B 1 141 ? 1.251 -24.781 -19.406 1 96.12 141 LYS B N 1
ATOM 2967 C CA . LYS B 1 141 ? 0.158 -24.688 -20.359 1 96.12 141 LYS B CA 1
ATOM 2968 C C . LYS B 1 141 ? -0.038 -23.266 -20.844 1 96.12 141 LYS B C 1
ATOM 2970 O O . LYS B 1 141 ? -0.139 -22.344 -20.031 1 96.12 141 LYS B O 1
ATOM 2975 N N . LEU B 1 142 ? -0.072 -23.094 -22.141 1 97.31 142 LEU B N 1
ATOM 2976 C CA . LEU B 1 142 ? -0.296 -21.766 -22.703 1 97.31 142 LEU B CA 1
ATOM 2977 C C . LEU B 1 142 ? -1.786 -21.438 -22.781 1 97.31 142 LEU B C 1
ATOM 2979 O O . LEU B 1 142 ? -2.572 -22.25 -23.281 1 97.31 142 LEU B O 1
ATOM 2983 N N . VAL B 1 143 ? -2.182 -20.312 -22.25 1 97.06 143 VAL B N 1
ATOM 2984 C CA . VAL B 1 143 ? -3.553 -19.828 -22.297 1 97.06 143 VAL B CA 1
ATOM 2985 C C . VAL B 1 143 ? -3.6 -18.5 -23.062 1 97.06 143 VAL B C 1
ATOM 2987 O O . VAL B 1 143 ? -3.008 -17.5 -22.625 1 97.06 143 VAL B O 1
ATOM 2990 N N . ARG B 1 144 ? -4.316 -18.391 -24.109 1 95.5 144 ARG B N 1
ATOM 2991 C CA . ARG B 1 144 ? -4.23 -17.281 -25.031 1 95.5 144 ARG B CA 1
ATOM 2992 C C . ARG B 1 144 ? -5.07 -16.094 -24.562 1 95.5 144 ARG B C 1
ATOM 2994 O O . ARG B 1 144 ? -4.766 -14.945 -24.875 1 95.5 144 ARG B O 1
ATOM 3001 N N . ALA B 1 145 ? -6.141 -16.469 -23.875 1 94.69 145 ALA B N 1
ATOM 3002 C CA . ALA B 1 145 ? -7.02 -15.406 -23.391 1 94.69 145 ALA B CA 1
ATOM 3003 C C . ALA B 1 145 ? -7.586 -15.742 -22.016 1 94.69 145 ALA B C 1
ATOM 3005 O O . ALA B 1 145 ? -7.871 -16.906 -21.719 1 94.69 145 ALA B O 1
ATOM 3006 N N . PHE B 1 146 ? -7.734 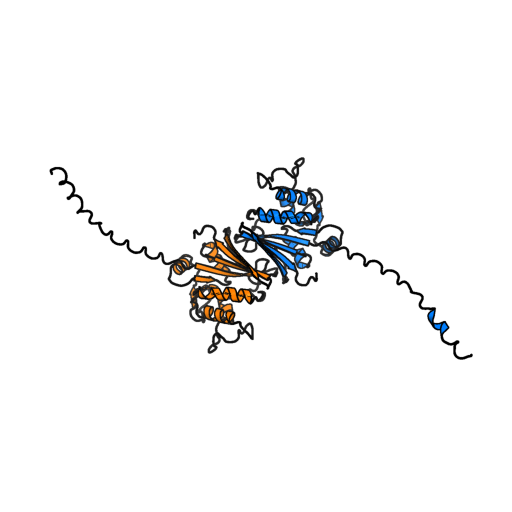-14.742 -21.219 1 95.75 146 PHE B N 1
ATOM 3007 C CA . PHE B 1 146 ? -8.344 -14.93 -19.906 1 95.75 146 PHE B CA 1
ATOM 3008 C C . PHE B 1 146 ? -9.852 -15.133 -20.047 1 95.75 146 PHE B C 1
ATOM 3010 O O . PHE B 1 146 ? -10.555 -14.258 -20.547 1 95.75 146 PHE B O 1
ATOM 3017 N N . GLU B 1 147 ? -10.336 -16.234 -19.641 1 96.88 147 GLU B N 1
ATOM 3018 C CA . GLU B 1 147 ? -11.758 -16.547 -19.562 1 96.88 147 GLU B CA 1
ATOM 3019 C C . GLU B 1 147 ? -12.164 -16.938 -18.156 1 96.88 147 GLU B C 1
ATOM 3021 O O . GLU B 1 147 ? -11.773 -17.984 -17.641 1 96.88 147 GLU B O 1
ATOM 3026 N N . PRO B 1 148 ? -12.961 -16.125 -17.562 1 96.62 148 PRO B N 1
ATOM 3027 C CA . PRO B 1 148 ? -13.352 -16.406 -16.188 1 96.62 148 PRO B CA 1
ATOM 3028 C C . PRO B 1 148 ? -13.938 -17.812 -16.016 1 96.62 148 PRO B C 1
ATOM 3030 O O . PRO B 1 148 ? -13.711 -18.453 -14.984 1 96.62 148 PRO B O 1
ATOM 3033 N N . ARG B 1 149 ? -14.68 -18.266 -16.984 1 97 149 ARG B N 1
ATOM 3034 C CA . ARG B 1 149 ? -15.312 -19.578 -16.891 1 97 149 ARG B CA 1
ATOM 3035 C C . ARG B 1 149 ? -14.266 -20.688 -16.812 1 97 149 ARG B C 1
ATOM 3037 O O . ARG B 1 149 ? -14.484 -21.703 -16.156 1 97 149 ARG B O 1
ATOM 3044 N N . GLU B 1 150 ? -13.188 -20.484 -17.484 1 97.06 150 GLU B N 1
ATOM 3045 C CA . GLU B 1 150 ? -12.109 -21.469 -17.438 1 97.06 150 GLU B CA 1
ATOM 3046 C C . GLU B 1 150 ? -11.453 -21.484 -16.047 1 97.06 150 GLU B C 1
ATOM 3048 O O . GLU B 1 150 ? -11.055 -22.547 -15.57 1 97.06 150 GLU B O 1
ATOM 3053 N N . ILE B 1 151 ? -11.32 -20.391 -15.477 1 97.81 151 ILE B N 1
ATOM 3054 C CA . ILE B 1 151 ? -10.742 -20.297 -14.141 1 97.81 151 ILE B CA 1
ATOM 3055 C C . ILE B 1 151 ? -11.695 -20.938 -13.125 1 97.81 151 ILE B C 1
ATOM 3057 O O . ILE B 1 151 ? -11.266 -21.641 -12.219 1 97.81 151 ILE B O 1
ATOM 3061 N N . GLU B 1 152 ? -12.953 -20.672 -13.281 1 97.12 152 GLU B N 1
ATOM 3062 C CA . GLU B 1 152 ? -13.953 -21.312 -12.43 1 97.12 152 GLU B CA 1
ATOM 3063 C C . GLU B 1 152 ? -13.883 -22.828 -12.539 1 97.12 152 GLU B C 1
ATOM 3065 O O . GLU B 1 152 ? -14 -23.531 -11.539 1 97.12 152 GLU B O 1
ATOM 3070 N N . ALA B 1 153 ? -13.781 -23.25 -13.75 1 97 153 ALA B N 1
ATOM 3071 C CA . ALA B 1 153 ? -13.641 -24.688 -13.969 1 97 153 ALA B CA 1
ATOM 3072 C C . ALA B 1 153 ? -12.391 -25.234 -13.281 1 97 153 ALA B C 1
ATOM 3074 O O . ALA B 1 153 ? -12.422 -26.328 -12.703 1 97 153 ALA B O 1
ATOM 3075 N N . LEU B 1 154 ? -11.289 -24.469 -13.367 1 97 154 LEU B N 1
ATOM 3076 C CA . LEU B 1 154 ? -10.07 -24.859 -12.664 1 97 154 LEU B CA 1
ATOM 3077 C C . LEU B 1 154 ? -10.32 -24.984 -11.172 1 97 154 LEU B C 1
ATOM 3079 O O . LEU B 1 154 ? -9.891 -25.953 -10.547 1 97 154 LEU B O 1
ATOM 3083 N N . LYS B 1 155 ? -10.992 -24.031 -10.625 1 96.88 155 LYS B N 1
ATOM 3084 C CA . LYS B 1 155 ? -11.297 -24.047 -9.195 1 96.88 155 LYS B CA 1
ATOM 3085 C C . LYS B 1 155 ? -12.117 -25.281 -8.82 1 96.88 155 LYS B C 1
ATOM 3087 O O . LYS B 1 155 ? -12.031 -25.781 -7.699 1 96.88 155 LYS B O 1
ATOM 3092 N N . ARG B 1 156 ? -12.922 -25.797 -9.703 1 96.19 156 ARG B N 1
ATOM 3093 C CA . ARG B 1 156 ? -13.797 -26.938 -9.438 1 96.19 156 ARG B CA 1
ATOM 3094 C C . ARG B 1 156 ? -13.078 -28.266 -9.719 1 96.19 156 ARG B C 1
ATOM 3096 O O . ARG B 1 156 ? -13.586 -29.328 -9.391 1 96.19 156 ARG B O 1
ATOM 3103 N N . SER B 1 157 ? -11.977 -28.172 -10.359 1 95.94 157 SER B N 1
ATOM 3104 C CA . SER B 1 157 ? -11.211 -29.375 -10.656 1 95.94 157 SER B CA 1
ATOM 3105 C C . SER B 1 157 ? -10.461 -29.875 -9.422 1 95.94 157 SER B C 1
ATOM 3107 O O . SER B 1 157 ? -10.211 -29.109 -8.492 1 95.94 157 SER B O 1
ATOM 3109 N N . PRO B 1 158 ? -10.164 -31.156 -9.414 1 95.38 158 PRO B N 1
ATOM 3110 C CA . PRO B 1 158 ? -9.375 -31.672 -8.289 1 95.38 158 PRO B CA 1
ATOM 3111 C C . PRO B 1 158 ? -7.973 -31.062 -8.234 1 95.38 158 PRO B C 1
ATOM 3113 O O . PRO B 1 158 ? -7.398 -30.734 -9.266 1 95.38 158 PRO B O 1
ATOM 3116 N N . GLY B 1 159 ? -7.43 -30.984 -7.031 1 95.88 159 GLY B N 1
ATOM 3117 C CA . GLY B 1 159 ? -6.086 -30.469 -6.836 1 95.88 159 GLY B CA 1
ATOM 3118 C C . GLY B 1 159 ? -5.957 -29.594 -5.605 1 95.88 159 GLY B C 1
ATOM 3119 O O . GLY B 1 159 ? -6.902 -29.484 -4.816 1 95.88 159 GLY B O 1
ATOM 3120 N N . LYS B 1 160 ? -4.762 -29.062 -5.473 1 96.69 160 LYS B N 1
ATOM 3121 C CA . LYS B 1 160 ? -4.469 -28.156 -4.375 1 96.69 160 LYS B CA 1
ATOM 3122 C C . LYS B 1 160 ? -4.797 -26.703 -4.754 1 96.69 160 LYS B C 1
ATOM 3124 O O . LYS B 1 160 ? -5.375 -26.453 -5.812 1 96.69 160 LYS B O 1
ATOM 3129 N N . ASP B 1 161 ? -4.516 -25.734 -3.908 1 97.12 161 ASP B N 1
ATOM 3130 C CA . ASP B 1 161 ? -4.777 -24.328 -4.156 1 97.12 161 ASP B CA 1
ATOM 3131 C C . ASP B 1 161 ? -3.938 -23.797 -5.32 1 97.12 161 ASP B C 1
ATOM 3133 O O . ASP B 1 161 ? -2.963 -24.438 -5.723 1 97.12 161 ASP B O 1
ATOM 3137 N N . VAL B 1 162 ? -4.359 -22.719 -5.812 1 97.94 162 VAL B N 1
ATOM 3138 C CA . VAL B 1 162 ? -3.723 -22.031 -6.934 1 97.94 162 VAL B CA 1
ATOM 3139 C C . VAL B 1 162 ? -3.086 -20.734 -6.445 1 97.94 162 VAL B C 1
ATOM 3141 O O . VAL B 1 162 ? -3.676 -20.016 -5.645 1 97.94 162 VAL B O 1
ATOM 3144 N N . ILE B 1 163 ? -1.9 -20.453 -6.941 1 97.06 163 ILE B N 1
ATOM 3145 C CA . ILE B 1 163 ? -1.23 -19.234 -6.492 1 97.06 163 ILE B CA 1
ATOM 3146 C C . ILE B 1 163 ? -0.88 -18.359 -7.695 1 97.06 163 ILE B C 1
ATOM 3148 O O . ILE B 1 163 ? -0.629 -18.875 -8.789 1 97.06 163 ILE B O 1
ATOM 3152 N N . VAL B 1 164 ? -0.934 -17.078 -7.531 1 96.62 164 VAL B N 1
ATOM 3153 C CA . VAL B 1 164 ? -0.524 -16.094 -8.531 1 96.62 164 VAL B CA 1
ATOM 3154 C C . VAL B 1 164 ? 0.572 -15.203 -7.953 1 96.62 164 VAL B C 1
ATOM 3156 O O . VAL B 1 164 ? 0.409 -14.625 -6.875 1 96.62 164 VAL B O 1
ATOM 3159 N N . PHE B 1 165 ? 1.714 -15.062 -8.633 1 91.88 165 PHE B N 1
ATOM 3160 C CA . PHE B 1 165 ? 2.803 -14.141 -8.344 1 91.88 165 PHE B CA 1
ATOM 3161 C C . PHE B 1 165 ? 2.877 -13.047 -9.406 1 91.88 165 PHE B C 1
ATOM 3163 O O . PHE B 1 165 ? 2.846 -13.336 -10.602 1 91.88 165 PHE B O 1
ATOM 3170 N N . GLY B 1 166 ? 3.105 -11.805 -8.875 1 91.5 166 GLY B N 1
ATOM 3171 C CA . GLY B 1 166 ? 3.143 -10.773 -9.898 1 91.5 166 GLY B CA 1
ATOM 3172 C C . GLY B 1 166 ? 1.936 -10.797 -10.812 1 91.5 166 GLY B C 1
ATOM 3173 O O . GLY B 1 166 ? 0.794 -10.773 -10.352 1 91.5 166 GLY B O 1
ATOM 3174 N N . SER B 1 167 ? 2.352 -10.742 -12.156 1 93.12 167 SER B N 1
ATOM 3175 C CA . SER B 1 167 ? 1.297 -10.93 -13.148 1 93.12 167 SER B CA 1
ATOM 3176 C C . SER B 1 167 ? 0.13 -9.977 -12.898 1 93.12 167 SER B C 1
ATOM 3178 O O . SER B 1 167 ? -1.021 -10.414 -12.812 1 93.12 167 SER B O 1
ATOM 3180 N N . GLY B 1 168 ? 0.429 -8.688 -12.945 1 91.12 168 GLY B N 1
ATOM 3181 C CA . GLY B 1 168 ? -0.551 -7.668 -12.609 1 91.12 168 GLY B CA 1
ATOM 3182 C C . GLY B 1 168 ? -1.81 -7.746 -13.453 1 91.12 168 GLY B C 1
ATOM 3183 O O . GLY B 1 168 ? -2.916 -7.555 -12.945 1 91.12 168 GLY B O 1
ATOM 3184 N N . SER B 1 169 ? -1.667 -8.055 -14.734 1 91.69 169 SER B N 1
ATOM 3185 C CA . SER B 1 169 ? -2.84 -8.125 -15.594 1 91.69 169 SER B CA 1
ATOM 3186 C C . SER B 1 169 ? -3.725 -9.312 -15.227 1 91.69 169 SER B C 1
ATOM 3188 O O . SER B 1 169 ? -4.953 -9.227 -15.297 1 91.69 169 SER B O 1
ATOM 3190 N N . ILE B 1 170 ? -3.107 -10.391 -14.82 1 94.88 170 ILE B N 1
ATOM 3191 C CA . ILE B 1 170 ? -3.861 -11.578 -14.422 1 94.88 170 ILE B CA 1
ATOM 3192 C C . ILE B 1 170 ? -4.539 -11.336 -13.078 1 94.88 170 ILE B C 1
ATOM 3194 O O . ILE B 1 170 ? -5.723 -11.633 -12.906 1 94.88 170 ILE B O 1
ATOM 3198 N N . VAL B 1 171 ? -3.768 -10.781 -12.172 1 94.81 171 VAL B N 1
ATOM 3199 C CA . VAL B 1 171 ? -4.32 -10.43 -10.867 1 94.81 171 VAL B CA 1
ATOM 3200 C C . VAL B 1 171 ? -5.523 -9.508 -11.047 1 94.81 171 VAL B C 1
ATOM 3202 O O . VAL B 1 171 ? -6.562 -9.695 -10.414 1 94.81 171 VAL B O 1
ATOM 3205 N N . SER B 1 172 ? -5.387 -8.523 -11.898 1 93.56 172 SER B N 1
ATOM 3206 C CA . SER B 1 172 ? -6.465 -7.574 -12.148 1 93.56 172 SER B CA 1
ATOM 3207 C C . SER B 1 172 ? -7.699 -8.273 -12.703 1 93.56 172 SER B C 1
ATOM 3209 O O . SER B 1 172 ? -8.82 -8.008 -12.266 1 93.56 172 SER B O 1
ATOM 3211 N N . ALA B 1 173 ? -7.508 -9.148 -13.664 1 93.75 173 ALA B N 1
ATOM 3212 C CA . ALA B 1 173 ? -8.617 -9.891 -14.258 1 93.75 173 ALA B CA 1
ATOM 3213 C C . ALA B 1 173 ? -9.305 -10.781 -13.227 1 93.75 173 ALA B C 1
ATOM 3215 O O . ALA B 1 173 ? -10.531 -10.812 -13.141 1 93.75 173 ALA B O 1
ATOM 3216 N N . LEU B 1 174 ? -8.5 -11.516 -12.469 1 94.94 174 LEU B N 1
ATOM 3217 C CA . LEU B 1 174 ? -9.055 -12.375 -11.43 1 94.94 174 LEU B CA 1
ATOM 3218 C C . LEU B 1 174 ? -9.852 -11.562 -10.414 1 94.94 174 LEU B C 1
ATOM 3220 O O . LEU B 1 174 ? -10.953 -11.969 -10.023 1 94.94 174 LEU B O 1
ATOM 3224 N N . THR B 1 175 ? -9.297 -10.43 -9.992 1 93.12 175 THR B N 1
ATOM 3225 C CA . THR B 1 175 ? -9.945 -9.57 -9 1 93.12 175 THR B CA 1
ATOM 3226 C C . THR B 1 175 ? -11.258 -9.023 -9.547 1 93.12 175 THR B C 1
ATOM 3228 O O . THR B 1 175 ? -12.266 -9.008 -8.836 1 93.12 175 THR B O 1
ATOM 3231 N N . ALA B 1 176 ? -11.25 -8.594 -10.789 1 90.56 176 ALA B N 1
ATOM 3232 C CA . ALA B 1 176 ? -12.43 -8.023 -11.422 1 90.56 176 ALA B CA 1
ATOM 3233 C C . ALA B 1 176 ? -13.578 -9.031 -11.453 1 90.56 176 ALA B C 1
ATOM 3235 O O . ALA B 1 176 ? -14.75 -8.656 -11.422 1 90.56 176 ALA B O 1
ATOM 3236 N N . HIS B 1 177 ? -13.234 -10.242 -11.445 1 91.88 177 HIS B N 1
ATOM 3237 C CA . HIS B 1 177 ? -14.258 -11.273 -11.555 1 91.88 177 HIS B CA 1
ATOM 3238 C C . HIS B 1 177 ? -14.484 -11.969 -10.219 1 91.88 177 HIS B C 1
ATOM 3240 O O . HIS B 1 177 ? -15.172 -12.992 -10.148 1 91.88 177 HIS B O 1
ATOM 3246 N N . GLY B 1 178 ? -13.867 -11.453 -9.203 1 91.06 178 GLY B N 1
ATOM 3247 C CA . GLY B 1 178 ? -14.094 -11.977 -7.863 1 91.06 178 GLY B CA 1
ATOM 3248 C C . GLY B 1 178 ? -13.539 -13.383 -7.676 1 91.06 178 GLY B C 1
ATOM 3249 O O . GLY B 1 178 ? -14.109 -14.18 -6.934 1 91.06 178 GLY B O 1
ATOM 3250 N N . LEU B 1 179 ? -12.422 -13.672 -8.297 1 94.25 179 LEU B N 1
ATOM 3251 C CA . LEU B 1 179 ? -11.953 -15.047 -8.352 1 94.25 179 LEU B CA 1
ATOM 3252 C C . LEU B 1 179 ? -10.805 -15.273 -7.379 1 94.25 179 LEU B C 1
ATOM 3254 O O . LEU B 1 179 ? -10.422 -16.422 -7.113 1 94.25 179 LEU B O 1
ATOM 3258 N N . ILE B 1 180 ? -10.234 -14.258 -6.793 1 95.38 180 ILE B N 1
ATOM 3259 C CA . ILE B 1 180 ? -9.195 -14.43 -5.785 1 95.38 180 ILE B CA 1
ATOM 3260 C C . ILE B 1 180 ? -9.836 -14.641 -4.414 1 95.38 180 ILE B C 1
ATOM 3262 O O . ILE B 1 180 ? -10.664 -13.836 -3.98 1 95.38 180 ILE B O 1
ATOM 3266 N N . ASP B 1 181 ? -9.383 -15.648 -3.785 1 95.44 181 ASP B N 1
ATOM 3267 C CA . ASP B 1 181 ? -9.945 -15.992 -2.48 1 95.44 181 ASP B CA 1
ATOM 3268 C C . ASP B 1 181 ? -9.148 -15.336 -1.354 1 95.44 181 ASP B C 1
ATOM 3270 O O . ASP B 1 181 ? -9.703 -15.031 -0.292 1 95.44 181 ASP B O 1
ATOM 3274 N N . GLU B 1 182 ? -7.914 -15.188 -1.55 1 96.62 182 GLU B N 1
ATOM 3275 C CA . GLU B 1 182 ? -7.027 -14.633 -0.533 1 96.62 182 GLU B CA 1
ATOM 3276 C C . GLU B 1 182 ? -5.957 -13.742 -1.16 1 96.62 182 GLU B C 1
ATOM 3278 O O . GLU B 1 182 ? -5.348 -14.109 -2.166 1 96.62 182 GLU B O 1
ATOM 3283 N N . TYR B 1 183 ? -5.82 -12.578 -0.58 1 96.25 183 TYR B N 1
ATOM 3284 C CA . TYR B 1 183 ? -4.758 -11.648 -0.942 1 96.25 183 TYR B CA 1
ATOM 3285 C C . TYR B 1 183 ? -3.672 -11.617 0.127 1 96.25 183 TYR B C 1
ATOM 3287 O O . TYR B 1 183 ? -3.949 -11.328 1.294 1 96.25 183 TYR B O 1
ATOM 3295 N N . GLN B 1 184 ? -2.516 -11.945 -0.235 1 96.62 184 GLN B N 1
ATOM 3296 C CA . GLN B 1 184 ? -1.347 -11.789 0.622 1 96.62 184 GLN B CA 1
ATOM 3297 C C . GLN B 1 184 ? -0.43 -10.68 0.103 1 96.62 184 GLN B C 1
ATOM 3299 O O . GLN B 1 184 ? 0.198 -10.828 -0.947 1 96.62 184 GLN B O 1
ATOM 3304 N N . LEU B 1 185 ? -0.364 -9.602 0.825 1 96.81 185 LEU B N 1
ATOM 3305 C CA . LEU B 1 185 ? 0.448 -8.445 0.469 1 96.81 185 LEU B CA 1
ATOM 3306 C C . LEU B 1 185 ? 1.6 -8.266 1.453 1 96.81 185 LEU B C 1
ATOM 3308 O O . LEU B 1 185 ? 1.377 -8.148 2.66 1 96.81 185 LEU B O 1
ATOM 3312 N N . VAL B 1 186 ? 2.77 -8.32 0.957 1 96.38 186 VAL B N 1
ATOM 3313 C CA . VAL B 1 186 ? 3.93 -7.957 1.762 1 96.38 186 VAL B CA 1
ATOM 3314 C C . VAL B 1 186 ? 4.312 -6.504 1.489 1 96.38 186 VAL B C 1
ATOM 3316 O O . VAL B 1 186 ? 4.875 -6.191 0.439 1 96.38 186 VAL B O 1
ATOM 3319 N N . VAL B 1 187 ? 4.043 -5.656 2.422 1 97.31 187 VAL B N 1
ATOM 3320 C CA . VAL B 1 187 ? 4.406 -4.25 2.293 1 97.31 187 VAL B CA 1
ATOM 3321 C C . VAL B 1 187 ? 5.852 -4.047 2.742 1 97.31 187 VAL B C 1
ATOM 3323 O O . VAL B 1 187 ? 6.18 -4.254 3.914 1 97.31 187 VAL B O 1
ATOM 3326 N N . CYS B 1 188 ? 6.699 -3.646 1.808 1 95.81 188 CYS B N 1
ATOM 3327 C CA . CYS B 1 188 ? 8.125 -3.488 2.072 1 95.81 188 CYS B CA 1
ATOM 3328 C C . CYS B 1 188 ? 8.438 -2.068 2.527 1 95.81 188 CYS B C 1
ATOM 3330 O O . CYS B 1 188 ? 7.809 -1.111 2.072 1 95.81 188 CYS B O 1
ATOM 3332 N N . PRO B 1 189 ? 9.406 -1.926 3.373 1 95.44 189 PRO B N 1
ATOM 3333 C CA . PRO B 1 189 ? 9.719 -0.629 3.977 1 95.44 189 PRO B CA 1
ATOM 3334 C C . PRO B 1 189 ? 10.602 0.24 3.084 1 95.44 189 PRO B C 1
ATOM 3336 O O . PRO B 1 189 ? 11.719 0.594 3.471 1 95.44 189 PRO B O 1
ATOM 3339 N N . LEU B 1 190 ? 10.102 0.62 1.988 1 93.5 190 LEU B N 1
ATOM 3340 C CA . LEU B 1 190 ? 10.797 1.516 1.073 1 93.5 190 LEU B CA 1
ATOM 3341 C C . LEU B 1 190 ? 9.812 2.221 0.146 1 93.5 190 LEU B C 1
ATOM 3343 O O . LEU B 1 190 ? 8.656 1.816 0.041 1 93.5 190 LEU B O 1
ATOM 3347 N N . LEU B 1 191 ? 10.312 3.295 -0.427 1 93.12 191 LEU B N 1
ATOM 3348 C CA . LEU B 1 191 ? 9.57 4.039 -1.437 1 93.12 191 LEU B CA 1
ATOM 3349 C C . LEU B 1 191 ? 10.219 3.9 -2.807 1 93.12 191 LEU B C 1
ATOM 3351 O O . LEU B 1 191 ? 11.438 4.035 -2.936 1 93.12 191 LEU B O 1
ATOM 3355 N N . LEU B 1 192 ? 9.375 3.619 -3.807 1 90.88 192 LEU B N 1
ATOM 3356 C CA . LEU B 1 192 ? 9.891 3.555 -5.172 1 90.88 192 LEU B CA 1
ATOM 3357 C C . LEU B 1 192 ? 9.68 4.879 -5.895 1 90.88 192 LEU B C 1
ATOM 3359 O O . LEU B 1 192 ? 10.438 5.227 -6.801 1 90.88 192 LEU B O 1
ATOM 3363 N N . GLY B 1 193 ? 8.625 5.594 -5.492 1 89.88 193 GLY B N 1
ATOM 3364 C CA . GLY B 1 193 ? 8.305 6.855 -6.137 1 89.88 193 GLY B CA 1
ATOM 3365 C C . GLY B 1 193 ? 7.473 6.688 -7.398 1 89.88 193 GLY B C 1
ATOM 3366 O O . GLY B 1 193 ? 6.543 7.461 -7.641 1 89.88 193 GLY B O 1
ATOM 3367 N N . ARG B 1 194 ? 7.855 5.766 -8.211 1 88.5 194 ARG B N 1
ATOM 3368 C CA . ARG B 1 194 ? 7.125 5.363 -9.406 1 88.5 194 ARG B CA 1
ATOM 3369 C C . ARG B 1 194 ? 7.242 3.863 -9.648 1 88.5 194 ARG B C 1
ATOM 3371 O O . ARG B 1 194 ? 8.234 3.244 -9.258 1 88.5 194 ARG B O 1
ATOM 3378 N N . GLY B 1 195 ? 6.199 3.385 -10.312 1 89.75 195 GLY B N 1
ATOM 3379 C CA . GLY B 1 195 ? 6.23 1.956 -10.586 1 89.75 195 GLY B CA 1
ATOM 3380 C C . GLY B 1 195 ? 4.918 1.429 -11.141 1 89.75 195 GLY B C 1
ATOM 3381 O O . GLY B 1 195 ? 4.07 2.203 -11.586 1 89.75 195 GLY B O 1
ATOM 3382 N N . ARG B 1 196 ? 4.855 0.126 -11.133 1 89.44 196 ARG B N 1
ATOM 3383 C CA . ARG B 1 196 ? 3.652 -0.543 -11.617 1 89.44 196 ARG B CA 1
ATOM 3384 C C . ARG B 1 196 ? 2.756 -0.957 -10.453 1 89.44 196 ARG B C 1
ATOM 3386 O O . ARG B 1 196 ? 3.213 -1.605 -9.508 1 89.44 196 ARG B O 1
ATOM 3393 N N . PRO B 1 197 ? 1.469 -0.518 -10.539 1 90.19 197 PRO B N 1
ATOM 3394 C CA . PRO B 1 197 ? 0.538 -1.05 -9.539 1 90.19 197 PRO B CA 1
ATOM 3395 C C . PRO B 1 197 ? 0.249 -2.537 -9.734 1 90.19 197 PRO B C 1
ATOM 3397 O O . PRO B 1 197 ? 0.298 -3.035 -10.859 1 90.19 197 PRO B O 1
ATOM 3400 N N . TRP B 1 198 ? 0.002 -3.217 -8.602 1 89.25 198 TRP B N 1
ATOM 3401 C CA . TRP B 1 198 ? -0.271 -4.645 -8.727 1 89.25 198 TRP B CA 1
ATOM 3402 C C . TRP B 1 198 ? -1.716 -4.891 -9.148 1 89.25 198 TRP B C 1
ATOM 3404 O O . TRP B 1 198 ? -2.068 -5.996 -9.562 1 89.25 198 TRP B O 1
ATOM 3414 N N . LEU B 1 199 ? -2.537 -3.93 -9.008 1 90.25 199 LEU B N 1
ATOM 3415 C CA . LEU B 1 199 ? -3.934 -3.969 -9.43 1 90.25 199 LEU B CA 1
ATOM 3416 C C . LEU B 1 199 ? -4.27 -2.775 -10.32 1 90.25 199 LEU B C 1
ATOM 3418 O O . LEU B 1 199 ? -3.977 -1.63 -9.961 1 90.25 199 LEU B O 1
ATOM 3422 N N . ASP B 1 200 ? -4.609 -3.043 -11.445 1 81.75 200 ASP B N 1
ATOM 3423 C CA . ASP B 1 200 ? -5.082 -2.01 -12.359 1 81.75 200 ASP B CA 1
ATOM 3424 C C . ASP B 1 200 ? -6.508 -2.297 -12.82 1 81.75 200 ASP B C 1
ATOM 3426 O O . ASP B 1 200 ? -6.715 -2.883 -13.891 1 81.75 200 ASP B O 1
ATOM 3430 N N . GLY B 1 201 ? -7.355 -2.266 -11.891 1 70.38 201 GLY B N 1
ATOM 3431 C CA . GLY B 1 201 ? -8.711 -2.641 -12.258 1 70.38 201 GLY B CA 1
ATOM 3432 C C . GLY B 1 201 ? -9.625 -1.449 -12.469 1 70.38 201 GLY B C 1
ATOM 3433 O O . GLY B 1 201 ? -9.242 -0.31 -12.195 1 70.38 201 GLY B O 1
ATOM 3434 N N . GLY B 1 202 ? -10.57 -1.521 -13.375 1 60.03 202 GLY B N 1
ATOM 3435 C CA . GLY B 1 202 ? -11.695 -0.606 -13.438 1 60.03 202 GLY B CA 1
ATOM 3436 C C . GLY B 1 202 ? -12.266 -0.262 -12.078 1 60.03 202 GLY B C 1
ATOM 3437 O O . GLY B 1 202 ? -11.656 -0.562 -11.047 1 60.03 202 GLY B O 1
ATOM 3438 N N . SER B 1 203 ? -13.273 0.495 -12.062 1 56.38 203 SER B N 1
ATOM 3439 C CA . SER B 1 203 ? -13.992 0.958 -10.875 1 56.38 203 SER B CA 1
ATOM 3440 C C . SER B 1 203 ? -14.422 -0.212 -10 1 56.38 203 SER B C 1
ATOM 3442 O O . SER B 1 203 ? -15.461 -0.827 -10.242 1 56.38 203 SER B O 1
ATOM 3444 N N . LEU B 1 204 ? -13.344 -0.933 -9.414 1 62.09 204 LEU B N 1
ATOM 3445 C CA . LEU B 1 204 ? -13.703 -1.984 -8.469 1 62.09 204 LEU B CA 1
ATOM 3446 C C . LEU B 1 204 ? -13.523 -1.509 -7.035 1 62.09 204 LEU B C 1
ATOM 3448 O O . LEU B 1 204 ? -12.531 -0.848 -6.715 1 62.09 204 LEU B O 1
ATOM 3452 N N . SER B 1 205 ? -14.625 -1.28 -6.309 1 67.06 205 SER B N 1
ATOM 3453 C CA . SER B 1 205 ? -14.477 -1.164 -4.859 1 67.06 205 SER B CA 1
ATOM 3454 C C . SER B 1 205 ? -14.883 -2.457 -4.16 1 67.06 205 SER B C 1
ATOM 3456 O O . SER B 1 205 ? -16.031 -2.887 -4.25 1 67.06 205 SER B O 1
ATOM 3458 N N . SER B 1 206 ? -13.875 -3.285 -3.766 1 84.44 206 SER B N 1
ATOM 3459 C CA . SER B 1 206 ? -14.133 -4.504 -3.004 1 84.44 206 SER B CA 1
ATOM 3460 C C . SER B 1 206 ? -13.625 -4.375 -1.571 1 84.44 206 SER B C 1
ATOM 3462 O O . SER B 1 206 ? -12.508 -3.9 -1.34 1 84.44 206 SER B O 1
ATOM 3464 N N . GLU B 1 207 ? -14.508 -4.727 -0.738 1 90.62 207 GLU B N 1
ATOM 3465 C CA . GLU B 1 207 ? -14.109 -4.742 0.666 1 90.62 207 GLU B CA 1
ATOM 3466 C C . GLU B 1 207 ? -13.383 -6.031 1.021 1 90.62 207 GLU B C 1
ATOM 3468 O O . GLU B 1 207 ? -13.703 -7.098 0.495 1 90.62 207 GLU B O 1
ATOM 3473 N N . LEU B 1 208 ? -12.43 -5.906 1.837 1 94.75 208 LEU B N 1
ATOM 3474 C CA . LEU B 1 208 ? -11.633 -7.039 2.297 1 94.75 208 LEU B CA 1
ATOM 3475 C C . LEU B 1 208 ? -11.766 -7.219 3.807 1 94.75 208 LEU B C 1
ATOM 3477 O O . LEU B 1 208 ? -12.164 -6.289 4.516 1 94.75 208 LEU B O 1
ATOM 3481 N N . ALA B 1 209 ? -11.57 -8.414 4.23 1 95.75 209 ALA B N 1
ATOM 3482 C CA . ALA B 1 209 ? -11.43 -8.727 5.648 1 95.75 209 ALA B CA 1
ATOM 3483 C C . ALA B 1 209 ? -9.984 -9.078 5.996 1 95.75 209 ALA B C 1
ATOM 3485 O O . ALA B 1 209 ? -9.406 -9.992 5.414 1 95.75 209 ALA B O 1
ATOM 3486 N N . LEU B 1 210 ? -9.406 -8.32 6.902 1 97.25 210 LEU B N 1
ATOM 3487 C CA . LEU B 1 210 ? -8.047 -8.602 7.344 1 97.25 210 LEU B CA 1
ATOM 3488 C C . LEU B 1 210 ? -8 -9.859 8.203 1 97.25 210 LEU B C 1
ATOM 3490 O O . LEU B 1 210 ? -8.688 -9.938 9.219 1 97.25 210 LEU B O 1
ATOM 3494 N N . GLN B 1 211 ? -7.23 -10.773 7.789 1 97.31 211 GLN B N 1
ATOM 3495 C CA . GLN B 1 211 ? -7.09 -12.016 8.539 1 97.31 211 GLN B CA 1
ATOM 3496 C C . GLN B 1 211 ? -5.852 -11.992 9.422 1 97.31 211 GLN B C 1
ATOM 3498 O O . GLN B 1 211 ? -5.828 -12.609 10.492 1 97.31 211 GLN B O 1
ATOM 3503 N N . GLU B 1 212 ? -4.875 -11.289 8.969 1 97.06 212 GLU B N 1
ATOM 3504 C CA . GLU B 1 212 ? -3.6 -11.25 9.672 1 97.06 212 GLU B CA 1
ATOM 3505 C C . GLU B 1 212 ? -2.75 -10.07 9.219 1 97.06 212 GLU B C 1
ATOM 3507 O O . GLU B 1 212 ? -2.742 -9.719 8.039 1 97.06 212 GLU B O 1
ATOM 3512 N N . ALA B 1 213 ? -2.08 -9.453 10.195 1 98 213 ALA B N 1
ATOM 3513 C CA . ALA B 1 213 ? -0.992 -8.5 9.977 1 98 213 ALA B CA 1
ATOM 3514 C C . ALA B 1 213 ? 0.251 -8.898 10.766 1 98 213 ALA B C 1
ATOM 3516 O O . ALA B 1 213 ? 0.234 -8.906 12 1 98 213 ALA B O 1
ATOM 3517 N N . LYS B 1 214 ? 1.261 -9.219 10.039 1 97.5 214 LYS B N 1
ATOM 3518 C CA . LYS B 1 214 ? 2.479 -9.688 10.703 1 97.5 214 LYS B CA 1
ATOM 3519 C C . LYS B 1 214 ? 3.688 -8.859 10.266 1 97.5 214 LYS B C 1
ATOM 3521 O O . LYS B 1 214 ? 3.988 -8.766 9.078 1 97.5 214 LYS B O 1
ATOM 3526 N N . ALA B 1 215 ? 4.352 -8.289 11.227 1 97.69 215 ALA B N 1
ATOM 3527 C CA . ALA B 1 215 ? 5.586 -7.555 10.977 1 97.69 215 ALA B CA 1
ATOM 3528 C C . ALA B 1 215 ? 6.805 -8.453 11.148 1 97.69 215 ALA B C 1
ATOM 3530 O O . ALA B 1 215 ? 6.844 -9.281 12.062 1 97.69 215 ALA B O 1
ATOM 3531 N N . TYR B 1 216 ? 7.777 -8.25 10.32 1 96.19 216 TYR B N 1
ATOM 3532 C CA . TYR B 1 216 ? 9.047 -8.969 10.398 1 96.19 216 TYR B CA 1
ATOM 3533 C C . TYR B 1 216 ? 10.18 -8.031 10.789 1 96.19 216 TYR B C 1
ATOM 3535 O O . TYR B 1 216 ? 10.055 -6.809 10.664 1 96.19 216 TYR B O 1
ATOM 3543 N N . ARG B 1 217 ? 11.297 -8.602 11.156 1 93.31 217 ARG B N 1
ATOM 3544 C CA . ARG B 1 217 ? 12.453 -7.816 11.586 1 93.31 217 ARG B CA 1
ATOM 3545 C C . ARG B 1 217 ? 13 -6.969 10.445 1 93.31 217 ARG B C 1
ATOM 3547 O O . ARG B 1 217 ? 13.555 -5.891 10.68 1 93.31 217 ARG B O 1
ATOM 3554 N N . SER B 1 218 ? 12.867 -7.352 9.281 1 92.31 218 SER B N 1
ATOM 3555 C CA . SER B 1 218 ? 13.352 -6.648 8.094 1 92.31 218 SER B CA 1
ATOM 3556 C C . SER B 1 218 ? 12.578 -5.352 7.875 1 92.31 218 SER B C 1
ATOM 3558 O O . SER B 1 218 ? 13.008 -4.496 7.094 1 92.31 218 SER B O 1
ATOM 3560 N N . GLY B 1 219 ? 11.406 -5.258 8.5 1 95.44 219 GLY B N 1
ATOM 3561 C CA . GLY B 1 219 ? 10.508 -4.141 8.25 1 95.44 219 GLY B CA 1
ATOM 3562 C C . GLY B 1 219 ? 9.383 -4.488 7.301 1 95.44 219 GLY B C 1
ATOM 3563 O O . GLY B 1 219 ? 8.461 -3.693 7.109 1 95.44 219 GLY B O 1
ATOM 3564 N N . ASN B 1 220 ? 9.492 -5.641 6.703 1 96.62 220 ASN B N 1
ATOM 3565 C CA . ASN B 1 220 ? 8.367 -6.117 5.906 1 96.62 220 ASN B CA 1
ATOM 3566 C C . ASN B 1 220 ? 7.141 -6.387 6.77 1 96.62 220 ASN B C 1
ATOM 3568 O O . ASN B 1 220 ? 7.262 -6.867 7.898 1 96.62 220 ASN B O 1
ATOM 3572 N N . VAL B 1 221 ? 5.965 -6.094 6.25 1 98 221 VAL B N 1
ATOM 3573 C CA . VAL B 1 221 ? 4.711 -6.414 6.922 1 98 221 VAL B CA 1
ATOM 3574 C C . VAL B 1 221 ? 3.816 -7.227 5.992 1 98 221 VAL B C 1
ATOM 3576 O O . VAL B 1 221 ? 3.445 -6.758 4.914 1 98 221 VAL B O 1
ATOM 3579 N N . MET B 1 222 ? 3.488 -8.398 6.379 1 97.5 222 MET B N 1
ATOM 3580 C CA . MET B 1 222 ? 2.561 -9.242 5.625 1 97.5 222 MET B CA 1
ATOM 3581 C C . MET B 1 222 ? 1.117 -8.953 6.023 1 97.5 222 MET B C 1
ATOM 3583 O O . MET B 1 222 ? 0.764 -9.031 7.199 1 97.5 222 MET B O 1
ATOM 3587 N N . LEU B 1 223 ? 0.324 -8.555 5.09 1 98.19 223 LEU B N 1
ATOM 3588 C CA . LEU B 1 223 ? -1.117 -8.391 5.242 1 98.19 223 LEU B CA 1
ATOM 3589 C C . LEU B 1 223 ? -1.874 -9.469 4.48 1 98.19 223 LEU B C 1
ATOM 3591 O O . LEU B 1 223 ? -1.722 -9.602 3.266 1 98.19 223 LEU B O 1
ATOM 3595 N N . ARG B 1 224 ? -2.656 -10.234 5.172 1 97.81 224 ARG B N 1
ATOM 3596 C CA . ARG B 1 224 ? -3.498 -11.258 4.555 1 97.81 224 ARG B CA 1
ATOM 3597 C C . ARG B 1 224 ? -4.969 -10.859 4.609 1 97.81 224 ARG B C 1
ATOM 3599 O O . ARG B 1 224 ? -5.496 -10.555 5.68 1 97.81 224 ARG B O 1
ATOM 3606 N N . TYR B 1 225 ? -5.574 -10.859 3.432 1 97.25 225 TYR B N 1
ATOM 3607 C CA . TYR B 1 225 ? -6.973 -10.461 3.318 1 97.25 225 TYR B CA 1
ATOM 3608 C C . TYR B 1 225 ? -7.801 -11.547 2.645 1 97.25 225 TYR B C 1
ATOM 3610 O O . TYR B 1 225 ? -7.285 -12.305 1.821 1 97.25 225 TYR B O 1
ATOM 3618 N N . THR B 1 226 ? -9.055 -11.586 2.99 1 96.06 226 THR B N 1
ATOM 3619 C CA . THR B 1 226 ? -10.07 -12.297 2.213 1 96.06 226 THR B CA 1
ATOM 3620 C C . THR B 1 226 ? -11.164 -11.344 1.755 1 96.06 226 THR B C 1
ATOM 3622 O O . THR B 1 226 ? -11.289 -10.234 2.275 1 96.06 226 THR B O 1
ATOM 3625 N N . ARG B 1 227 ? -11.844 -11.68 0.703 1 88.69 227 ARG B N 1
ATOM 3626 C CA . ARG B 1 227 ? -12.961 -10.852 0.274 1 88.69 227 ARG B CA 1
ATOM 3627 C C . ARG B 1 227 ? -14.094 -10.883 1.299 1 88.69 227 ARG B C 1
ATOM 3629 O O . ARG B 1 227 ? -14.383 -11.938 1.873 1 88.69 227 ARG B O 1
ATOM 3636 N N . ARG B 1 228 ? -14.633 -9.586 1.463 1 79.62 228 ARG B N 1
ATOM 3637 C CA . ARG B 1 228 ? -15.789 -9.523 2.35 1 79.62 228 ARG B CA 1
ATOM 3638 C C . ARG B 1 228 ? -17.047 -10.023 1.646 1 79.62 228 ARG B C 1
ATOM 3640 O O . ARG B 1 228 ? -17.266 -9.719 0.472 1 79.62 228 ARG B O 1
ATOM 3647 N N . GLY B 1 229 ? -17.859 -10.898 2.219 1 64.56 229 GLY B N 1
ATOM 3648 C CA . GLY B 1 229 ? -19.062 -11.508 1.695 1 64.56 229 GLY B CA 1
ATOM 3649 C C . GLY B 1 229 ? -18.891 -12.977 1.356 1 64.56 229 GLY B C 1
ATOM 3650 O O . GLY B 1 229 ? -19.859 -13.656 1.022 1 64.56 229 GLY B O 1
ATOM 3651 N N . ASP B 1 230 ? -17.703 -13.32 0.947 1 46.91 230 ASP B N 1
ATOM 3652 C CA . ASP B 1 230 ? -17.625 -14.766 0.738 1 46.91 230 ASP B CA 1
ATOM 3653 C C . ASP B 1 230 ? -17.906 -15.516 2.035 1 46.91 230 ASP B C 1
ATOM 3655 O O . ASP B 1 230 ? -17.219 -15.305 3.041 1 46.91 230 ASP B O 1
ATOM 3659 N N . PRO B 1 231 ? -19.109 -15.812 2.297 1 37.66 231 PRO B N 1
ATOM 3660 C CA . PRO B 1 231 ? -19.422 -16.734 3.4 1 37.66 231 PRO B CA 1
ATOM 3661 C C . PRO B 1 231 ? -18.391 -17.844 3.535 1 37.66 231 PRO B C 1
ATOM 3663 O O . PRO B 1 231 ? -17.922 -18.375 2.527 1 37.66 231 PRO B O 1
ATOM 3666 N N . ARG B 1 232 ? -17.516 -17.766 4.539 1 32.44 232 ARG B N 1
ATOM 3667 C CA . ARG B 1 232 ? -16.984 -19.109 4.781 1 32.44 232 ARG B CA 1
ATOM 3668 C C . ARG B 1 232 ? -18.078 -20.156 4.68 1 32.44 232 ARG B C 1
ATOM 3670 O O . ARG B 1 232 ? -19.234 -19.891 5.035 1 32.44 232 ARG B O 1
#

Foldseek 3Di:
DPPPPPPPPPPPDPPPPVPDPDDPPPPLQQFAAEEEAAEAELVFFRAAAVRDNVPDQDDPVVLQVVLVCLVLAQEEEEEPVVLVVCCVQQPAPDVHDLLDARVVDGDHPDPSVSSNSVSVLRHQYEYEDCPDDDDPRPNYDYDDDDDVVVLSVVRSDDDGHYYYYQRLVVVQVCVVVVRHFKYKYKHAHDDPPHHHHSYDYPPDDWDWDWPDWDADPNRIIITMIGTPPPDD/DPDPPPPPDPPPDPPPPPPDPDDPPPPLQQFAAEEEAAEAELVFFRAAAVRDNVPDQDDPVVLQVVLVCLVLAQEEEEEPVVLVVCCLFQPAPDVHDLPDARVVHGDDDDPSVSSNSVSVLRHQYEYEDLPDDDDPRPNYDYDDDDDVVVLSVVRSDDDGHYYYYQRLVVVQVCVVVVRHFKYKYKHAHDDPPHHHHSYDYPPDDWDWDWPDWDAGPNRIIITMIGTPPPDD

Nearest PDB structures (foldseek):
  8jsv-assembly5_J  TM=8.100E-01  e=9.820E-16  Leptospira interrogans serovar Pomona
  2gd9-assembly1_B  TM=8.666E-01  e=1.072E-14  Bacillus subtilis
  3jtw-assembly1_A-2  TM=8.547E-01  e=1.912E-13  Pediococcus pentosaceus ATCC 25745
  3ky8-assembly1_B  TM=8.227E-01  e=3.122E-13  Shewanella loihica PV-4
  1d1g-assembly1_B  TM=8.196E-01  e=1.279E-12  Thermotoga maritima

Organism: NCBI:txid927083

Sequence (464 aa):
MSGARRLERRCLDRRASEGRPRAPRRARSAMRRIVMFERVSSDGFFARPDGSLDWAVPDPELDRDAASTIPRFDTILLGRRTFEMFEVAWRPAEGAAPTDEDPHAPGRRSDEMRAMGRMIDEATKWVFSRTLATPTWRNSKLVRAFEPREIEALKRSPGKDVIVFGSGSIVSALTAHGLIDEYQLVVCPLLLGRGRPWLDGGSLSSELALQEAKAYRSGNVMLRYTRRGDPRMSGARRLERRCLDRRASEGRPRAPRRARSAMRRIVMFERVSSDGFFARPDGSLDWAVPDPELDRDAASTIPRFDTILLGRRTFEMFEVAWRPAEGAAPTDEDPHAPGRRSDEMRAMGRMIDEATKWVFSRTLATPTWRNSKLVRAFEPREIEALKRSPGKDVIVFGSGSIVSALTAHGLIDEYQLVVCPLLLGRGRPWLDGGSLSSELALQEAKAYRSGNVMLRYTRRGDPR

Radius of gyration: 32.34 Å; Cα contacts (8 Å, |Δi|>4): 850; chains: 2; bounding box: 132×98×88 Å

pLDDT: mean 79.41, std 22.58, range [25.52, 98.19]